Protein AF-A0A484FT11-F1 (afdb_monomer)

Structure (mmCIF, N/CA/C/O backbone):
data_AF-A0A484FT11-F1
#
_entry.id   AF-A0A484FT11-F1
#
loop_
_atom_site.group_PDB
_atom_site.id
_atom_site.type_symbol
_atom_site.label_atom_id
_atom_site.label_alt_id
_atom_site.label_comp_id
_atom_site.label_asym_id
_atom_site.label_entity_id
_atom_site.label_seq_id
_atom_site.pdbx_PDB_ins_code
_atom_site.Cartn_x
_atom_site.Cartn_y
_atom_site.Cartn_z
_atom_site.occupancy
_atom_site.B_iso_or_equiv
_atom_site.auth_seq_id
_atom_site.auth_comp_id
_atom_site.auth_asym_id
_atom_site.auth_atom_id
_atom_site.pdbx_PDB_model_num
ATOM 1 N N . MET A 1 1 ? 69.678 31.682 75.609 1.00 35.91 1 MET A N 1
ATOM 2 C CA . MET A 1 1 ? 69.211 32.312 74.357 1.00 35.91 1 MET A CA 1
ATOM 3 C C . MET A 1 1 ? 68.289 31.320 73.654 1.00 35.91 1 MET A C 1
ATOM 5 O O . MET A 1 1 ? 68.766 30.299 73.189 1.00 35.91 1 MET A O 1
ATOM 9 N N . SER A 1 2 ? 66.999 31.342 73.998 1.00 34.34 2 SER A N 1
ATOM 10 C CA . SER A 1 2 ? 65.883 31.851 73.166 1.00 34.34 2 SER A CA 1
ATOM 11 C C . SER A 1 2 ? 65.620 31.025 71.895 1.00 34.34 2 SER A C 1
ATOM 13 O O . SER A 1 2 ? 66.125 31.337 70.824 1.00 34.34 2 SER A O 1
ATOM 15 N N . GLY A 1 3 ? 64.782 29.990 72.034 1.00 31.03 3 GLY A N 1
ATOM 16 C CA . GLY A 1 3 ? 64.127 29.279 70.932 1.00 31.03 3 GLY A CA 1
ATOM 17 C C . GLY A 1 3 ? 62.728 29.849 70.670 1.00 31.03 3 GLY A C 1
ATOM 18 O O . GLY A 1 3 ? 61.963 30.092 71.605 1.00 31.03 3 GLY A O 1
ATOM 19 N N . VAL A 1 4 ? 62.437 30.110 69.396 1.00 37.47 4 VAL A N 1
ATOM 20 C CA . VAL A 1 4 ? 61.251 30.806 68.873 1.00 37.47 4 VAL A CA 1
ATOM 21 C C . VAL A 1 4 ? 60.031 29.880 68.755 1.00 37.47 4 VAL A C 1
ATOM 23 O O . VAL A 1 4 ? 60.146 28.667 68.606 1.00 37.47 4 VAL A O 1
ATOM 26 N N . ARG A 1 5 ? 58.853 30.508 68.867 1.00 35.12 5 ARG A N 1
ATOM 27 C CA . ARG A 1 5 ? 57.505 29.942 68.989 1.00 35.12 5 ARG A CA 1
ATOM 28 C C . ARG A 1 5 ? 56.843 29.517 67.667 1.00 35.12 5 ARG A C 1
ATOM 30 O O . ARG A 1 5 ? 57.072 30.072 66.602 1.00 35.12 5 ARG A O 1
ATOM 37 N N . VAL A 1 6 ? 55.923 28.580 67.882 1.00 36.62 6 VAL A N 1
ATOM 38 C CA . VAL A 1 6 ? 54.815 28.008 67.100 1.00 36.62 6 VAL A CA 1
ATOM 39 C C . VAL A 1 6 ? 53.926 29.013 66.347 1.00 36.62 6 VAL A C 1
ATOM 41 O O . VAL A 1 6 ? 53.541 30.027 66.918 1.00 36.62 6 VAL A O 1
ATOM 44 N N . PHE A 1 7 ? 53.430 28.606 65.169 1.00 31.70 7 PHE A N 1
ATOM 45 C CA . PHE A 1 7 ? 52.025 28.794 64.766 1.00 31.70 7 PHE A CA 1
ATOM 46 C C . PHE A 1 7 ? 51.510 27.529 64.050 1.00 31.70 7 PHE A C 1
ATOM 48 O O . PHE A 1 7 ? 51.987 27.166 62.978 1.00 31.70 7 PHE A O 1
ATOM 55 N N . ARG A 1 8 ? 50.546 26.829 64.668 1.00 32.66 8 ARG A N 1
ATOM 56 C CA . ARG A 1 8 ? 49.798 25.706 64.075 1.00 32.66 8 ARG A CA 1
ATOM 57 C C . ARG A 1 8 ? 48.576 26.270 63.348 1.00 32.66 8 ARG A C 1
ATOM 59 O O . ARG A 1 8 ? 47.706 26.857 63.982 1.00 32.66 8 ARG A O 1
ATOM 66 N N . SER A 1 9 ? 48.518 26.074 62.034 1.00 34.66 9 SER A N 1
ATOM 67 C CA . SER A 1 9 ? 47.361 26.394 61.191 1.00 34.66 9 SER A CA 1
ATOM 68 C C . SER A 1 9 ? 46.371 25.220 61.189 1.00 34.66 9 SER A C 1
ATOM 70 O O . SER A 1 9 ? 46.762 24.073 60.968 1.00 34.66 9 SER A O 1
ATOM 72 N N . LEU A 1 10 ? 45.096 25.516 61.450 1.00 36.12 10 LEU A N 1
ATOM 73 C CA . LEU A 1 10 ? 43.969 24.583 61.443 1.00 36.12 10 LEU A CA 1
ATOM 74 C C . LEU A 1 10 ? 43.583 24.223 59.999 1.00 36.12 10 LEU A C 1
ATOM 76 O O . LEU A 1 10 ? 42.998 25.036 59.287 1.00 36.12 10 LEU A O 1
ATOM 80 N N . ALA A 1 11 ? 43.874 22.993 59.575 1.00 34.19 11 ALA A N 1
ATOM 81 C CA . ALA A 1 11 ? 43.371 22.446 58.319 1.00 34.19 11 ALA A CA 1
ATOM 82 C C . ALA A 1 11 ? 41.886 22.056 58.466 1.00 34.19 11 ALA A C 1
ATOM 84 O O . ALA A 1 11 ? 41.533 21.211 59.288 1.00 34.19 11 ALA A O 1
ATOM 85 N N . ARG A 1 12 ? 41.009 22.673 57.665 1.00 37.56 12 ARG A N 1
ATOM 86 C CA . ARG A 1 12 ? 39.626 22.212 57.449 1.00 37.56 12 ARG A CA 1
ATOM 87 C C . ARG A 1 12 ? 39.637 20.992 56.514 1.00 37.56 12 ARG A C 1
ATOM 89 O O . ARG A 1 12 ? 40.379 21.017 55.533 1.00 37.56 12 ARG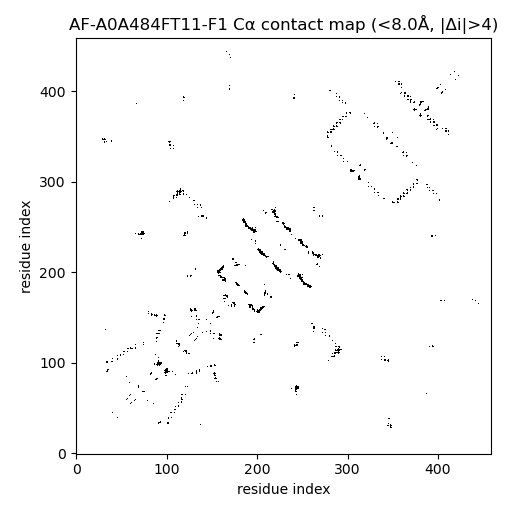 A O 1
ATOM 96 N N . PRO A 1 13 ? 38.812 19.957 56.750 1.00 36.97 13 PRO A N 1
ATOM 97 C CA . PRO A 1 13 ? 38.728 18.818 55.845 1.00 36.97 13 PRO A CA 1
ATOM 98 C C . PRO A 1 13 ? 38.055 19.230 54.529 1.00 36.97 13 PRO A C 1
ATOM 100 O O . PRO A 1 13 ? 37.051 19.948 54.521 1.00 36.97 13 PRO A O 1
ATOM 103 N N . ALA A 1 14 ? 38.625 18.775 53.414 1.00 38.44 14 ALA A N 1
ATOM 104 C CA . ALA A 1 14 ? 38.079 18.966 52.079 1.00 38.44 14 ALA A CA 1
ATOM 105 C C . ALA A 1 14 ? 36.683 18.327 51.982 1.00 38.44 14 ALA A C 1
ATOM 107 O O . ALA A 1 14 ? 36.488 17.150 52.286 1.00 38.44 14 ALA A O 1
ATOM 108 N N . ARG A 1 15 ? 35.701 19.126 51.564 1.00 36.72 15 ARG A N 1
ATOM 109 C CA . ARG A 1 15 ? 34.322 18.699 51.322 1.00 36.72 15 ARG A CA 1
ATOM 110 C C . ARG A 1 15 ? 34.328 17.780 50.096 1.00 36.72 15 ARG A C 1
ATOM 112 O O . ARG A 1 15 ? 34.512 18.258 48.982 1.00 36.72 15 ARG A O 1
ATOM 119 N N . GLN A 1 16 ? 34.165 16.472 50.302 1.00 37.09 16 GLN A N 1
ATOM 120 C CA . GLN A 1 16 ? 33.949 15.519 49.212 1.00 37.09 16 GLN A CA 1
ATOM 121 C C . GLN A 1 16 ? 32.704 15.945 48.421 1.00 37.09 16 GLN A C 1
ATOM 123 O O . GLN A 1 16 ? 31.588 15.942 48.946 1.00 37.09 16 GLN A O 1
ATOM 128 N N . LEU A 1 17 ? 32.904 16.345 47.166 1.00 36.03 17 LEU A N 1
ATOM 129 C CA . LEU A 1 17 ? 31.826 16.520 46.202 1.00 36.03 17 LEU A CA 1
ATOM 130 C C . LEU A 1 17 ? 31.255 15.129 45.907 1.00 36.03 17 LEU A C 1
ATOM 132 O O . LEU A 1 17 ? 31.915 14.300 45.285 1.00 36.03 17 LEU A O 1
ATOM 136 N N . ARG A 1 18 ? 30.040 14.860 46.396 1.00 33.91 18 ARG A N 1
ATOM 137 C CA . ARG A 1 18 ? 29.248 13.716 45.932 1.00 33.91 18 ARG A CA 1
ATOM 138 C C . ARG A 1 18 ? 29.018 13.888 44.426 1.00 33.91 18 ARG A C 1
ATOM 140 O O . ARG A 1 18 ? 28.590 14.976 44.036 1.00 33.91 18 ARG A O 1
ATOM 147 N N . PRO A 1 19 ? 29.247 12.863 43.591 1.00 32.91 19 PRO A N 1
ATOM 148 C CA . PRO A 1 19 ? 28.787 12.918 42.216 1.00 32.91 19 PRO A CA 1
ATOM 149 C C . PRO A 1 19 ? 27.260 13.032 42.256 1.00 32.91 19 PRO A C 1
ATOM 151 O O . PRO A 1 19 ? 26.586 12.231 42.908 1.00 32.91 19 PRO A O 1
ATOM 154 N N . LEU A 1 20 ? 26.721 14.073 41.621 1.00 35.50 20 LEU A N 1
ATOM 155 C CA . LEU A 1 20 ? 25.301 14.132 41.300 1.00 35.50 20 LEU A CA 1
ATOM 156 C C . LEU A 1 20 ? 25.023 12.907 40.432 1.00 35.50 20 LEU A C 1
ATOM 158 O O . LEU A 1 20 ? 25.569 12.794 39.336 1.00 35.50 20 LEU A O 1
ATOM 162 N N . ALA A 1 21 ? 24.250 11.960 40.962 1.00 34.00 21 ALA A N 1
ATOM 163 C CA . ALA A 1 21 ? 23.745 10.851 40.176 1.00 34.00 21 ALA A CA 1
ATOM 164 C C . ALA A 1 21 ? 23.020 11.456 38.971 1.00 34.00 21 ALA A C 1
ATOM 166 O O . ALA A 1 21 ? 22.049 12.196 39.145 1.00 34.00 21 ALA A O 1
ATOM 167 N N . ALA A 1 22 ? 23.536 11.192 37.769 1.00 34.91 22 ALA A N 1
ATOM 168 C CA . ALA A 1 22 ? 22.800 11.466 36.550 1.00 34.91 22 ALA A CA 1
ATOM 169 C C . ALA A 1 22 ? 21.424 10.803 36.704 1.00 34.91 22 ALA A C 1
ATOM 171 O O . ALA A 1 22 ? 21.370 9.659 37.178 1.00 34.91 22 ALA A O 1
ATOM 172 N N . PRO A 1 23 ? 20.318 11.496 36.388 1.00 32.09 23 PRO A N 1
ATOM 173 C CA . PRO A 1 23 ? 19.027 10.838 36.378 1.00 32.09 23 PRO A CA 1
ATOM 174 C C . PRO A 1 23 ? 19.174 9.643 35.442 1.00 32.09 23 PRO A C 1
ATOM 176 O O . PRO A 1 23 ? 19.632 9.799 34.310 1.00 32.09 23 PRO A O 1
ATOM 179 N N . ALA A 1 24 ? 18.882 8.445 35.950 1.00 32.09 24 ALA A N 1
ATOM 180 C CA . ALA A 1 24 ? 18.789 7.272 35.105 1.00 32.09 24 ALA A CA 1
ATOM 181 C C . ALA A 1 24 ? 17.837 7.657 33.974 1.00 32.09 24 ALA A C 1
ATOM 183 O O . ALA A 1 24 ? 16.668 7.948 34.236 1.00 32.09 24 ALA A O 1
ATOM 184 N N . LEU A 1 25 ? 18.365 7.743 32.750 1.00 32.75 25 LEU A N 1
ATOM 185 C CA . LEU A 1 25 ? 17.558 7.774 31.545 1.00 32.75 25 LEU A CA 1
ATOM 186 C C . LEU A 1 25 ? 16.676 6.538 31.657 1.00 32.75 25 LEU A C 1
ATOM 188 O O . LEU A 1 25 ? 17.128 5.418 31.433 1.00 32.75 25 LEU A O 1
ATOM 192 N N . GLN A 1 26 ? 15.438 6.731 32.107 1.00 28.27 26 GLN A N 1
ATOM 193 C CA . GLN A 1 26 ? 14.399 5.753 31.892 1.00 28.27 26 GLN A CA 1
ATOM 194 C C . GLN A 1 26 ? 14.257 5.720 30.381 1.00 28.27 26 GLN A C 1
ATOM 196 O O . GLN A 1 26 ? 13.553 6.542 29.798 1.00 28.27 26 GLN A O 1
ATOM 201 N N . THR A 1 27 ? 14.980 4.802 29.745 1.00 30.75 27 THR A N 1
ATOM 202 C CA . THR A 1 27 ? 14.628 4.295 28.434 1.00 30.75 27 THR A CA 1
ATOM 203 C C . THR A 1 27 ? 13.202 3.804 28.590 1.00 30.75 27 THR A C 1
ATOM 205 O O . THR A 1 27 ? 12.936 2.707 29.078 1.00 30.75 27 THR A O 1
ATOM 208 N N . ARG A 1 28 ? 12.241 4.676 28.272 1.00 31.81 28 ARG A N 1
ATOM 209 C CA . ARG A 1 28 ? 10.881 4.238 28.022 1.00 31.81 28 ARG A CA 1
ATOM 210 C C . ARG A 1 28 ? 11.047 3.220 26.914 1.00 31.81 28 ARG A C 1
ATOM 212 O O . ARG A 1 28 ? 11.412 3.588 25.802 1.00 31.81 28 ARG A O 1
ATOM 219 N N . HIS A 1 29 ? 10.868 1.947 27.246 1.00 29.77 29 HIS A N 1
ATOM 220 C CA . HIS A 1 29 ? 10.692 0.918 26.245 1.00 29.77 29 HIS A CA 1
ATOM 221 C C . HIS A 1 29 ? 9.472 1.359 25.443 1.00 29.77 29 HIS A C 1
ATOM 223 O O . HIS A 1 29 ? 8.331 1.206 25.884 1.00 29.77 29 HIS A O 1
ATOM 229 N N . HIS A 1 30 ? 9.716 2.026 24.315 1.00 39.69 30 HIS A N 1
ATOM 230 C CA . HIS A 1 30 ? 8.707 2.177 23.293 1.00 39.69 30 HIS A CA 1
ATOM 231 C C . HIS A 1 30 ? 8.245 0.749 23.016 1.00 39.69 30 HIS A C 1
ATOM 233 O O . HIS A 1 30 ? 9.070 -0.131 22.775 1.00 39.69 30 HIS A O 1
ATOM 239 N N . SER A 1 31 ? 6.946 0.485 23.191 1.00 52.94 31 SER A N 1
ATOM 240 C CA . SER A 1 31 ? 6.369 -0.773 22.721 1.00 52.94 31 SER A CA 1
ATOM 241 C C . SER A 1 31 ? 6.834 -0.915 21.281 1.00 52.94 31 SER A C 1
ATOM 243 O O . SER A 1 31 ? 6.547 -0.026 20.482 1.00 52.94 31 SER A O 1
ATOM 245 N N . SER A 1 32 ? 7.594 -1.969 20.985 1.00 61.97 32 SER A N 1
ATOM 246 C CA . SER A 1 32 ? 8.299 -2.110 19.711 1.00 61.97 32 SER A CA 1
ATOM 247 C C . SER A 1 32 ? 7.338 -2.160 18.516 1.00 61.97 32 SER A C 1
ATOM 249 O O . SER A 1 32 ? 7.757 -1.968 17.389 1.00 61.97 32 SER A O 1
ATOM 251 N N . LYS A 1 33 ? 6.021 -2.295 18.750 1.00 84.75 33 LYS A N 1
ATOM 252 C CA . LYS A 1 33 ? 4.995 -2.505 17.712 1.00 84.75 33 LYS A CA 1
ATOM 253 C C . LYS A 1 33 ? 5.320 -3.730 16.851 1.00 84.75 33 LYS A C 1
ATOM 255 O O . LYS A 1 33 ? 4.930 -3.798 15.687 1.00 84.75 33 LYS A O 1
ATOM 260 N N . HIS A 1 34 ? 5.975 -4.709 17.471 1.00 88.50 34 HIS A N 1
ATOM 261 C CA . HIS A 1 34 ? 6.311 -6.003 16.897 1.00 88.50 34 HIS A CA 1
ATOM 262 C C . HIS A 1 34 ? 5.579 -7.152 17.597 1.00 88.50 34 HIS A C 1
ATOM 264 O O . HIS A 1 34 ? 5.090 -6.990 18.722 1.00 88.50 34 HIS A O 1
ATOM 270 N N . PRO A 1 35 ? 5.533 -8.317 16.933 1.00 81.56 35 PRO A N 1
ATOM 271 C CA . PRO A 1 35 ? 5.192 -9.609 17.515 1.00 81.56 35 PRO A CA 1
ATOM 272 C C . PRO A 1 35 ? 5.911 -9.955 18.824 1.00 81.56 35 PRO A C 1
ATOM 274 O O . PRO A 1 35 ? 6.958 -9.401 19.173 1.00 81.56 35 PRO A O 1
ATOM 277 N N . LYS A 1 36 ? 5.353 -10.920 19.560 1.00 80.19 36 LYS A N 1
ATOM 278 C CA . LYS A 1 36 ? 5.983 -11.440 20.784 1.00 80.19 36 LYS A CA 1
ATOM 279 C C . LYS A 1 36 ? 7.288 -12.159 20.444 1.00 80.19 36 LYS A C 1
ATOM 281 O O . LYS A 1 36 ? 7.287 -13.065 19.624 1.00 80.19 36 LYS A O 1
ATOM 286 N N . GLY A 1 37 ? 8.373 -11.805 21.135 1.00 84.31 37 GLY A N 1
ATOM 287 C CA . GLY A 1 37 ? 9.679 -12.437 20.914 1.00 84.31 37 GLY A CA 1
ATOM 288 C C . GLY A 1 37 ? 10.322 -12.070 19.576 1.00 84.31 37 GLY A C 1
ATOM 289 O O . GLY A 1 37 ? 11.156 -12.825 19.098 1.00 84.31 37 GLY A O 1
ATOM 290 N N . PHE A 1 38 ? 9.918 -10.944 18.979 1.00 92.00 38 PHE A N 1
ATOM 291 C CA . PHE A 1 38 ? 10.448 -10.483 17.703 1.00 92.00 38 PHE A CA 1
ATOM 292 C C . PHE A 1 38 ? 11.968 -10.310 17.733 1.00 92.00 38 PHE A C 1
ATOM 294 O O . PHE A 1 38 ? 12.502 -9.564 18.558 1.00 92.00 38 PHE A O 1
ATOM 301 N N . GLU A 1 39 ? 12.620 -10.958 16.776 1.00 91.62 39 GLU A N 1
ATOM 302 C CA . GLU A 1 39 ? 14.018 -10.765 16.417 1.00 91.62 39 GLU A CA 1
ATOM 303 C C . GLU A 1 39 ? 14.041 -10.192 14.991 1.00 91.62 39 GLU A C 1
ATOM 305 O O . GLU A 1 39 ? 13.362 -10.737 14.114 1.00 91.62 39 GLU A O 1
ATOM 310 N N . PRO A 1 40 ? 14.771 -9.093 14.732 1.00 93.06 40 PRO A N 1
ATOM 311 C CA . PRO A 1 40 ? 14.893 -8.560 13.384 1.00 93.06 40 PRO A CA 1
ATOM 312 C C . PRO A 1 40 ? 15.476 -9.615 12.430 1.00 93.06 40 PRO A C 1
ATOM 314 O O . PRO A 1 40 ? 16.467 -10.258 12.787 1.00 93.06 40 PRO A O 1
ATOM 317 N N . PRO A 1 41 ? 14.910 -9.784 11.221 1.00 93.81 41 PRO A N 1
ATOM 318 C CA . PRO A 1 41 ? 15.463 -10.704 10.233 1.00 93.81 41 PRO A CA 1
ATOM 319 C C . PRO A 1 41 ? 16.881 -10.280 9.835 1.00 93.81 41 PRO A C 1
ATOM 321 O O . PRO A 1 41 ? 17.186 -9.085 9.762 1.00 93.81 41 PRO A O 1
ATOM 324 N N . SER A 1 42 ? 17.744 -11.257 9.556 1.00 96.38 42 SER A N 1
ATOM 325 C CA . SER A 1 42 ? 19.079 -10.978 9.030 1.00 96.38 42 SER A CA 1
ATOM 326 C C . SER A 1 42 ? 19.009 -10.478 7.581 1.00 96.38 42 SER A C 1
ATOM 328 O O . SER A 1 42 ? 18.012 -10.663 6.882 1.00 96.38 42 SER A O 1
ATOM 330 N N . GLU A 1 43 ? 20.086 -9.856 7.099 1.00 95.81 43 GLU A N 1
ATOM 331 C CA . GLU A 1 43 ? 20.180 -9.434 5.691 1.00 95.81 43 GLU A CA 1
ATOM 332 C C . GLU A 1 43 ? 20.046 -10.628 4.725 1.00 95.81 43 GLU A C 1
ATOM 334 O O . GLU A 1 43 ? 19.435 -10.492 3.664 1.00 95.81 43 GLU A O 1
ATOM 339 N N . ASP A 1 44 ? 20.550 -11.807 5.108 1.00 97.50 44 ASP A N 1
ATOM 340 C CA . ASP A 1 44 ? 20.417 -13.033 4.314 1.00 97.50 44 ASP A CA 1
ATOM 341 C C . ASP A 1 44 ? 18.948 -13.495 4.253 1.00 97.50 44 ASP A C 1
ATOM 343 O O . ASP A 1 44 ? 18.452 -13.792 3.164 1.00 97.50 44 ASP A O 1
ATOM 347 N N . ASP A 1 45 ? 18.215 -13.453 5.377 1.00 97.38 45 ASP A N 1
ATOM 348 C CA . ASP A 1 45 ? 16.777 -13.782 5.420 1.00 97.38 45 ASP A CA 1
ATOM 349 C C . ASP A 1 45 ? 15.958 -12.833 4.532 1.00 97.38 45 ASP A C 1
ATOM 351 O O . ASP A 1 45 ? 15.058 -13.248 3.794 1.00 97.38 45 ASP A O 1
ATOM 355 N N . LEU A 1 46 ? 16.275 -11.535 4.583 1.00 98.06 46 LEU A N 1
ATOM 356 C CA . LEU A 1 46 ? 15.635 -10.514 3.756 1.00 98.06 46 LEU A CA 1
ATOM 357 C C . LEU A 1 46 ? 15.944 -10.721 2.265 1.00 98.06 46 LEU A C 1
ATOM 359 O O . LEU A 1 46 ? 15.054 -10.554 1.423 1.00 98.06 46 LEU A O 1
ATOM 363 N N . SER A 1 47 ? 17.177 -11.104 1.923 1.00 98.12 47 SER A N 1
ATOM 364 C CA . SER A 1 47 ? 17.564 -11.422 0.546 1.00 98.12 47 SER A CA 1
ATOM 365 C C . SER A 1 47 ? 16.817 -12.650 0.022 1.00 98.12 47 SER A C 1
ATOM 367 O O . SER A 1 47 ? 16.228 -12.587 -1.060 1.00 98.12 47 SER A O 1
ATOM 369 N N . GLU A 1 48 ? 16.759 -13.735 0.800 1.00 98.38 48 GLU A N 1
ATOM 370 C CA . GLU A 1 48 ? 16.020 -14.948 0.430 1.00 98.38 48 GLU A CA 1
ATOM 371 C C . GLU A 1 48 ? 14.523 -14.654 0.254 1.00 98.38 48 GLU A C 1
ATOM 373 O O . GLU A 1 48 ? 13.901 -15.078 -0.726 1.00 98.38 48 GLU A O 1
ATOM 378 N N . LEU A 1 49 ? 13.933 -13.866 1.160 1.00 98.56 49 LEU A N 1
ATOM 379 C CA . LEU A 1 49 ? 12.546 -13.430 1.033 1.00 98.56 49 LEU A CA 1
ATOM 380 C C . LEU A 1 49 ? 12.321 -12.674 -0.279 1.00 98.56 49 LEU A C 1
ATOM 382 O O . LEU A 1 49 ? 11.354 -12.958 -0.987 1.00 98.56 49 LEU A O 1
ATOM 386 N N . ARG A 1 50 ? 13.204 -11.734 -0.633 1.00 98.69 50 ARG A N 1
ATOM 387 C CA . ARG A 1 50 ? 13.081 -10.976 -1.883 1.00 98.69 50 ARG A CA 1
ATOM 388 C C . ARG A 1 50 ? 13.099 -11.896 -3.100 1.00 98.69 50 ARG A C 1
ATOM 390 O O . ARG A 1 50 ? 12.245 -11.747 -3.973 1.00 98.69 50 ARG A O 1
ATOM 397 N N . GLU A 1 51 ? 14.014 -12.859 -3.148 1.00 98.62 51 GLU A N 1
ATOM 398 C CA . GLU A 1 51 ? 14.084 -13.842 -4.236 1.00 98.62 51 GLU A CA 1
ATOM 399 C C . GLU A 1 51 ? 12.798 -14.670 -4.338 1.00 98.62 51 GLU A C 1
ATOM 401 O O . GLU A 1 51 ? 12.248 -14.840 -5.431 1.00 98.62 51 GLU A O 1
ATOM 406 N N . ARG A 1 52 ? 12.259 -15.117 -3.197 1.00 98.62 52 ARG A N 1
ATOM 407 C CA . ARG A 1 52 ? 10.994 -15.861 -3.133 1.00 98.62 52 ARG A CA 1
ATOM 408 C C . ARG A 1 52 ? 9.809 -15.039 -3.631 1.00 98.62 52 ARG A C 1
ATOM 410 O O . ARG A 1 52 ? 8.982 -15.564 -4.378 1.00 98.62 52 ARG A O 1
ATOM 417 N N . VAL A 1 53 ? 9.716 -13.762 -3.253 1.00 98.75 53 VAL A N 1
ATOM 418 C CA . VAL A 1 53 ? 8.641 -12.880 -3.736 1.00 98.75 53 VAL A CA 1
ATOM 419 C C . VAL A 1 53 ? 8.804 -12.615 -5.232 1.00 98.75 53 VAL A C 1
ATOM 421 O O . VAL A 1 53 ? 7.818 -12.666 -5.959 1.00 98.75 53 VAL A O 1
ATOM 424 N N . GLN A 1 54 ? 10.026 -12.403 -5.724 1.00 98.69 54 GLN A N 1
ATOM 425 C CA . GLN A 1 54 ? 10.284 -12.222 -7.156 1.00 98.69 54 GLN A CA 1
ATOM 426 C C . GLN A 1 54 ? 9.920 -13.458 -7.985 1.00 98.69 54 GLN A C 1
ATOM 428 O O . GLN A 1 54 ? 9.411 -13.325 -9.096 1.00 98.69 54 GLN A O 1
ATOM 433 N N . GLU A 1 55 ? 10.187 -14.662 -7.477 1.00 98.62 55 GLU A N 1
ATOM 434 C CA . GLU A 1 55 ? 9.758 -15.901 -8.128 1.00 98.62 55 GLU A CA 1
ATOM 435 C C . GLU A 1 55 ? 8.229 -16.013 -8.142 1.00 98.62 55 GLU A C 1
ATOM 437 O O . GLU A 1 55 ? 7.630 -16.288 -9.183 1.00 98.62 55 GLU A O 1
ATOM 442 N N . PHE A 1 56 ? 7.585 -15.723 -7.008 1.00 98.81 56 PHE A N 1
ATOM 443 C CA . PHE A 1 56 ? 6.129 -15.701 -6.912 1.00 98.81 56 PHE A CA 1
ATOM 444 C C . PHE A 1 56 ? 5.508 -14.720 -7.909 1.00 98.81 56 PHE A C 1
ATOM 446 O O . PHE A 1 56 ? 4.598 -15.095 -8.641 1.00 98.81 56 PHE A O 1
ATOM 453 N N . THR A 1 57 ? 5.994 -13.480 -7.981 1.00 98.69 57 THR A N 1
ATOM 454 C CA . THR A 1 57 ? 5.408 -12.468 -8.867 1.00 98.69 57 THR A CA 1
ATOM 455 C C . THR A 1 57 ? 5.649 -12.789 -10.336 1.00 98.69 57 THR A C 1
ATOM 457 O O . THR A 1 57 ? 4.730 -12.628 -11.135 1.00 98.69 57 THR A O 1
ATOM 460 N N . ARG A 1 58 ? 6.816 -13.344 -10.700 1.00 98.25 58 ARG A N 1
ATOM 461 C CA . ARG A 1 58 ? 7.075 -13.847 -12.061 1.00 98.25 58 ARG A CA 1
ATOM 462 C C . ARG A 1 58 ? 6.102 -14.952 -12.475 1.00 98.25 58 ARG A C 1
ATOM 464 O O . ARG A 1 58 ? 5.722 -15.007 -13.644 1.00 98.25 58 ARG A O 1
ATOM 471 N N . ARG A 1 59 ? 5.700 -15.814 -11.539 1.00 98.44 59 ARG A N 1
ATOM 472 C CA . ARG A 1 59 ? 4.790 -16.936 -11.801 1.00 98.44 59 ARG A CA 1
ATOM 473 C C . ARG A 1 59 ? 3.314 -16.539 -11.767 1.00 98.44 59 ARG A C 1
ATOM 475 O O . ARG A 1 59 ? 2.559 -16.936 -12.648 1.00 98.44 59 ARG A O 1
ATOM 482 N N . GLU A 1 60 ? 2.900 -15.792 -10.749 1.00 98.62 60 GLU A N 1
ATOM 483 C CA . GLU A 1 60 ? 1.487 -15.539 -10.441 1.00 98.62 60 GLU A CA 1
ATOM 484 C C . GLU A 1 60 ? 0.983 -14.186 -10.948 1.00 98.62 60 GLU A C 1
ATOM 486 O O . GLU A 1 60 ? -0.211 -14.038 -11.205 1.00 98.62 60 GLU A O 1
ATOM 491 N N . ILE A 1 61 ? 1.873 -13.202 -11.114 1.00 98.44 61 ILE A N 1
ATOM 492 C CA . ILE A 1 61 ? 1.542 -11.847 -11.579 1.00 98.44 61 ILE A CA 1
ATOM 493 C C . ILE A 1 61 ? 2.381 -11.491 -12.823 1.00 98.44 61 ILE A C 1
ATOM 495 O O . ILE A 1 61 ? 3.078 -10.473 -12.834 1.00 98.44 61 ILE A O 1
ATOM 499 N N . PRO A 1 62 ? 2.356 -12.307 -13.897 1.00 97.94 62 PRO A N 1
ATOM 500 C CA . PRO A 1 62 ? 2.978 -11.911 -15.152 1.00 97.94 62 PRO A CA 1
ATOM 501 C C . PRO A 1 62 ? 2.273 -10.676 -15.736 1.00 97.94 62 PRO A C 1
ATOM 503 O O . PRO A 1 62 ? 1.140 -10.347 -15.373 1.00 97.94 62 PRO A O 1
ATOM 506 N N . GLU A 1 63 ? 2.921 -10.021 -16.701 1.00 96.31 63 GLU A N 1
ATOM 507 C CA . GLU A 1 63 ? 2.402 -8.801 -17.336 1.00 96.31 63 GLU A CA 1
ATOM 508 C C . GLU A 1 63 ? 0.975 -8.970 -17.886 1.00 96.31 63 GLU A C 1
ATOM 510 O O . GLU A 1 63 ? 0.159 -8.063 -17.761 1.00 96.31 63 GLU A O 1
ATOM 515 N N . GLU A 1 64 ? 0.631 -10.147 -18.419 1.00 97.00 64 GLU A N 1
ATOM 516 C CA . GLU A 1 64 ? -0.725 -10.454 -18.894 1.00 97.00 64 GLU A CA 1
ATOM 517 C C . GLU A 1 64 ? -1.777 -10.337 -17.780 1.00 97.00 64 GLU A C 1
ATOM 519 O O . GLU A 1 64 ? -2.834 -9.733 -17.980 1.00 97.00 64 GLU A O 1
ATOM 524 N N . VAL A 1 65 ? -1.477 -10.856 -16.584 1.00 98.38 65 VAL A N 1
ATOM 525 C CA . VAL A 1 65 ? -2.370 -10.762 -15.422 1.00 98.38 65 VAL A CA 1
ATOM 526 C C . VAL A 1 65 ? -2.490 -9.310 -14.979 1.00 98.38 65 VAL A C 1
ATOM 528 O O . VAL A 1 65 ? -3.605 -8.842 -14.747 1.00 98.38 65 VAL A O 1
ATOM 531 N N . ALA A 1 66 ? -1.378 -8.574 -14.906 1.00 98.12 66 ALA A N 1
ATOM 532 C CA . ALA A 1 66 ? -1.384 -7.162 -14.528 1.00 98.12 66 ALA A CA 1
ATOM 533 C C . ALA A 1 66 ? -2.181 -6.294 -15.525 1.00 98.12 66 ALA A C 1
ATOM 535 O O . ALA A 1 66 ? -2.985 -5.453 -15.115 1.00 98.12 66 ALA A O 1
ATOM 536 N N . ALA A 1 67 ? -2.013 -6.520 -16.830 1.00 97.56 67 ALA A N 1
ATOM 537 C CA . ALA A 1 67 ? -2.719 -5.800 -17.887 1.00 97.56 67 ALA A CA 1
ATOM 538 C C . ALA A 1 67 ? -4.215 -6.137 -17.916 1.00 97.56 67 ALA A C 1
ATOM 540 O O . ALA A 1 67 ? -5.051 -5.235 -18.000 1.00 97.56 67 ALA A O 1
ATOM 541 N N . ASN A 1 68 ? -4.574 -7.420 -17.793 1.00 97.75 68 ASN A N 1
ATOM 542 C CA . ASN A 1 68 ? -5.974 -7.830 -17.728 1.00 97.75 68 ASN A CA 1
ATOM 543 C C . ASN A 1 68 ? -6.670 -7.241 -16.494 1.00 97.75 68 ASN A C 1
ATOM 545 O O . ASN A 1 68 ? -7.762 -6.699 -16.618 1.00 97.75 68 ASN A O 1
ATOM 549 N N . THR A 1 69 ? -6.000 -7.277 -15.341 1.00 98.06 69 THR A N 1
ATOM 550 C CA . THR A 1 69 ? -6.471 -6.702 -14.073 1.00 98.06 69 THR A CA 1
ATOM 551 C C . THR A 1 69 ? -6.776 -5.202 -14.197 1.00 98.06 69 THR A C 1
ATOM 553 O O . THR A 1 69 ? -7.812 -4.726 -13.723 1.00 98.06 69 THR A O 1
ATOM 556 N N . ASP A 1 70 ? -5.901 -4.442 -14.865 1.00 97.81 70 ASP A N 1
ATOM 557 C CA . ASP A 1 70 ? -6.119 -3.015 -15.120 1.00 97.81 70 ASP A CA 1
ATOM 558 C C . ASP A 1 70 ? -7.301 -2.777 -16.075 1.00 97.81 70 ASP A C 1
ATOM 560 O O . ASP A 1 70 ? -8.195 -1.971 -15.790 1.00 97.81 70 ASP A O 1
ATOM 564 N N . LYS A 1 71 ? -7.359 -3.537 -17.174 1.00 97.19 71 LYS A N 1
ATOM 565 C CA . LYS A 1 71 ? -8.410 -3.428 -18.191 1.00 97.19 71 LYS A CA 1
ATOM 566 C C . LYS A 1 71 ? -9.793 -3.775 -17.642 1.00 97.19 71 LYS A C 1
ATOM 568 O O . LYS A 1 71 ? -10.752 -3.050 -17.907 1.00 97.19 71 LYS A O 1
ATOM 573 N N . SER A 1 72 ? -9.903 -4.857 -16.874 1.00 96.94 72 SER A N 1
ATOM 574 C CA . SER A 1 72 ? -11.162 -5.301 -16.269 1.00 96.94 72 SER A CA 1
ATOM 575 C C . SER A 1 72 ? -11.584 -4.452 -15.073 1.00 96.94 72 SER A C 1
ATOM 577 O O . SER A 1 72 ? -12.720 -4.588 -14.617 1.00 96.94 72 SER A O 1
ATOM 579 N N . ASN A 1 73 ? -10.690 -3.597 -14.554 1.00 97.12 73 ASN A N 1
ATOM 580 C CA . ASN A 1 73 ? -10.880 -2.860 -13.307 1.00 97.12 73 ASN A CA 1
ATOM 581 C C . ASN A 1 73 ? -11.329 -3.791 -12.181 1.00 97.12 73 ASN A C 1
ATOM 583 O O . ASN A 1 73 ? -12.352 -3.532 -11.554 1.00 97.12 73 ASN A O 1
ATOM 587 N N . ALA A 1 74 ? -10.660 -4.930 -11.992 1.00 96.69 74 ALA A N 1
ATOM 588 C CA . ALA A 1 74 ? -11.061 -5.921 -10.998 1.00 96.69 74 ALA A CA 1
ATOM 589 C C . ALA A 1 74 ? -9.861 -6.675 -10.431 1.00 96.69 74 ALA A C 1
ATOM 591 O O . ALA A 1 74 ? -9.031 -7.163 -11.191 1.00 96.69 74 ALA A O 1
ATOM 592 N N . PHE A 1 75 ? -9.814 -6.811 -9.104 1.00 97.88 75 PHE A N 1
ATOM 593 C CA . PHE A 1 75 ? -8.834 -7.664 -8.435 1.00 97.88 75 PHE A CA 1
ATOM 594 C C . PHE A 1 75 ? -9.028 -9.145 -8.832 1.00 97.88 75 PHE A C 1
ATOM 596 O O . PHE A 1 75 ? -10.166 -9.629 -8.799 1.00 97.88 75 PHE A O 1
ATOM 603 N N . PRO A 1 76 ? -7.958 -9.892 -9.164 1.00 97.38 76 PRO A N 1
ATOM 604 C CA . PRO A 1 76 ? -8.040 -11.332 -9.404 1.00 97.38 76 PRO A CA 1
ATOM 605 C C . PRO A 1 76 ? -8.271 -12.081 -8.082 1.00 97.38 76 PRO A C 1
ATOM 607 O O . PRO A 1 76 ? -7.326 -12.356 -7.355 1.00 97.38 76 PRO A O 1
ATOM 610 N N . HIS A 1 77 ? -9.525 -12.406 -7.745 1.00 95.94 77 HIS A N 1
ATOM 611 C CA . HIS A 1 77 ? -9.910 -12.926 -6.418 1.00 95.94 77 HIS A CA 1
ATOM 612 C C . HIS A 1 77 ? -9.081 -14.135 -5.943 1.00 95.94 77 HIS A C 1
ATOM 614 O O . HIS A 1 77 ? -8.721 -14.218 -4.771 1.00 95.94 77 HIS A O 1
ATOM 620 N N . GLU A 1 78 ? -8.743 -15.071 -6.830 1.00 97.00 78 GLU A N 1
ATOM 621 C CA . GLU A 1 78 ? -7.887 -16.229 -6.512 1.00 97.00 78 GLU A CA 1
ATOM 622 C C . GLU A 1 78 ? -6.486 -15.860 -5.992 1.00 97.00 78 GLU A C 1
ATOM 624 O O . GLU A 1 78 ? -5.834 -16.672 -5.337 1.00 97.00 78 GLU A O 1
ATOM 629 N N . MET A 1 79 ? -6.028 -14.630 -6.242 1.00 98.50 79 MET A N 1
ATOM 630 C CA . MET A 1 79 ? -4.745 -14.123 -5.767 1.00 98.50 79 MET A CA 1
ATOM 631 C C . MET A 1 79 ? -4.671 -14.071 -4.241 1.00 98.50 79 MET A C 1
ATOM 633 O O . MET A 1 79 ? -3.586 -14.245 -3.695 1.00 98.50 79 MET A O 1
ATOM 637 N N . TRP A 1 80 ? -5.795 -13.896 -3.535 1.00 98.50 80 TRP A N 1
ATOM 638 C CA . TRP A 1 80 ? -5.801 -13.915 -2.069 1.00 98.50 80 TRP A CA 1
ATOM 639 C C . TRP A 1 80 ? -5.311 -15.247 -1.514 1.00 98.50 80 TRP A C 1
ATOM 641 O O . TRP A 1 80 ? -4.403 -15.261 -0.686 1.00 98.50 80 TRP A O 1
ATOM 651 N N . GLN A 1 81 ? -5.839 -16.360 -2.029 1.00 98.19 81 GLN A N 1
ATOM 652 C CA . GLN A 1 81 ? -5.406 -17.689 -1.604 1.00 98.19 81 GLN A CA 1
ATOM 653 C C . GLN A 1 81 ? -3.932 -17.921 -1.955 1.00 98.19 81 GLN A C 1
ATOM 655 O O . GLN A 1 81 ? -3.170 -18.369 -1.109 1.00 98.19 81 GLN A O 1
ATOM 660 N N . LYS A 1 82 ? -3.495 -17.527 -3.160 1.00 98.56 82 LYS A N 1
ATOM 661 C CA . LYS A 1 82 ? -2.089 -17.654 -3.585 1.00 98.56 82 LYS A CA 1
ATOM 662 C C . LYS A 1 82 ? -1.127 -16.878 -2.679 1.00 98.56 82 LYS A C 1
ATOM 664 O O . LYS A 1 82 ? -0.065 -17.390 -2.332 1.00 98.56 82 LYS A O 1
ATOM 669 N N . LEU A 1 83 ? -1.489 -15.651 -2.294 1.00 98.62 83 LEU A N 1
ATOM 670 C CA . LEU A 1 83 ? -0.708 -14.829 -1.365 1.00 98.62 83 LEU A CA 1
ATOM 671 C C . LEU A 1 83 ? -0.688 -15.433 0.047 1.00 98.62 83 LEU A C 1
ATOM 673 O O . LEU A 1 83 ? 0.348 -15.379 0.711 1.00 98.62 83 LEU A O 1
ATOM 677 N N . GLY A 1 84 ? -1.809 -16.006 0.496 1.00 98.31 84 GLY A N 1
ATOM 678 C CA . GLY A 1 84 ? -1.913 -16.713 1.773 1.00 98.31 84 GLY A CA 1
ATOM 679 C C . GLY A 1 84 ? -1.042 -17.969 1.817 1.00 98.31 84 GLY A C 1
ATOM 680 O O . GLY A 1 84 ? -0.237 -18.119 2.731 1.00 98.31 84 GLY A O 1
ATOM 681 N N . ASP A 1 85 ? -1.116 -18.812 0.785 1.00 98.00 85 ASP A N 1
ATOM 682 C CA . ASP A 1 85 ? -0.317 -20.039 0.650 1.00 98.00 85 ASP A CA 1
ATOM 683 C C . ASP A 1 85 ? 1.193 -19.743 0.591 1.00 98.00 85 ASP A C 1
ATOM 685 O O . ASP A 1 85 ? 2.010 -20.517 1.091 1.00 98.00 85 ASP A O 1
ATOM 689 N N . ALA A 1 86 ? 1.579 -18.604 0.005 1.00 97.75 86 ALA A N 1
ATOM 690 C CA . ALA A 1 86 ? 2.963 -18.130 -0.011 1.00 97.75 86 ALA A CA 1
ATOM 691 C C . ALA A 1 86 ? 3.429 -17.533 1.336 1.00 97.75 86 ALA A C 1
ATOM 693 O O . ALA A 1 86 ? 4.623 -17.279 1.515 1.00 97.75 86 ALA A O 1
ATOM 694 N N . GLY A 1 87 ? 2.505 -17.309 2.276 1.00 97.12 87 GLY A N 1
ATOM 695 C CA . GLY A 1 87 ? 2.746 -16.723 3.596 1.00 97.12 87 GLY A CA 1
ATOM 696 C C . GLY A 1 87 ? 2.758 -15.193 3.623 1.00 97.12 87 GLY A C 1
ATOM 697 O O . GLY A 1 87 ? 2.946 -14.604 4.683 1.00 97.12 87 GLY A O 1
ATOM 698 N N . PHE A 1 88 ? 2.535 -14.520 2.491 1.00 98.44 88 PHE A N 1
ATOM 699 C CA . PHE A 1 88 ? 2.752 -13.077 2.341 1.00 98.44 88 PHE A CA 1
ATOM 700 C C . PHE A 1 88 ? 1.723 -12.203 3.066 1.00 98.44 88 PHE A C 1
ATOM 702 O O . PHE A 1 88 ? 2.025 -11.064 3.407 1.00 98.44 88 PHE A O 1
ATOM 709 N N . LEU A 1 89 ? 0.531 -12.717 3.379 1.00 98.44 89 LEU A N 1
ATOM 710 C CA . LEU A 1 89 ? -0.525 -11.934 4.039 1.00 98.44 89 LEU A CA 1
ATOM 711 C C . LEU A 1 89 ? -0.302 -11.710 5.547 1.00 98.44 89 LEU A C 1
ATOM 713 O O . LEU A 1 89 ? -1.029 -10.922 6.151 1.00 98.44 89 LEU A O 1
ATOM 717 N N . GLY A 1 90 ? 0.688 -12.376 6.153 1.00 96.50 90 GLY A N 1
ATOM 718 C CA . GLY A 1 90 ? 0.923 -12.395 7.602 1.00 96.50 90 GLY A CA 1
ATOM 719 C C . GLY A 1 90 ? 2.295 -11.891 8.060 1.00 96.50 90 GLY A C 1
ATOM 720 O O . GLY A 1 90 ? 2.741 -12.307 9.127 1.00 96.50 90 GLY A O 1
ATOM 721 N N . MET A 1 91 ? 2.975 -11.022 7.295 1.00 96.00 91 MET A N 1
ATOM 722 C CA . MET A 1 91 ? 4.362 -10.588 7.582 1.00 96.00 91 MET A CA 1
ATOM 723 C C . MET A 1 91 ? 4.580 -10.077 9.008 1.00 96.00 91 MET A C 1
ATOM 725 O O . MET A 1 91 ? 5.563 -10.438 9.648 1.00 96.00 91 MET A O 1
ATOM 729 N N . THR A 1 92 ? 3.659 -9.264 9.525 1.00 94.56 92 THR A N 1
ATOM 730 C CA . THR A 1 92 ? 3.788 -8.645 10.854 1.00 94.56 92 THR A CA 1
ATOM 731 C C . THR A 1 92 ? 2.960 -9.341 11.934 1.00 94.56 92 THR A C 1
ATOM 733 O O . THR A 1 92 ? 2.896 -8.841 13.054 1.00 94.56 92 THR A O 1
ATOM 736 N N . ALA A 1 93 ? 2.243 -10.416 11.599 1.00 95.38 93 ALA A N 1
ATOM 737 C CA . ALA A 1 93 ? 1.386 -11.131 12.542 1.00 95.38 93 ALA A CA 1
ATOM 738 C C . ALA A 1 93 ? 2.197 -12.142 13.368 1.00 95.38 93 ALA A C 1
ATOM 740 O O . ALA A 1 93 ? 3.214 -12.648 12.895 1.00 95.38 93 ALA A O 1
ATOM 741 N N . ASP A 1 94 ? 1.741 -12.422 14.595 1.00 94.50 94 ASP A N 1
ATOM 742 C CA . ASP A 1 94 ? 2.357 -13.436 15.462 1.00 94.50 94 ASP A CA 1
ATOM 743 C C . ASP A 1 94 ? 2.251 -14.836 14.816 1.00 94.50 94 ASP A C 1
ATOM 745 O O . ASP A 1 94 ? 1.274 -15.155 14.132 1.00 94.50 94 ASP A O 1
ATOM 749 N N . GLU A 1 95 ? 3.225 -15.707 15.086 1.00 94.50 95 GLU A N 1
ATOM 750 C CA . GLU A 1 95 ? 3.211 -17.097 14.604 1.00 94.50 95 GLU A CA 1
ATOM 751 C C . GLU A 1 95 ? 2.022 -17.904 15.158 1.00 94.50 95 GLU A C 1
ATOM 753 O O . GLU A 1 95 ? 1.483 -18.778 14.479 1.00 94.50 95 GLU A O 1
ATOM 758 N N . ASP A 1 96 ? 1.553 -17.589 16.373 1.00 94.19 96 ASP A N 1
ATOM 759 C CA . ASP A 1 96 ? 0.456 -18.303 17.050 1.00 94.19 96 ASP A CA 1
ATOM 760 C C . ASP A 1 96 ? -0.914 -18.150 16.359 1.00 94.19 96 ASP A C 1
ATOM 762 O O . ASP A 1 96 ? -1.830 -18.942 16.601 1.00 94.19 96 ASP A O 1
ATOM 766 N N . VAL A 1 97 ? -1.041 -17.171 15.463 1.00 94.81 97 VAL A N 1
ATOM 767 C CA . VAL A 1 97 ? -2.210 -16.939 14.604 1.00 94.81 97 VAL A CA 1
ATOM 768 C C . VAL A 1 97 ? -1.930 -17.232 13.126 1.00 94.81 97 VAL A C 1
ATOM 770 O O . VAL A 1 97 ? -2.780 -16.951 12.283 1.00 94.81 97 VAL A O 1
ATOM 773 N N . GLY A 1 98 ? -0.774 -17.828 12.815 1.00 93.75 98 GLY A N 1
ATOM 774 C CA . GLY A 1 98 ? -0.362 -18.224 11.465 1.00 93.75 98 GLY A CA 1
ATOM 775 C C . GLY A 1 98 ? 0.493 -17.197 10.718 1.00 93.75 98 GLY A C 1
ATOM 776 O O . GLY A 1 98 ? 0.742 -17.386 9.531 1.00 93.75 98 GLY A O 1
ATOM 777 N N . GLY A 1 99 ? 0.917 -16.110 11.372 1.00 94.88 99 GLY A N 1
ATOM 778 C CA . GLY A 1 99 ? 1.821 -15.115 10.793 1.00 94.88 99 GLY A CA 1
ATOM 779 C C . GLY A 1 99 ? 3.274 -15.588 10.716 1.00 94.88 99 GLY A C 1
ATOM 780 O O . GLY A 1 99 ? 3.601 -16.683 11.164 1.00 94.88 99 GLY A O 1
ATOM 781 N N . LEU A 1 100 ? 4.149 -14.748 10.154 1.00 95.00 100 LEU A N 1
ATOM 782 C CA . LEU A 1 100 ? 5.591 -15.036 10.053 1.00 95.00 100 LEU A CA 1
ATOM 783 C C . LEU A 1 100 ? 6.460 -14.211 11.009 1.00 95.00 100 LEU A C 1
ATOM 785 O O . LEU A 1 100 ? 7.655 -14.456 11.100 1.00 95.00 100 LEU A O 1
ATOM 789 N N . ALA A 1 101 ? 5.888 -13.206 11.673 1.00 94.25 101 ALA A N 1
ATOM 790 C CA . ALA A 1 101 ? 6.594 -12.324 12.595 1.00 94.25 101 ALA A CA 1
ATOM 791 C C . ALA A 1 101 ? 7.920 -11.711 12.073 1.00 94.25 101 ALA A C 1
ATOM 793 O O . ALA A 1 101 ? 8.843 -11.486 12.847 1.00 94.25 101 ALA A O 1
ATOM 794 N N . LEU A 1 102 ? 8.003 -11.372 10.780 1.00 94.94 102 LEU A N 1
ATOM 795 C CA . LEU A 1 102 ? 9.233 -10.897 10.116 1.00 94.94 102 LEU A CA 1
ATOM 796 C C . LEU A 1 102 ? 9.437 -9.371 10.149 1.00 94.94 102 LEU A C 1
ATOM 798 O O . LEU A 1 102 ? 10.428 -8.863 9.627 1.00 94.94 102 LEU A O 1
ATOM 802 N N . GLY A 1 103 ? 8.512 -8.622 10.752 1.00 95.50 103 GLY A N 1
ATOM 803 C CA . GLY A 1 103 ? 8.642 -7.171 10.915 1.00 95.50 103 GLY A CA 1
ATOM 804 C C . GLY A 1 103 ? 8.393 -6.372 9.632 1.00 95.50 103 GLY A C 1
ATOM 805 O O . GLY A 1 103 ? 7.801 -6.859 8.663 1.00 95.50 103 GLY A O 1
ATOM 806 N N . TYR A 1 104 ? 8.794 -5.102 9.644 1.00 97.56 104 TYR A N 1
ATOM 807 C CA . TYR A 1 104 ? 8.426 -4.139 8.604 1.00 97.56 104 TYR A CA 1
ATOM 808 C C . TYR A 1 104 ? 9.415 -4.111 7.434 1.00 97.56 104 TYR A C 1
ATOM 810 O O . TYR A 1 104 ? 9.006 -3.794 6.318 1.00 97.56 104 TYR A O 1
ATOM 818 N N . GLN A 1 105 ? 10.682 -4.500 7.625 1.00 97.94 105 GLN A N 1
ATOM 819 C CA . GLN A 1 105 ? 11.641 -4.662 6.523 1.00 97.94 105 GLN A CA 1
ATOM 820 C C . GLN A 1 105 ? 11.169 -5.729 5.531 1.00 97.94 105 GLN A C 1
ATOM 822 O O . GLN A 1 105 ? 11.082 -5.464 4.329 1.00 97.94 105 GLN A O 1
ATOM 827 N N . ALA A 1 106 ? 10.787 -6.902 6.042 1.00 98.38 106 ALA A N 1
ATOM 828 C CA . ALA A 1 106 ? 10.215 -7.983 5.247 1.00 98.38 106 ALA A CA 1
ATOM 829 C C . ALA A 1 106 ? 8.916 -7.551 4.551 1.00 98.38 106 ALA A C 1
ATOM 831 O O . ALA A 1 106 ? 8.726 -7.792 3.359 1.00 98.38 106 ALA A O 1
ATOM 832 N N . HIS A 1 107 ? 8.042 -6.831 5.262 1.00 98.56 107 HIS A N 1
ATOM 833 C CA . HIS A 1 107 ? 6.795 -6.323 4.687 1.00 98.56 107 HIS A CA 1
ATOM 834 C C . HIS A 1 107 ? 7.039 -5.336 3.536 1.00 98.56 107 HIS A C 1
ATOM 836 O O . HIS A 1 107 ? 6.394 -5.448 2.492 1.00 98.56 107 HIS A O 1
ATOM 842 N N . CYS A 1 108 ? 8.009 -4.428 3.678 1.00 98.81 108 CYS A N 1
ATOM 843 C CA . CYS A 1 108 ? 8.428 -3.520 2.610 1.00 98.81 108 CYS A CA 1
ATOM 844 C C . CYS A 1 108 ? 8.965 -4.273 1.383 1.00 98.81 108 CYS A C 1
ATOM 846 O O . CYS A 1 108 ? 8.658 -3.879 0.264 1.00 98.81 108 CYS A O 1
ATOM 848 N N . ILE A 1 109 ? 9.723 -5.364 1.556 1.00 98.88 109 ILE A N 1
ATOM 849 C CA . ILE A 1 109 ? 10.187 -6.217 0.440 1.00 98.88 109 ILE A CA 1
ATOM 850 C C . ILE A 1 109 ? 9.010 -6.804 -0.332 1.00 98.88 109 ILE A C 1
ATOM 852 O O . ILE A 1 109 ? 8.950 -6.670 -1.554 1.00 98.88 109 ILE A O 1
ATOM 856 N N . VAL A 1 110 ? 8.060 -7.420 0.375 1.00 98.88 110 VAL A N 1
ATOM 857 C CA . VAL A 1 110 ? 6.882 -8.019 -0.264 1.00 98.88 110 VAL A CA 1
ATOM 858 C C . VAL A 1 110 ? 6.081 -6.951 -1.011 1.00 98.88 110 VAL A C 1
ATOM 860 O O . VAL A 1 110 ? 5.688 -7.157 -2.158 1.00 98.88 110 VAL A O 1
ATOM 863 N N . MET A 1 111 ? 5.889 -5.786 -0.388 1.00 98.75 111 MET A N 1
ATOM 864 C CA . MET A 1 111 ? 5.182 -4.664 -0.998 1.00 98.75 111 MET A CA 1
ATOM 865 C C . MET A 1 111 ? 5.893 -4.139 -2.255 1.00 98.75 111 MET A C 1
ATOM 867 O O . MET A 1 111 ? 5.244 -3.954 -3.283 1.00 98.75 111 MET A O 1
ATOM 871 N N . GLU A 1 112 ? 7.212 -3.928 -2.202 1.00 98.88 112 GLU A N 1
ATOM 872 C CA . GLU A 1 112 ? 8.001 -3.462 -3.348 1.00 98.88 112 GLU A CA 1
ATOM 873 C C . GLU A 1 112 ? 7.884 -4.425 -4.535 1.00 98.88 112 GLU A C 1
ATOM 875 O O . GLU A 1 112 ? 7.569 -4.002 -5.648 1.00 98.88 112 GLU A O 1
ATOM 880 N N . GLU A 1 113 ? 8.116 -5.720 -4.318 1.00 98.88 113 GLU A N 1
ATOM 881 C CA . GLU A 1 113 ? 8.174 -6.691 -5.414 1.00 98.88 113 GLU A CA 1
ATOM 882 C C . GLU A 1 113 ? 6.786 -7.000 -5.999 1.00 98.88 113 GLU A C 1
ATOM 884 O O . GLU A 1 113 ? 6.660 -7.151 -7.217 1.00 98.88 113 GLU A O 1
ATOM 889 N N . ILE A 1 114 ? 5.717 -7.017 -5.187 1.00 98.88 114 ILE A N 1
ATOM 890 C CA . ILE A 1 114 ? 4.345 -7.114 -5.716 1.00 98.88 114 ILE A CA 1
ATOM 891 C C . ILE A 1 114 ? 4.005 -5.858 -6.529 1.00 98.88 114 ILE A C 1
ATOM 893 O O . ILE A 1 114 ? 3.483 -5.979 -7.638 1.00 98.88 114 ILE A O 1
ATOM 897 N N . SER A 1 115 ? 4.331 -4.657 -6.037 1.00 98.81 115 SER A N 1
ATOM 898 C CA . SER A 1 115 ? 4.072 -3.409 -6.768 1.00 98.81 115 SER A CA 1
ATOM 899 C C . SER A 1 115 ? 4.907 -3.257 -8.040 1.00 98.81 115 SER A C 1
ATOM 901 O O . SER A 1 115 ? 4.461 -2.585 -8.971 1.00 98.81 115 SER A O 1
ATOM 903 N N . ARG A 1 116 ? 6.081 -3.895 -8.116 1.00 98.81 116 ARG A N 1
ATOM 904 C CA . ARG A 1 116 ? 6.873 -4.003 -9.349 1.00 98.81 116 ARG A CA 1
ATOM 905 C C . ARG A 1 116 ? 6.144 -4.807 -10.423 1.00 98.81 116 ARG A C 1
ATOM 907 O O . ARG A 1 116 ? 6.187 -4.434 -11.590 1.00 98.81 116 ARG A O 1
ATOM 914 N N . ALA A 1 117 ? 5.451 -5.877 -10.038 1.00 98.69 117 ALA A N 1
ATOM 915 C CA . ALA A 1 117 ? 4.651 -6.670 -10.968 1.00 98.69 117 ALA A CA 1
ATOM 916 C C . ALA A 1 117 ? 3.310 -5.995 -11.311 1.00 98.69 117 ALA A C 1
ATOM 918 O O . ALA A 1 117 ? 2.911 -5.931 -12.471 1.00 98.69 117 ALA A O 1
ATOM 919 N N . SER A 1 118 ? 2.612 -5.456 -10.309 1.00 98.75 118 SER A N 1
ATOM 920 C CA . SER A 1 118 ? 1.374 -4.694 -10.485 1.00 98.75 118 SER A CA 1
ATOM 921 C C . SER A 1 118 ? 1.140 -3.761 -9.300 1.00 98.75 118 SER A C 1
ATOM 923 O O . SER A 1 118 ? 0.827 -4.209 -8.193 1.00 98.75 118 SER A O 1
ATOM 925 N N . GLY A 1 119 ? 1.223 -2.448 -9.542 1.00 98.38 119 GLY A N 1
ATOM 926 C CA . GLY A 1 119 ? 0.962 -1.423 -8.527 1.00 98.38 119 GLY A CA 1
ATOM 927 C C . GLY A 1 119 ? -0.415 -1.598 -7.885 1.00 98.38 119 GLY A C 1
ATOM 928 O O . GLY A 1 119 ? -0.541 -1.607 -6.661 1.00 98.38 119 GLY A O 1
ATOM 929 N N . SER A 1 120 ? -1.433 -1.839 -8.712 1.00 98.31 120 SER A N 1
ATOM 930 C CA . SER A 1 120 ? -2.809 -2.045 -8.256 1.00 98.31 120 SER A CA 1
ATOM 931 C C . SER A 1 120 ? -3.038 -3.297 -7.395 1.00 98.31 120 SER A C 1
ATOM 933 O O . SER A 1 120 ? -3.755 -3.209 -6.399 1.00 98.31 120 SER A O 1
ATOM 935 N N . ILE A 1 121 ? -2.413 -4.440 -7.706 1.00 98.75 121 ILE A N 1
ATOM 936 C CA . ILE A 1 121 ? -2.491 -5.635 -6.842 1.00 98.75 121 ILE A CA 1
ATOM 937 C C . ILE A 1 121 ? -1.736 -5.373 -5.534 1.00 98.75 121 ILE A C 1
ATOM 939 O O . ILE A 1 121 ? -2.249 -5.689 -4.461 1.00 98.75 121 ILE A O 1
ATOM 943 N N . GLY A 1 122 ? -0.574 -4.713 -5.610 1.00 98.62 122 GLY A N 1
ATOM 944 C CA . GLY A 1 122 ? 0.197 -4.293 -4.438 1.00 98.62 122 GLY A CA 1
ATOM 945 C C . GLY A 1 122 ? -0.595 -3.392 -3.489 1.00 98.62 122 GLY A C 1
ATOM 946 O O . GLY A 1 122 ? -0.552 -3.588 -2.277 1.00 98.62 122 GLY A O 1
ATOM 947 N N . LEU A 1 123 ? -1.394 -2.454 -4.008 1.00 98.44 123 LEU A N 1
ATOM 948 C CA . LEU A 1 123 ? -2.244 -1.598 -3.173 1.00 98.44 123 LEU A CA 1
ATOM 949 C C . LEU A 1 123 ? -3.323 -2.388 -2.421 1.00 98.44 123 LEU A C 1
ATOM 951 O O . LEU A 1 123 ? -3.550 -2.143 -1.235 1.00 98.44 123 LEU A O 1
ATOM 955 N N . SER A 1 124 ? -3.987 -3.326 -3.098 1.00 98.44 124 SER A N 1
ATOM 956 C CA . SER A 1 124 ? -4.998 -4.180 -2.470 1.00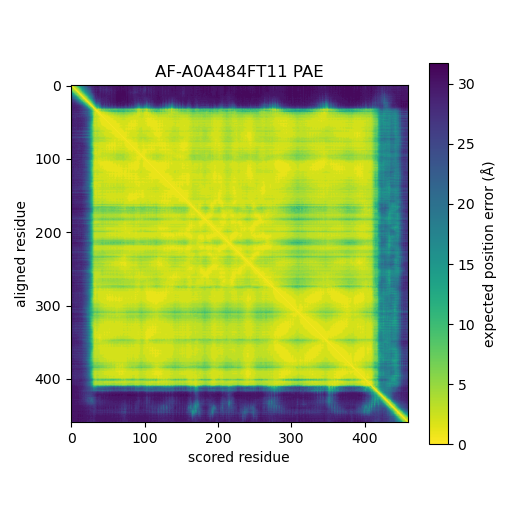 98.44 124 SER A CA 1
ATOM 957 C C . SER A 1 124 ? -4.366 -5.068 -1.391 1.00 98.44 124 SER A C 1
ATOM 959 O O . SER A 1 124 ? -4.872 -5.129 -0.266 1.00 98.44 124 SER A O 1
ATOM 961 N N . TYR A 1 125 ? -3.198 -5.651 -1.688 1.00 98.62 125 TYR A N 1
ATOM 962 C CA . TYR A 1 125 ? -2.370 -6.378 -0.725 1.00 98.62 125 TYR A CA 1
ATOM 963 C C . TYR A 1 125 ? -2.010 -5.520 0.498 1.00 98.62 125 TYR A C 1
ATOM 965 O O . TYR A 1 125 ? -2.150 -5.989 1.628 1.00 98.62 125 TYR A O 1
ATOM 973 N N . ALA A 1 126 ? -1.588 -4.266 0.312 1.00 97.81 126 ALA A N 1
ATOM 974 C CA . ALA A 1 126 ? -1.261 -3.362 1.416 1.00 97.81 126 ALA A CA 1
ATOM 975 C C . ALA A 1 126 ? -2.487 -3.041 2.284 1.00 97.81 126 ALA A C 1
ATOM 977 O O . ALA A 1 126 ? -2.398 -3.051 3.511 1.00 97.81 126 ALA A O 1
ATOM 978 N N . ALA A 1 127 ? -3.651 -2.812 1.671 1.00 97.69 127 ALA A N 1
ATOM 979 C CA . ALA A 1 127 ? -4.891 -2.590 2.412 1.00 97.69 127 ALA A CA 1
ATOM 980 C C . ALA A 1 127 ? -5.270 -3.794 3.287 1.00 97.69 127 ALA A C 1
ATOM 982 O O . ALA A 1 127 ? -5.697 -3.630 4.428 1.00 97.69 127 ALA A O 1
ATOM 983 N N . HIS A 1 128 ? -5.047 -5.005 2.786 1.00 98.69 128 HIS A N 1
ATOM 984 C CA . HIS A 1 128 ? -5.278 -6.226 3.549 1.00 98.69 128 HIS A CA 1
ATOM 985 C C . HIS A 1 128 ? -4.235 -6.431 4.656 1.00 98.69 128 HIS A C 1
ATOM 987 O O . HIS A 1 128 ? -4.569 -6.474 5.840 1.00 98.69 128 HIS A O 1
ATOM 993 N N . SER A 1 129 ? -2.962 -6.540 4.274 1.00 97.88 129 SER A N 1
ATOM 994 C CA . SER A 1 129 ? -1.860 -6.931 5.163 1.00 97.88 129 SER A CA 1
ATOM 995 C C . SER A 1 129 ? -1.506 -5.847 6.186 1.00 97.88 129 SER A C 1
ATOM 997 O O . SER A 1 129 ? -1.214 -6.160 7.339 1.00 97.88 129 SER A O 1
ATOM 999 N N . GLN A 1 130 ? -1.570 -4.570 5.802 1.00 96.31 130 GLN A N 1
ATOM 1000 C CA . GLN A 1 130 ? -1.178 -3.461 6.669 1.00 96.31 130 GLN A CA 1
ATOM 1001 C C . GLN A 1 130 ? -2.379 -2.768 7.312 1.00 96.31 130 GLN A C 1
ATOM 1003 O O . GLN A 1 130 ? -2.415 -2.587 8.526 1.00 96.31 130 GLN A O 1
ATOM 1008 N N . LEU A 1 131 ? -3.405 -2.402 6.540 1.00 95.44 131 LEU A N 1
ATOM 1009 C CA . LEU A 1 131 ? -4.513 -1.628 7.120 1.00 95.44 131 LEU A CA 1
ATOM 1010 C C . LEU A 1 131 ? -5.467 -2.487 7.959 1.00 95.44 131 LEU A C 1
ATOM 1012 O O . LEU A 1 131 ? -6.115 -1.963 8.863 1.00 95.44 131 LEU A O 1
ATOM 1016 N N . CYS A 1 132 ? -5.552 -3.793 7.690 1.00 97.75 132 CYS A N 1
ATOM 1017 C CA . CYS A 1 132 ? -6.401 -4.713 8.446 1.00 97.75 132 CYS A CA 1
ATOM 1018 C C . CYS A 1 132 ? -5.586 -5.632 9.367 1.00 97.75 132 CYS A C 1
ATOM 1020 O O . CYS A 1 132 ? -5.707 -5.527 10.589 1.00 97.75 132 CYS A O 1
ATOM 1022 N N . VAL A 1 133 ? -4.733 -6.500 8.807 1.00 98.00 133 VAL A N 1
ATOM 1023 C CA . VAL A 1 133 ? -3.999 -7.521 9.579 1.00 98.00 133 VAL A CA 1
ATOM 1024 C C . VAL A 1 133 ? -3.076 -6.886 10.622 1.00 98.00 133 VAL A C 1
ATOM 1026 O O . VAL A 1 133 ? -3.189 -7.223 11.801 1.00 98.00 133 VAL A O 1
ATOM 1029 N N . ASN A 1 134 ? -2.221 -5.929 10.242 1.00 95.81 134 ASN A N 1
ATOM 1030 C CA . ASN A 1 134 ? -1.341 -5.253 11.202 1.00 95.81 134 ASN A CA 1
ATOM 1031 C C . ASN A 1 134 ? -2.133 -4.466 12.264 1.00 95.81 134 ASN A C 1
ATOM 1033 O O . ASN A 1 134 ? -1.847 -4.592 13.453 1.00 95.81 134 ASN A O 1
ATOM 1037 N N . GLN A 1 135 ? -3.196 -3.746 11.890 1.00 94.00 135 GLN A N 1
ATOM 1038 C CA . GLN A 1 135 ? -4.013 -3.016 12.869 1.00 94.00 135 GLN A CA 1
ATOM 1039 C C . GLN A 1 135 ? -4.699 -3.930 13.887 1.00 94.00 135 GLN A C 1
ATOM 1041 O O . GLN A 1 135 ? -4.735 -3.608 15.081 1.00 94.00 135 GLN A O 1
ATOM 1046 N N . LEU A 1 136 ? -5.205 -5.079 13.441 1.00 96.25 136 LEU A N 1
ATOM 1047 C CA . LEU A 1 136 ? -5.766 -6.093 14.323 1.00 96.25 136 LEU A CA 1
ATOM 1048 C C . LEU A 1 136 ? -4.680 -6.753 15.187 1.00 96.25 136 LEU A C 1
ATOM 1050 O O . LEU A 1 136 ? -4.903 -7.014 16.368 1.00 96.25 136 LEU A O 1
ATOM 1054 N N . GLN A 1 137 ? -3.483 -6.966 14.643 1.00 95.62 137 GLN A N 1
ATOM 1055 C CA . GLN A 1 137 ? -2.343 -7.469 15.402 1.00 95.62 137 GLN A CA 1
ATOM 1056 C C . GLN A 1 137 ? -1.901 -6.486 16.500 1.00 95.62 137 GLN A C 1
ATOM 1058 O O . GLN A 1 137 ? -1.596 -6.905 17.616 1.00 95.62 137 GLN A O 1
ATOM 1063 N N . LEU A 1 138 ? -1.895 -5.182 16.234 1.00 94.12 138 LEU A N 1
ATOM 1064 C CA . LEU A 1 138 ? -1.483 -4.176 17.213 1.00 94.12 138 LEU A CA 1
ATOM 1065 C C . LEU A 1 138 ? -2.548 -3.925 18.289 1.00 94.12 138 LEU A C 1
ATOM 1067 O O . LEU A 1 138 ? -2.214 -3.777 19.464 1.00 94.12 138 LEU A O 1
ATOM 1071 N N . ASN A 1 139 ? -3.825 -3.891 17.899 1.00 95.94 139 ASN A N 1
ATOM 1072 C CA . ASN A 1 139 ? -4.900 -3.366 18.749 1.00 95.94 139 ASN A CA 1
ATOM 1073 C C . ASN A 1 139 ? -5.945 -4.409 19.177 1.00 95.94 139 ASN A C 1
ATOM 1075 O O . ASN A 1 139 ? -6.788 -4.109 20.025 1.00 95.94 139 ASN A O 1
ATOM 1079 N N . GLY A 1 140 ? -5.925 -5.605 18.586 1.00 96.62 140 GLY A N 1
ATOM 1080 C CA . GLY A 1 140 ? -6.901 -6.660 18.841 1.00 96.62 140 GLY A CA 1
ATOM 1081 C C . GLY A 1 140 ? -6.713 -7.348 20.190 1.00 96.62 140 GLY A C 1
ATOM 1082 O O . GLY A 1 140 ? -5.585 -7.592 20.630 1.00 96.62 140 GLY A O 1
ATOM 1083 N N . SER A 1 141 ? -7.821 -7.721 20.830 1.00 97.06 141 SER A N 1
ATOM 1084 C CA . SER A 1 141 ? -7.796 -8.638 21.974 1.00 97.06 141 SER A CA 1
ATOM 1085 C C . SER A 1 141 ? -7.328 -10.039 21.542 1.00 97.06 141 SER A C 1
ATOM 1087 O O . SER A 1 141 ? -7.448 -10.385 20.362 1.00 97.06 141 SER A O 1
ATOM 1089 N N . PRO A 1 142 ? -6.828 -10.888 22.460 1.00 96.56 142 PRO A N 1
ATOM 1090 C CA . PRO A 1 142 ? -6.472 -12.272 22.135 1.00 96.56 142 PRO A CA 1
ATOM 1091 C C . PRO A 1 142 ? -7.602 -13.047 21.435 1.00 96.56 142 PRO A C 1
ATOM 1093 O O . PRO A 1 142 ? -7.352 -13.805 20.500 1.00 96.56 142 PRO A O 1
ATOM 1096 N N . GLU A 1 143 ? -8.851 -12.818 21.841 1.00 97.88 143 GLU A N 1
ATOM 1097 C CA . GLU A 1 143 ? -10.045 -13.440 21.266 1.00 97.88 143 GLU A CA 1
ATOM 1098 C C . GLU A 1 143 ? -10.312 -12.935 19.844 1.00 97.88 143 GLU A C 1
ATOM 1100 O O . GLU A 1 143 ? -10.562 -13.741 18.948 1.00 97.88 143 GLU A O 1
ATOM 1105 N N . GLN A 1 144 ? -10.201 -11.621 19.613 1.00 98.31 144 GLN A N 1
ATOM 1106 C CA . GLN A 1 144 ? -10.347 -11.024 18.281 1.00 98.31 144 GLN A CA 1
ATOM 1107 C C . GLN A 1 144 ? -9.265 -11.539 17.325 1.00 98.31 144 GLN A C 1
ATOM 1109 O O . GLN A 1 144 ? -9.574 -11.958 16.209 1.00 98.31 144 GLN A O 1
ATOM 1114 N N . LYS A 1 145 ? -8.003 -11.568 17.771 1.00 97.94 145 LYS A N 1
ATOM 1115 C CA . LYS A 1 145 ? -6.877 -12.091 16.988 1.00 97.94 145 LYS A CA 1
ATOM 1116 C C . LYS A 1 145 ? -7.108 -13.544 16.592 1.00 97.94 145 LYS A C 1
ATOM 1118 O O . LYS A 1 145 ? -7.072 -13.864 15.409 1.00 97.94 145 LYS A O 1
ATOM 1123 N N . LYS A 1 146 ? -7.441 -14.401 17.564 1.00 97.62 146 LYS A N 1
ATOM 1124 C CA . LYS A 1 146 ? -7.727 -15.822 17.330 1.00 97.62 146 LYS A CA 1
ATOM 1125 C C . LYS A 1 146 ? -8.922 -16.039 16.396 1.00 97.62 146 LYS A C 1
ATOM 1127 O O . LYS A 1 146 ? -8.926 -17.012 15.648 1.00 97.62 146 LYS A O 1
ATOM 1132 N N . LYS A 1 147 ? -9.932 -15.163 16.444 1.00 98.19 147 LYS A N 1
ATOM 1133 C CA . LYS A 1 147 ? -11.128 -15.258 15.596 1.00 98.19 147 LYS A CA 1
ATOM 1134 C C . LYS A 1 147 ? -10.844 -14.879 14.139 1.00 98.19 147 LYS A C 1
ATOM 1136 O O . LYS A 1 147 ? -11.277 -15.602 13.249 1.00 98.19 147 LYS A O 1
ATOM 1141 N N . TYR A 1 148 ? -10.169 -13.756 13.893 1.00 98.44 148 TYR A N 1
ATOM 1142 C CA . TYR A 1 148 ? -10.115 -13.160 12.551 1.00 98.44 148 TYR A CA 1
ATOM 1143 C C . TYR A 1 148 ? -8.773 -13.345 11.826 1.00 98.44 148 TYR A C 1
ATOM 1145 O O . TYR A 1 148 ? -8.776 -13.553 10.613 1.00 98.44 148 TYR A O 1
ATOM 1153 N N . LEU A 1 149 ? -7.631 -13.292 12.527 1.00 98.44 149 LEU A N 1
ATOM 1154 C CA . LEU A 1 149 ? -6.315 -13.319 11.869 1.00 98.44 149 LEU A CA 1
ATOM 1155 C C . LEU A 1 149 ? -6.050 -14.601 11.065 1.00 98.44 149 LEU A C 1
ATOM 1157 O O . LEU A 1 149 ? -5.597 -14.456 9.932 1.00 98.44 149 LEU A O 1
ATOM 1161 N N . PRO A 1 150 ? -6.384 -15.821 11.539 1.00 98.31 150 PRO A N 1
ATOM 1162 C CA . PRO A 1 150 ? -6.104 -17.034 10.769 1.00 98.31 150 PRO A CA 1
ATOM 1163 C C . PRO A 1 150 ? -6.749 -17.038 9.375 1.00 98.31 150 PRO A C 1
ATOM 1165 O O . PRO A 1 150 ? -6.103 -17.398 8.396 1.00 98.31 150 PRO A O 1
ATOM 1168 N N . GLY A 1 151 ? -8.005 -16.586 9.265 1.00 98.31 151 GLY A N 1
ATOM 1169 C CA . GLY A 1 151 ? -8.714 -16.524 7.983 1.00 98.31 151 GLY A CA 1
ATOM 1170 C C . GLY A 1 151 ? -8.139 -15.471 7.033 1.00 98.31 151 GLY A C 1
ATOM 1171 O O . GLY A 1 151 ? -8.000 -15.738 5.837 1.00 98.31 151 GLY A O 1
ATOM 1172 N N . LEU A 1 152 ? -7.767 -14.305 7.578 1.00 98.62 152 LEU A N 1
ATOM 1173 C CA . LEU A 1 152 ? -7.128 -13.214 6.836 1.00 98.62 152 LEU A CA 1
ATOM 1174 C C . LEU A 1 152 ? -5.728 -13.603 6.339 1.00 98.62 152 LEU A C 1
ATOM 1176 O O . LEU A 1 152 ? -5.363 -13.276 5.213 1.00 98.62 152 LEU A O 1
ATOM 1180 N N . ILE A 1 153 ? -4.942 -14.301 7.159 1.00 98.50 153 ILE A N 1
ATOM 1181 C CA . ILE A 1 153 ? -3.581 -14.726 6.810 1.00 98.50 153 ILE A CA 1
ATOM 1182 C C . ILE A 1 153 ? -3.614 -15.858 5.778 1.00 98.50 153 ILE A C 1
ATOM 1184 O O . ILE A 1 153 ? -2.833 -15.844 4.832 1.00 98.50 153 ILE A O 1
ATOM 1188 N N . ALA A 1 154 ? -4.564 -16.787 5.897 1.00 98.00 154 ALA A N 1
ATOM 1189 C CA . ALA A 1 154 ? -4.752 -17.858 4.921 1.00 98.00 154 ALA A CA 1
ATOM 1190 C C . ALA A 1 154 ? -5.322 -17.379 3.570 1.00 98.00 154 ALA A C 1
ATOM 1192 O O . ALA A 1 154 ? -5.424 -18.180 2.646 1.00 98.00 154 ALA A O 1
ATOM 1193 N N . GLY A 1 155 ? -5.745 -16.113 3.446 1.00 98.06 155 GLY A N 1
ATOM 1194 C CA . GLY A 1 155 ? -6.355 -15.581 2.220 1.00 98.06 155 GLY A CA 1
ATOM 1195 C C . GLY A 1 155 ? -7.788 -16.061 1.959 1.00 98.06 155 GLY A C 1
ATOM 1196 O O . GLY A 1 155 ? -8.340 -15.808 0.892 1.00 98.06 155 GLY A O 1
ATOM 1197 N N . THR A 1 156 ? -8.405 -16.728 2.939 1.00 98.06 156 THR A N 1
ATOM 1198 C CA . THR A 1 156 ? -9.806 -17.197 2.884 1.00 98.06 156 THR A CA 1
ATOM 1199 C C . THR A 1 156 ? -10.820 -16.113 3.247 1.00 98.06 156 THR A C 1
ATOM 1201 O O . THR A 1 156 ? -12.022 -16.299 3.074 1.00 98.06 156 THR A O 1
ATOM 1204 N N . SER A 1 157 ? -10.328 -14.997 3.780 1.00 98.25 157 SER A N 1
ATOM 1205 C CA . SER A 1 157 ? -11.097 -13.818 4.139 1.00 98.25 157 SER A CA 1
ATOM 1206 C C . SER A 1 157 ? -10.322 -12.576 3.722 1.00 98.25 157 SER A C 1
ATOM 1208 O O . SER A 1 157 ? -9.095 -12.572 3.819 1.00 98.25 157 SER A O 1
ATOM 1210 N N . VAL A 1 158 ? -11.020 -11.531 3.280 1.00 98.50 158 VAL A N 1
ATOM 1211 C CA . VAL A 1 158 ? -10.407 -10.277 2.823 1.00 98.50 158 VAL A CA 1
ATOM 1212 C C . VAL A 1 158 ? -10.645 -9.150 3.825 1.00 98.50 158 VAL A C 1
ATOM 1214 O O . VAL A 1 158 ? -11.761 -8.930 4.301 1.00 98.50 158 VAL A O 1
ATOM 1217 N N . GLY A 1 159 ? -9.577 -8.417 4.131 1.00 98.38 159 GLY A N 1
ATOM 1218 C CA . GLY A 1 159 ? -9.567 -7.296 5.059 1.00 98.38 159 GLY A CA 1
ATOM 1219 C C . GLY A 1 159 ? -9.592 -5.931 4.369 1.00 98.38 159 GLY A C 1
ATOM 1220 O O . GLY A 1 159 ? -9.015 -5.737 3.294 1.00 98.38 159 GLY A O 1
ATOM 1221 N N . GLY A 1 160 ? -10.208 -4.956 5.036 1.00 97.56 160 GLY A N 1
ATOM 1222 C CA . GLY A 1 160 ? -10.143 -3.540 4.673 1.00 97.56 160 GLY A CA 1
ATOM 1223 C C . GLY A 1 160 ? -10.173 -2.609 5.888 1.00 97.56 160 GLY A C 1
ATOM 1224 O O . GLY A 1 160 ? -10.372 -3.034 7.028 1.00 97.56 160 GLY A O 1
ATOM 1225 N N . LEU A 1 161 ? -10.004 -1.310 5.638 1.00 97.12 161 LEU A N 1
ATOM 1226 C CA . LEU A 1 161 ? -10.089 -0.257 6.652 1.00 97.12 161 LEU A CA 1
ATOM 1227 C C . LEU A 1 161 ? -10.926 0.904 6.120 1.00 97.12 161 LEU A C 1
ATOM 1229 O O . LEU A 1 161 ? -10.668 1.424 5.036 1.00 97.12 161 LEU A O 1
ATOM 1233 N N . ALA A 1 162 ? -11.926 1.320 6.894 1.00 97.00 162 ALA A N 1
ATOM 1234 C CA . ALA A 1 162 ? -12.869 2.360 6.527 1.00 97.00 162 ALA A CA 1
ATOM 1235 C C . ALA A 1 162 ? -12.810 3.542 7.491 1.00 97.00 162 ALA A C 1
ATOM 1237 O O . ALA A 1 162 ? -13.314 3.503 8.618 1.00 97.00 162 ALA A O 1
ATOM 1238 N N . MET A 1 163 ? -12.206 4.623 7.007 1.00 92.69 163 MET A N 1
ATOM 1239 C CA . MET A 1 163 ? -11.977 5.827 7.793 1.00 92.69 163 MET A CA 1
ATOM 1240 C C . MET A 1 163 ? -12.565 7.064 7.107 1.00 92.69 163 MET A C 1
ATOM 1242 O O . MET A 1 163 ? -13.428 7.722 7.694 1.00 92.69 163 MET A O 1
ATOM 1246 N N . SER A 1 164 ? -12.149 7.329 5.866 1.00 93.00 164 SER A N 1
ATOM 1247 C CA . SER A 1 164 ? -12.530 8.516 5.099 1.00 93.00 164 SER A CA 1
ATOM 1248 C C . SER A 1 164 ? -14.011 8.559 4.723 1.00 93.00 164 SER A C 1
ATOM 1250 O O . SER A 1 164 ? -14.648 7.539 4.458 1.00 93.00 164 SER A O 1
ATOM 1252 N N . GLU A 1 165 ? -14.539 9.777 4.661 1.00 96.38 165 GLU A N 1
ATOM 1253 C CA . GLU A 1 165 ? -15.902 10.103 4.230 1.00 96.38 165 GLU A CA 1
ATOM 1254 C C . 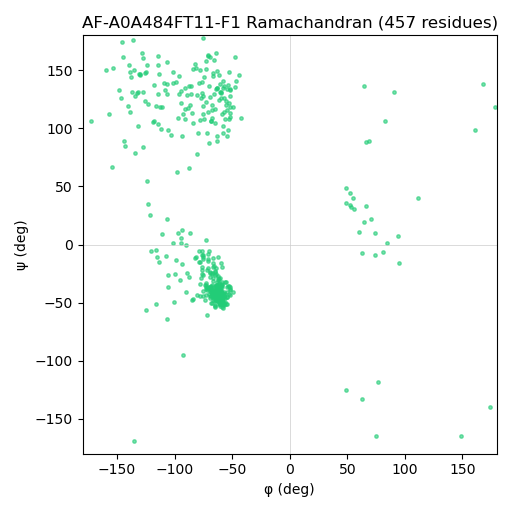GLU A 1 165 ? -15.847 11.180 3.145 1.00 96.38 165 GLU A C 1
ATOM 1256 O O . GLU A 1 165 ? -14.829 11.858 3.002 1.00 96.38 165 GLU A O 1
ATOM 1261 N N . SER A 1 166 ? -16.939 11.389 2.405 1.00 91.00 166 SER A N 1
ATOM 1262 C CA . SER A 1 166 ? -17.009 12.450 1.385 1.00 91.00 166 SER A CA 1
ATOM 1263 C C . SER A 1 166 ? -16.664 13.836 1.947 1.00 91.00 166 SER A C 1
ATOM 1265 O O . SER A 1 166 ? -15.988 14.611 1.281 1.00 91.00 166 SER A O 1
ATOM 1267 N N . GLY A 1 167 ? -17.063 14.118 3.193 1.00 89.50 167 GLY A N 1
ATOM 1268 C CA . GLY A 1 167 ? -16.736 15.356 3.907 1.00 89.50 167 GLY A CA 1
ATOM 1269 C C . GLY A 1 167 ? -15.504 15.288 4.819 1.00 89.50 167 GLY A C 1
ATOM 1270 O O . GLY A 1 167 ? -15.216 16.272 5.495 1.00 89.50 167 GLY A O 1
ATOM 1271 N N . ALA A 1 168 ? -14.798 14.151 4.888 1.00 89.56 168 ALA A N 1
ATOM 1272 C CA . ALA A 1 168 ? -13.670 13.943 5.804 1.00 89.56 168 ALA A CA 1
ATOM 1273 C C . ALA A 1 168 ? -12.556 13.102 5.149 1.00 89.56 168 ALA A C 1
ATOM 1275 O O . ALA A 1 168 ? -12.492 11.881 5.309 1.00 89.56 168 ALA A O 1
ATOM 1276 N N . GLY A 1 169 ? -11.683 13.781 4.396 1.00 87.44 169 GLY A N 1
ATOM 1277 C CA . GLY A 1 169 ? -10.457 13.227 3.806 1.00 87.44 169 GLY A CA 1
ATOM 1278 C C . GLY A 1 169 ? -9.243 13.444 4.713 1.00 87.44 169 GLY A C 1
ATOM 1279 O O . GLY A 1 169 ? -9.008 12.666 5.633 1.00 87.44 169 GLY A O 1
ATOM 1280 N N . SER A 1 170 ? -8.484 14.521 4.468 1.00 84.50 170 SER A N 1
ATOM 1281 C CA . SER A 1 170 ? -7.301 14.887 5.270 1.00 84.50 170 SER A CA 1
ATOM 1282 C C . SER A 1 170 ? -7.640 15.210 6.730 1.00 84.50 170 SER A C 1
ATOM 1284 O O . SER A 1 170 ? -6.903 14.817 7.631 1.00 84.50 170 SER A O 1
ATOM 1286 N N . ASP A 1 171 ? -8.774 15.876 6.979 1.00 87.31 171 ASP A N 1
ATOM 1287 C CA . ASP A 1 171 ? -9.315 16.090 8.329 1.00 87.31 171 ASP A CA 1
ATOM 1288 C C . ASP A 1 171 ? -10.199 14.911 8.750 1.00 87.31 171 ASP A C 1
ATOM 1290 O O . ASP A 1 171 ? -11.422 14.996 8.883 1.00 87.31 171 ASP A O 1
ATOM 1294 N N . VAL A 1 172 ? -9.561 13.756 8.898 1.00 85.25 172 VAL A N 1
ATOM 1295 C CA . VAL A 1 172 ? -10.286 12.502 9.077 1.00 85.25 172 VAL A CA 1
ATOM 1296 C C . VAL A 1 172 ? -11.039 12.425 10.407 1.00 85.25 172 VAL A C 1
ATOM 1298 O O . VAL A 1 172 ? -12.049 11.735 10.530 1.00 85.25 172 VAL A O 1
ATOM 1301 N N . VAL A 1 173 ? -10.599 13.181 11.414 1.00 88.44 173 VAL A N 1
ATOM 1302 C CA . VAL A 1 173 ? -11.258 13.225 12.726 1.00 88.44 173 VAL A CA 1
ATOM 1303 C C . VAL A 1 173 ? -12.602 13.955 12.693 1.00 88.44 173 VAL A C 1
ATOM 1305 O O . VAL A 1 173 ? -13.368 13.809 13.646 1.00 88.44 173 VAL A O 1
ATOM 1308 N N . SER A 1 174 ? -12.917 14.678 11.617 1.00 90.31 174 SER A N 1
ATOM 1309 C CA . SER A 1 174 ? -14.204 15.356 11.400 1.00 90.31 174 SER A CA 1
ATOM 1310 C C . SER A 1 174 ? -15.276 14.463 10.756 1.00 90.31 174 SER A C 1
ATOM 1312 O O . SER A 1 174 ? -16.348 14.946 10.392 1.00 90.31 174 SER A O 1
ATOM 1314 N N . MET A 1 175 ? -15.014 13.154 10.652 1.00 94.69 175 MET A N 1
ATOM 1315 C CA . MET A 1 175 ? -15.987 12.147 10.219 1.00 94.69 175 MET A CA 1
ATOM 1316 C C . MET A 1 175 ? -17.302 12.200 11.019 1.00 94.69 175 MET A C 1
ATOM 1318 O O . MET A 1 175 ? -17.309 12.514 12.215 1.00 94.69 175 MET A O 1
ATOM 1322 N N . ARG A 1 176 ? -18.407 11.849 10.360 1.00 96.25 176 ARG A N 1
ATOM 1323 C CA . ARG A 1 176 ? -19.783 11.950 10.862 1.00 96.25 176 ARG A CA 1
ATOM 1324 C C . ARG A 1 176 ? -20.465 10.607 11.081 1.00 96.25 176 ARG A C 1
ATOM 1326 O O . ARG A 1 176 ? -21.481 10.598 11.767 1.00 96.25 176 ARG A O 1
ATOM 1333 N N . THR A 1 177 ? -19.939 9.500 10.545 1.00 98.12 177 THR A N 1
ATOM 1334 C CA . THR A 1 177 ? -20.468 8.154 10.837 1.00 98.12 177 THR A CA 1
ATOM 1335 C C . THR A 1 177 ? -20.560 7.966 12.347 1.00 98.12 177 THR A C 1
ATOM 1337 O O . THR A 1 177 ? -19.574 8.186 13.055 1.00 98.12 177 THR A O 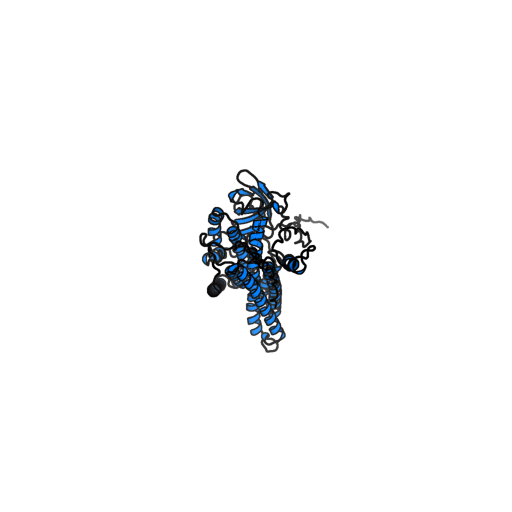1
ATOM 1340 N N . THR A 1 178 ? -21.725 7.563 12.846 1.00 98.25 178 THR A N 1
ATOM 1341 C CA . THR A 1 178 ? -21.991 7.391 14.278 1.00 98.25 178 THR A CA 1
ATOM 1342 C C . THR A 1 178 ? -22.066 5.920 14.659 1.00 98.25 178 THR A C 1
ATOM 1344 O O . THR A 1 178 ? -22.331 5.058 13.824 1.00 98.25 178 THR A O 1
ATOM 1347 N N . ALA A 1 179 ? -21.830 5.641 15.937 1.00 98.56 179 ALA A N 1
ATOM 1348 C CA . ALA A 1 179 ? -22.052 4.351 16.569 1.00 98.56 179 ALA A CA 1
ATOM 1349 C C . ALA A 1 179 ? -22.816 4.583 17.879 1.00 98.56 179 ALA A C 1
ATOM 1351 O O . ALA A 1 179 ? -22.242 5.021 18.876 1.00 98.56 179 ALA A O 1
ATOM 1352 N N . THR A 1 180 ? -24.124 4.335 17.876 1.00 98.38 180 THR A N 1
ATOM 1353 C CA . THR A 1 180 ? -24.990 4.560 19.042 1.00 98.38 180 THR A CA 1
ATOM 1354 C C . THR A 1 180 ? -25.031 3.312 19.911 1.00 98.38 180 THR A C 1
ATOM 1356 O O . THR A 1 180 ? -25.295 2.225 19.403 1.00 98.38 180 THR A O 1
ATOM 1359 N N . ALA A 1 181 ? -24.780 3.458 21.213 1.00 98.06 181 ALA A N 1
ATOM 1360 C CA . ALA A 1 181 ? -24.846 2.345 22.155 1.00 98.06 181 ALA A CA 1
ATOM 1361 C C . ALA A 1 181 ? -26.271 1.770 22.240 1.00 98.06 181 ALA A C 1
ATOM 1363 O O . ALA A 1 181 ? -27.250 2.509 22.351 1.00 98.06 181 ALA A O 1
ATOM 1364 N N . VAL A 1 182 ? -26.363 0.445 22.214 1.00 98.12 182 VAL A N 1
ATOM 1365 C CA . VAL A 1 182 ? -27.584 -0.344 22.402 1.00 98.12 182 VAL A CA 1
ATOM 1366 C C . VAL A 1 182 ? -27.280 -1.517 23.334 1.00 98.12 182 VAL A C 1
ATOM 1368 O O . VAL A 1 182 ? -26.132 -1.724 23.728 1.00 98.12 182 VAL A O 1
ATOM 1371 N N . ASP A 1 183 ? -28.293 -2.304 23.693 1.00 97.19 183 ASP A N 1
ATOM 1372 C CA . ASP A 1 183 ? -28.045 -3.521 24.465 1.00 97.19 183 ASP A CA 1
ATOM 1373 C C . ASP A 1 183 ? -27.135 -4.489 23.684 1.00 97.19 183 ASP A C 1
ATOM 1375 O O . ASP A 1 183 ? -27.325 -4.721 22.488 1.00 97.19 183 ASP A O 1
ATOM 1379 N N . GLY A 1 184 ? -26.100 -4.999 24.349 1.00 96.12 184 GLY A N 1
ATOM 1380 C CA . GLY A 1 184 ? -25.096 -5.890 23.763 1.00 96.12 184 GLY A CA 1
ATOM 1381 C C . GLY A 1 184 ? -24.062 -5.252 22.819 1.00 96.12 184 GLY A C 1
ATOM 1382 O O . GLY A 1 184 ? -23.077 -5.918 22.487 1.00 96.12 184 GLY A O 1
ATOM 1383 N N . GLY A 1 185 ? -24.191 -3.984 22.408 1.00 98.00 185 GLY A N 1
ATOM 1384 C CA . GLY A 1 185 ? -23.247 -3.397 21.449 1.00 98.00 185 GLY A CA 1
ATOM 1385 C C . GLY A 1 185 ? -23.585 -1.996 20.950 1.00 98.00 185 GLY A C 1
ATOM 1386 O O . GLY A 1 185 ? -23.993 -1.119 21.708 1.00 98.00 185 GLY A O 1
ATOM 1387 N N . TYR A 1 186 ? -23.364 -1.780 19.656 1.00 98.62 186 TYR A N 1
ATOM 1388 C CA . TYR A 1 186 ? -23.515 -0.492 18.987 1.00 98.62 186 TYR A CA 1
ATOM 1389 C C . TYR A 1 186 ? -24.260 -0.653 17.668 1.00 98.62 186 TYR A C 1
ATOM 1391 O O . TYR A 1 186 ? -24.144 -1.675 17.000 1.00 98.62 186 TYR A O 1
ATOM 1399 N N . VAL A 1 187 ? -24.991 0.379 17.265 1.00 98.69 187 VAL A N 1
ATOM 1400 C CA . VAL A 1 187 ? -25.598 0.477 15.937 1.00 98.69 187 VAL A CA 1
ATOM 1401 C C . VAL A 1 187 ? -24.885 1.570 15.154 1.00 98.69 187 VAL A C 1
ATOM 1403 O O . VAL A 1 187 ? -24.885 2.732 15.565 1.00 98.69 187 VAL A O 1
ATOM 1406 N N . LEU A 1 188 ? -24.264 1.191 14.039 1.00 98.75 188 LEU A N 1
ATOM 1407 C CA . LEU A 1 188 ? -23.532 2.091 13.156 1.00 98.75 188 LEU A CA 1
ATOM 1408 C C . LEU A 1 188 ? -24.447 2.653 12.066 1.00 98.75 188 LEU A C 1
ATOM 1410 O O . LEU A 1 188 ? -25.184 1.906 11.418 1.00 98.75 188 LEU A O 1
ATOM 1414 N N . ASN A 1 189 ? -24.350 3.965 11.848 1.00 98.69 189 ASN A N 1
ATOM 1415 C CA . ASN A 1 189 ? -25.047 4.680 10.783 1.00 98.69 189 ASN A CA 1
ATOM 1416 C C . ASN A 1 189 ? -24.117 5.689 10.098 1.00 98.69 189 ASN A C 1
ATOM 1418 O O . ASN A 1 189 ? -23.455 6.490 10.761 1.00 98.69 189 ASN A O 1
ATOM 1422 N N . GLY A 1 190 ? -24.085 5.674 8.766 1.00 97.94 190 GLY A N 1
ATOM 1423 C CA . GLY A 1 190 ? -23.289 6.608 7.971 1.00 97.94 190 GLY A CA 1
ATOM 1424 C C . GLY A 1 190 ? -22.793 6.006 6.664 1.00 97.94 190 GLY A C 1
ATOM 1425 O O . GLY A 1 190 ? -23.254 4.951 6.227 1.00 97.94 190 GLY A O 1
ATOM 1426 N N . SER A 1 191 ? -21.826 6.677 6.048 1.00 97.69 191 SER A N 1
ATOM 1427 C CA . SER A 1 191 ? -21.156 6.183 4.852 1.00 97.69 191 SER A CA 1
ATOM 1428 C C . SER A 1 191 ? -19.661 6.463 4.892 1.00 97.69 191 SER A C 1
ATOM 1430 O O . SER A 1 191 ? -19.189 7.383 5.560 1.00 97.69 191 SER A O 1
ATOM 1432 N N . LYS A 1 192 ? -18.906 5.634 4.178 1.00 98.19 192 LYS A N 1
ATOM 1433 C CA . LYS A 1 192 ? -17.457 5.732 4.010 1.00 98.19 192 LYS A CA 1
ATOM 1434 C C . LYS A 1 192 ? -17.128 5.761 2.527 1.00 98.19 192 LYS A C 1
ATOM 1436 O O . LYS A 1 192 ? -17.823 5.150 1.720 1.00 98.19 192 LYS A O 1
ATOM 1441 N N . MET A 1 193 ? -16.064 6.465 2.169 1.00 96.25 193 MET A N 1
ATOM 1442 C CA . MET A 1 193 ? -15.705 6.735 0.779 1.00 96.25 193 MET A CA 1
ATOM 1443 C C . MET A 1 193 ? -14.237 6.403 0.529 1.00 96.25 193 MET A C 1
ATOM 1445 O O . MET A 1 193 ? -13.398 6.621 1.399 1.00 96.25 193 MET A O 1
ATOM 1449 N N . TRP A 1 194 ? -13.935 5.931 -0.683 1.00 95.94 194 TRP A N 1
ATOM 1450 C CA . TRP A 1 194 ? -12.588 5.541 -1.120 1.00 95.94 194 TRP A CA 1
ATOM 1451 C C . TRP A 1 194 ? -12.031 4.312 -0.389 1.00 95.94 194 TRP A C 1
ATOM 1453 O O . TRP A 1 194 ? -10.825 4.203 -0.180 1.00 95.94 194 TRP A O 1
ATOM 1463 N N . ILE A 1 195 ? -12.896 3.366 -0.009 1.00 98.00 195 ILE A N 1
ATOM 1464 C CA . ILE A 1 195 ? -12.475 2.223 0.804 1.00 98.00 195 ILE A CA 1
ATOM 1465 C C . ILE A 1 195 ? -11.905 1.118 -0.075 1.00 98.00 195 ILE A C 1
ATOM 1467 O O . ILE A 1 195 ? -12.644 0.403 -0.756 1.00 98.00 195 ILE A O 1
ATOM 1471 N N . THR A 1 196 ? -10.579 0.989 -0.060 1.00 98.00 196 THR A N 1
ATOM 1472 C CA . THR A 1 196 ? -9.861 -0.116 -0.701 1.00 98.00 196 THR A CA 1
ATOM 1473 C C . THR A 1 196 ? -10.276 -1.454 -0.096 1.00 98.00 196 THR A C 1
ATOM 1475 O O . THR A 1 196 ? -10.466 -1.562 1.113 1.00 98.00 196 THR A O 1
ATOM 1478 N N . ASN A 1 197 ? -10.456 -2.453 -0.960 1.00 98.12 197 ASN A N 1
ATOM 1479 C CA . ASN A 1 197 ? -11.028 -3.776 -0.694 1.00 98.12 197 ASN A CA 1
ATOM 1480 C C . ASN A 1 197 ? -12.490 -3.756 -0.226 1.00 98.12 197 ASN A C 1
ATOM 1482 O O . ASN A 1 197 ? -13.107 -4.807 -0.169 1.00 98.12 197 ASN A O 1
ATOM 1486 N N . GLY A 1 198 ? -13.087 -2.590 0.043 1.00 96.81 198 GLY A N 1
ATOM 1487 C CA . GLY A 1 198 ? -14.458 -2.468 0.546 1.00 96.81 198 GLY A CA 1
ATOM 1488 C C . GLY A 1 198 ? -15.521 -3.269 -0.227 1.00 96.81 198 GLY A C 1
ATOM 1489 O O . GLY A 1 198 ? -16.372 -3.865 0.428 1.00 96.81 198 GLY A O 1
ATOM 1490 N N . PRO A 1 199 ? -15.489 -3.326 -1.576 1.00 96.88 199 PRO A N 1
ATOM 1491 C CA . PRO A 1 199 ? -16.434 -4.137 -2.346 1.00 96.88 199 PRO A CA 1
ATOM 1492 C C . PRO A 1 199 ? -16.330 -5.654 -2.126 1.00 96.88 199 PRO A C 1
ATOM 1494 O O . PRO A 1 199 ? -17.326 -6.341 -2.331 1.00 96.88 199 PRO A O 1
ATOM 1497 N N . ASP A 1 200 ? -15.159 -6.164 -1.729 1.00 95.75 200 ASP A N 1
ATOM 1498 C CA . ASP A 1 200 ? -14.871 -7.606 -1.640 1.00 95.75 200 ASP A CA 1
ATOM 1499 C C . ASP A 1 200 ? -14.490 -8.067 -0.223 1.00 95.75 200 ASP A C 1
ATOM 1501 O O . ASP A 1 200 ? -14.290 -9.256 0.003 1.00 95.75 200 ASP A O 1
ATOM 1505 N N . ALA A 1 201 ? -14.345 -7.142 0.728 1.00 97.56 201 ALA A N 1
ATOM 1506 C CA . ALA A 1 201 ? -13.914 -7.445 2.084 1.00 97.56 201 ALA A CA 1
ATOM 1507 C C . ALA A 1 201 ? -14.965 -8.274 2.834 1.00 97.56 201 ALA A C 1
ATOM 1509 O O . ALA A 1 201 ? -16.167 -8.044 2.709 1.00 97.56 201 ALA A O 1
ATOM 1510 N N . ASP A 1 202 ? -14.502 -9.178 3.691 1.00 98.56 202 ASP A N 1
ATOM 1511 C CA . ASP A 1 202 ? -15.321 -9.881 4.680 1.00 98.56 202 ASP A CA 1
ATOM 1512 C C . ASP A 1 202 ? -15.275 -9.184 6.044 1.00 98.56 202 ASP A C 1
ATOM 1514 O O . ASP A 1 202 ? -16.247 -9.232 6.799 1.00 98.56 202 ASP A O 1
ATOM 1518 N N . LEU A 1 203 ? -14.153 -8.523 6.356 1.00 98.69 203 LEU A N 1
ATOM 1519 C CA . LEU A 1 203 ? -13.927 -7.811 7.610 1.00 98.69 203 LEU A CA 1
ATOM 1520 C C . LEU A 1 203 ? -13.357 -6.418 7.350 1.00 98.69 203 LEU A C 1
ATOM 1522 O O . LEU A 1 203 ? -12.365 -6.253 6.640 1.00 98.69 203 LEU A O 1
ATOM 1526 N N . ILE A 1 204 ? -13.954 -5.406 7.974 1.00 98.56 204 ILE A N 1
ATOM 1527 C CA . ILE A 1 204 ? -13.513 -4.018 7.840 1.00 98.56 204 ILE A CA 1
ATOM 1528 C C . ILE A 1 204 ? -13.284 -3.406 9.219 1.00 98.56 204 ILE A C 1
ATOM 1530 O O . ILE A 1 204 ? -14.152 -3.466 10.091 1.00 98.56 204 ILE A O 1
ATOM 1534 N N . VAL A 1 205 ? -12.126 -2.766 9.399 1.00 98.50 205 VAL A N 1
ATOM 1535 C CA . VAL A 1 205 ? -11.864 -1.887 10.546 1.00 98.50 205 VAL A CA 1
ATOM 1536 C C . VAL A 1 205 ? -12.547 -0.545 10.286 1.00 98.50 205 VAL A C 1
ATOM 1538 O O . VAL A 1 205 ? -12.099 0.223 9.437 1.00 98.50 205 VAL A O 1
ATOM 1541 N N . VAL A 1 206 ? -13.643 -0.252 10.982 1.00 98.50 206 VAL A N 1
ATOM 1542 C CA . VAL A 1 206 ? -14.460 0.954 10.773 1.00 98.50 206 VAL A CA 1
ATOM 1543 C C . VAL A 1 206 ? -14.250 1.948 11.907 1.00 98.50 206 VAL A C 1
ATOM 1545 O O . VAL A 1 206 ? -14.404 1.606 13.077 1.00 98.50 206 VAL A O 1
ATOM 1548 N N . TYR A 1 207 ? -13.960 3.203 11.567 1.00 98.19 207 TYR A N 1
ATOM 1549 C CA . TYR A 1 207 ? -13.923 4.303 12.532 1.00 98.19 207 TYR A CA 1
ATOM 1550 C C . TYR A 1 207 ? -15.250 5.065 12.539 1.00 98.19 207 TYR A C 1
ATOM 1552 O O . TYR A 1 207 ? -15.733 5.493 11.487 1.00 98.19 207 TYR A O 1
ATOM 1560 N N . ALA A 1 208 ? -15.823 5.264 13.727 1.00 98.19 208 ALA A N 1
ATOM 1561 C CA . ALA A 1 208 ? -17.087 5.976 13.917 1.00 98.19 208 ALA A CA 1
ATOM 1562 C C . ALA A 1 208 ? -17.099 6.796 15.220 1.00 98.19 208 ALA A C 1
ATOM 1564 O O . ALA A 1 208 ? -16.305 6.565 16.136 1.00 98.19 208 ALA A O 1
ATOM 1565 N N . LYS A 1 209 ? -18.009 7.769 15.306 1.00 98.06 209 LYS A N 1
ATOM 1566 C CA . LYS A 1 209 ? -18.254 8.603 16.486 1.00 98.06 209 LYS A CA 1
ATOM 1567 C C . LYS A 1 209 ? -19.215 7.916 17.450 1.00 98.06 209 LYS A C 1
ATOM 1569 O O . LYS A 1 209 ? -20.397 7.774 17.154 1.00 98.06 209 LYS A O 1
ATOM 1574 N N . THR A 1 210 ? -18.713 7.551 18.620 1.00 97.88 210 THR A N 1
ATOM 1575 C CA . THR A 1 210 ? -19.520 7.115 19.769 1.00 97.88 210 THR A CA 1
ATOM 1576 C C . THR A 1 210 ? -19.965 8.297 20.631 1.00 97.88 210 THR A C 1
ATOM 1578 O O . THR A 1 210 ? -21.031 8.247 21.231 1.00 97.88 210 THR A O 1
ATOM 1581 N N . GLU A 1 211 ? -19.187 9.385 20.635 1.00 96.75 211 GLU A N 1
ATOM 1582 C CA . GLU A 1 211 ? -19.494 10.655 21.313 1.00 96.75 211 GLU A CA 1
ATOM 1583 C C . GLU A 1 211 ? -19.195 11.833 20.359 1.00 96.75 211 GLU A C 1
ATOM 1585 O O . GLU A 1 211 ? -18.118 12.441 20.428 1.00 96.75 211 GLU A O 1
ATOM 1590 N N . PRO A 1 212 ? -20.087 12.132 19.392 1.00 93.62 212 PRO A N 1
ATOM 1591 C CA . PRO A 1 212 ? -19.837 13.124 18.339 1.00 93.62 212 PRO A CA 1
ATOM 1592 C C . PRO A 1 212 ? -19.403 14.503 18.859 1.00 93.62 212 PRO A C 1
ATOM 1594 O O . PRO A 1 212 ? -18.539 15.153 18.270 1.00 93.62 212 PRO A O 1
ATOM 1597 N N . GLU A 1 213 ? -19.946 14.925 19.999 1.00 94.38 213 GLU A N 1
ATOM 1598 C CA . GLU A 1 213 ? -19.666 16.199 20.658 1.00 94.38 213 GLU A CA 1
ATOM 1599 C C . GLU A 1 213 ? -18.230 16.324 21.191 1.00 94.38 213 GLU A C 1
ATOM 1601 O O . GLU A 1 213 ? -17.745 17.437 21.396 1.00 94.38 213 GLU A O 1
ATOM 1606 N N . LYS A 1 214 ? -17.512 15.207 21.379 1.00 92.44 214 LYS A N 1
ATOM 1607 C CA . LYS A 1 214 ? -16.122 15.204 21.870 1.00 92.44 214 LYS A CA 1
ATOM 1608 C C . LYS A 1 214 ? -15.079 15.187 20.753 1.00 92.44 214 LYS A C 1
ATOM 1610 O O . LYS A 1 214 ? -13.890 14.981 2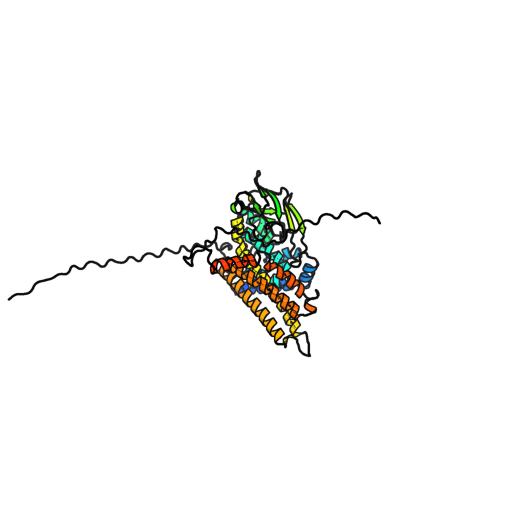1.023 1.00 92.44 214 LYS A O 1
ATOM 1615 N N . ALA A 1 215 ? -15.496 15.426 19.507 1.00 90.25 215 ALA A N 1
ATOM 1616 C CA . ALA A 1 215 ? -14.628 15.475 18.334 1.00 90.25 215 ALA A CA 1
ATOM 1617 C C . ALA A 1 215 ? -13.693 14.250 18.280 1.00 90.25 215 ALA A C 1
ATOM 1619 O O . ALA A 1 215 ? -14.160 13.110 18.307 1.00 90.25 215 ALA A O 1
ATOM 1620 N N . SER A 1 216 ? -12.375 14.440 18.193 1.00 89.00 216 SER A N 1
ATOM 1621 C CA . SER A 1 216 ? -11.399 13.344 18.120 1.00 89.00 216 SER A CA 1
ATOM 1622 C C . SER A 1 216 ? -11.456 12.403 19.335 1.00 89.00 216 SER A C 1
ATOM 1624 O O . SER A 1 216 ? -11.279 11.198 19.183 1.00 89.00 216 SER A O 1
ATOM 1626 N N . LYS A 1 217 ? -11.797 12.906 20.527 1.00 92.62 217 LYS A N 1
ATOM 1627 C CA . LYS A 1 217 ? -11.875 12.105 21.760 1.00 92.62 217 LYS A CA 1
ATOM 1628 C C . LYS A 1 217 ? -13.116 11.216 21.846 1.00 92.62 217 LYS A C 1
ATOM 1630 O O . LYS A 1 217 ? -13.183 10.408 22.757 1.00 92.62 217 LYS A O 1
ATOM 1635 N N . GLY A 1 218 ? -14.080 11.371 20.939 1.00 95.19 218 GLY A N 1
ATOM 1636 C CA . GLY A 1 218 ? -15.310 10.574 20.894 1.00 95.19 218 GLY A CA 1
ATOM 1637 C C . GLY A 1 218 ? -15.350 9.558 19.755 1.00 95.19 218 GLY A C 1
ATOM 1638 O O . GLY A 1 218 ? -16.428 9.196 19.289 1.00 95.19 218 GLY A O 1
ATOM 1639 N N . MET A 1 219 ? -14.185 9.169 19.233 1.00 97.12 219 MET A N 1
ATOM 1640 C CA . MET A 1 219 ? -14.053 8.244 18.108 1.00 97.12 219 MET A CA 1
ATOM 1641 C C . MET A 1 219 ? -13.690 6.843 18.597 1.00 97.12 219 MET A C 1
ATOM 1643 O O . MET A 1 219 ? -12.820 6.699 19.453 1.00 97.12 219 MET A O 1
ATOM 1647 N N . THR A 1 220 ? -14.288 5.814 18.007 1.00 98.31 220 THR A N 1
ATOM 1648 C CA . THR A 1 220 ? -14.042 4.398 18.316 1.00 98.31 220 THR A CA 1
ATOM 1649 C C . THR A 1 220 ? -13.776 3.624 17.027 1.00 98.31 220 THR A C 1
ATOM 1651 O O . THR A 1 220 ? -14.316 3.970 15.976 1.00 98.31 220 THR A O 1
ATOM 1654 N N . ALA A 1 221 ? -12.913 2.609 17.104 1.00 98.25 221 ALA A N 1
ATOM 1655 C CA . ALA A 1 221 ? -12.669 1.663 16.020 1.00 98.25 221 ALA A CA 1
ATOM 1656 C C . ALA A 1 221 ? -13.465 0.373 16.267 1.00 98.25 221 ALA A C 1
ATOM 1658 O O . ALA A 1 221 ? -13.544 -0.107 17.398 1.00 98.25 221 ALA A O 1
ATOM 1659 N N . PHE A 1 222 ? -14.037 -0.188 15.209 1.00 98.75 222 PHE A N 1
ATOM 1660 C CA . PHE A 1 222 ? -14.904 -1.361 15.246 1.00 98.75 222 PHE A CA 1
ATOM 1661 C C . PHE A 1 222 ? -14.467 -2.385 14.204 1.00 98.75 222 PHE A C 1
ATOM 1663 O O . PHE A 1 222 ? -14.033 -2.018 13.117 1.00 98.75 222 PHE A O 1
ATOM 1670 N N . LEU A 1 223 ? -14.632 -3.665 14.516 1.00 98.75 223 LEU A N 1
ATOM 1671 C CA . LEU A 1 223 ? -14.525 -4.766 13.566 1.00 98.75 223 LEU A CA 1
ATOM 1672 C C . LEU A 1 223 ? -15.923 -5.066 13.016 1.00 98.75 223 LEU A C 1
ATOM 1674 O O . LEU A 1 223 ? -16.802 -5.513 13.755 1.00 98.75 223 LEU A O 1
ATOM 1678 N N . VAL A 1 224 ? -16.143 -4.801 11.730 1.00 98.69 224 VAL A N 1
ATOM 1679 C CA . VAL A 1 224 ? -17.440 -5.008 11.076 1.00 98.69 224 VAL A CA 1
ATOM 1680 C C . VAL A 1 224 ? -17.323 -6.128 10.054 1.00 98.69 224 VAL A C 1
ATOM 1682 O O . VAL A 1 224 ? -16.569 -6.012 9.090 1.00 98.69 224 VAL A O 1
ATOM 1685 N N . GLU A 1 225 ? -18.082 -7.203 10.263 1.00 98.38 225 GLU A N 1
ATOM 1686 C CA . GLU A 1 225 ? -18.245 -8.272 9.276 1.00 98.38 225 GLU A CA 1
ATOM 1687 C C . GLU A 1 225 ? -19.218 -7.794 8.187 1.00 98.38 225 GLU A C 1
ATOM 1689 O O . GLU A 1 225 ? -20.342 -7.383 8.491 1.00 98.38 225 GLU A O 1
ATOM 1694 N N . THR A 1 226 ? -18.826 -7.846 6.917 1.00 97.12 226 THR A N 1
ATOM 1695 C CA . THR A 1 226 ? -19.595 -7.238 5.809 1.00 97.12 226 THR A CA 1
ATOM 1696 C C . THR A 1 226 ? -20.900 -7.968 5.484 1.00 97.12 226 THR A C 1
ATOM 1698 O O . THR A 1 226 ? -21.786 -7.412 4.841 1.00 97.12 226 THR A O 1
ATOM 1701 N N . LYS A 1 227 ? -21.075 -9.195 5.989 1.00 96.94 227 LYS A N 1
ATOM 1702 C CA . LYS A 1 227 ? -22.337 -9.955 5.911 1.00 96.94 227 LYS A CA 1
ATOM 1703 C C . LYS A 1 227 ? -23.379 -9.504 6.942 1.00 96.94 227 LYS A C 1
ATOM 1705 O O . LYS A 1 227 ? -24.510 -9.993 6.923 1.00 96.94 227 LYS A O 1
ATOM 1710 N N . THR A 1 228 ? -23.023 -8.589 7.844 1.00 97.38 228 THR A N 1
ATOM 1711 C CA . THR A 1 228 ? -23.946 -8.048 8.848 1.00 97.38 228 THR A CA 1
ATOM 1712 C C . THR A 1 228 ? -25.081 -7.280 8.171 1.00 97.38 228 THR A C 1
ATOM 1714 O O . THR A 1 228 ? -24.857 -6.457 7.283 1.00 97.38 228 THR A O 1
ATOM 1717 N N . LYS A 1 229 ? -26.323 -7.521 8.606 1.00 98.25 229 LYS A N 1
ATOM 1718 C CA . LYS A 1 229 ? -27.504 -6.823 8.078 1.00 98.25 229 LYS A CA 1
ATOM 1719 C C . LYS A 1 229 ? -27.324 -5.302 8.182 1.00 98.25 229 LYS A C 1
ATOM 1721 O O . LYS A 1 229 ? -26.940 -4.801 9.234 1.00 98.25 229 LYS A O 1
ATOM 1726 N N . GLY A 1 230 ? -27.649 -4.596 7.099 1.00 97.88 230 GLY A N 1
ATOM 1727 C CA . GLY A 1 230 ? -27.540 -3.136 7.012 1.00 97.88 230 GLY A CA 1
ATOM 1728 C C . GLY A 1 230 ? -26.233 -2.636 6.393 1.00 97.88 230 GLY A C 1
ATOM 1729 O O . GLY A 1 230 ? -26.159 -1.481 5.978 1.00 97.88 230 GLY A O 1
ATOM 1730 N N . PHE A 1 231 ? -25.210 -3.492 6.290 1.00 98.38 231 PHE A N 1
ATOM 1731 C CA . PHE A 1 231 ? -23.988 -3.167 5.564 1.00 98.38 231 PHE A CA 1
ATOM 1732 C C . PHE A 1 231 ? -24.217 -3.327 4.060 1.00 98.38 231 PHE A C 1
ATOM 1734 O O . PHE A 1 231 ? -24.844 -4.289 3.612 1.00 98.38 231 PHE A O 1
ATOM 1741 N N . SER A 1 232 ? -23.688 -2.401 3.263 1.00 97.81 232 SER A N 1
ATOM 1742 C CA . SER A 1 232 ? -23.644 -2.551 1.807 1.00 97.81 232 SER A CA 1
ATOM 1743 C C . SER A 1 232 ? -22.497 -1.759 1.183 1.00 97.81 232 SER A C 1
ATOM 1745 O O . SER A 1 232 ? -22.090 -0.717 1.693 1.00 97.81 232 SER A O 1
ATOM 1747 N N . CYS A 1 233 ? -22.001 -2.227 0.038 1.00 97.31 233 CYS A N 1
ATOM 1748 C CA . CYS A 1 233 ? -21.175 -1.419 -0.855 1.00 97.31 233 CYS A CA 1
ATOM 1749 C C . CYS A 1 233 ? -22.099 -0.730 -1.871 1.00 97.31 233 CYS A C 1
ATOM 1751 O O . CYS A 1 233 ? -22.637 -1.385 -2.762 1.00 97.31 233 CYS A O 1
ATOM 1753 N N . ALA A 1 234 ? -22.290 0.583 -1.738 1.00 94.38 234 ALA A N 1
ATOM 1754 C CA . ALA A 1 234 ? -23.195 1.376 -2.571 1.00 94.38 234 ALA A CA 1
ATOM 1755 C C . ALA A 1 234 ? -22.773 1.373 -4.043 1.00 94.38 234 ALA A C 1
ATOM 1757 O O . ALA A 1 234 ? -23.600 1.254 -4.947 1.00 94.38 234 ALA A O 1
ATOM 1758 N N . ARG A 1 235 ? -21.465 1.503 -4.278 1.00 94.62 235 ARG A N 1
ATOM 1759 C CA . ARG A 1 235 ? -20.854 1.393 -5.602 1.00 94.62 235 ARG A CA 1
ATOM 1760 C C . ARG A 1 235 ? -19.371 1.088 -5.497 1.00 94.62 235 ARG A C 1
ATOM 1762 O O . ARG A 1 235 ? -18.691 1.550 -4.581 1.00 94.62 235 ARG A O 1
ATOM 1769 N N . LYS A 1 236 ? -18.866 0.385 -6.505 1.00 96.12 236 LYS A N 1
ATOM 1770 C CA . LYS A 1 236 ? -17.440 0.309 -6.808 1.00 96.12 236 LYS A CA 1
ATOM 1771 C C . LYS A 1 236 ? -17.050 1.493 -7.692 1.00 96.12 236 LYS A C 1
ATOM 1773 O O . LYS A 1 236 ? -17.770 1.837 -8.627 1.00 96.12 236 LYS A O 1
ATOM 1778 N N . LEU A 1 237 ? -15.925 2.122 -7.379 1.00 94.81 237 LEU A N 1
ATOM 1779 C CA . LEU A 1 237 ? -15.441 3.325 -8.046 1.00 94.81 237 LEU A CA 1
ATOM 1780 C C . LEU A 1 237 ? -14.594 2.967 -9.271 1.00 94.81 237 LEU A C 1
ATOM 1782 O O . LEU A 1 237 ? -13.730 2.089 -9.206 1.00 94.81 237 LEU A O 1
ATOM 1786 N N . ASP A 1 238 ? -14.820 3.684 -10.370 1.00 95.94 238 ASP A N 1
ATOM 1787 C CA . ASP A 1 238 ? -13.978 3.630 -11.563 1.00 95.94 238 ASP A CA 1
ATOM 1788 C C . ASP A 1 238 ? -12.882 4.698 -11.461 1.00 95.94 238 ASP A C 1
ATOM 1790 O O . ASP A 1 238 ? -13.172 5.889 -11.341 1.00 95.94 238 ASP A O 1
ATOM 1794 N N . LYS A 1 239 ? -11.620 4.262 -11.408 1.00 95.69 239 LYS A N 1
ATOM 1795 C CA . LYS A 1 239 ? -10.466 5.104 -11.061 1.00 95.69 239 LYS A CA 1
ATOM 1796 C C . LYS A 1 239 ? -9.518 5.260 -12.249 1.00 95.69 239 LYS A C 1
ATOM 1798 O O . LYS A 1 239 ? -9.416 4.367 -13.090 1.00 95.69 239 LYS A O 1
ATOM 1803 N N . MET A 1 240 ? -8.763 6.365 -12.256 1.00 96.19 240 MET A N 1
ATOM 1804 C CA . MET A 1 240 ? -7.689 6.627 -13.228 1.00 96.19 240 MET A CA 1
ATOM 1805 C C . MET A 1 240 ? -6.653 5.490 -13.255 1.00 96.19 240 MET A C 1
ATOM 1807 O O . MET A 1 240 ? -6.331 4.963 -14.313 1.00 96.19 240 MET A O 1
ATOM 1811 N N . GLY A 1 241 ? -6.145 5.104 -12.087 1.00 96.75 241 GLY A N 1
ATOM 1812 C CA . GLY A 1 241 ? -5.218 3.990 -11.900 1.00 96.75 241 GLY A CA 1
ATOM 1813 C C . GLY A 1 241 ? -5.631 3.139 -10.710 1.00 96.75 241 GLY A C 1
ATOM 1814 O O . GLY A 1 241 ? -6.728 3.298 -10.166 1.00 96.75 241 GLY A O 1
ATOM 1815 N N . MET A 1 242 ? -4.755 2.233 -10.297 1.00 97.75 242 MET A N 1
ATOM 1816 C CA . MET A 1 242 ? -5.002 1.275 -9.223 1.00 97.75 242 MET A CA 1
ATOM 1817 C C . MET A 1 242 ? -6.272 0.452 -9.481 1.00 97.75 242 MET A C 1
ATOM 1819 O O . MET A 1 242 ? -7.094 0.215 -8.591 1.00 97.75 242 MET A O 1
ATOM 1823 N N . ARG A 1 243 ? -6.465 0.060 -10.743 1.00 97.44 243 ARG A N 1
ATOM 1824 C CA . ARG A 1 243 ? -7.702 -0.551 -11.256 1.00 97.44 243 ARG A CA 1
ATOM 1825 C C . ARG A 1 243 ? -7.861 -2.019 -10.841 1.00 97.44 243 ARG A C 1
ATOM 1827 O O . ARG A 1 243 ? -8.978 -2.498 -10.701 1.00 97.44 243 ARG A O 1
ATOM 1834 N N . GLY A 1 244 ? -6.765 -2.694 -10.503 1.00 95.75 244 GLY A N 1
ATOM 1835 C CA . GLY A 1 244 ? -6.775 -3.978 -9.797 1.00 95.75 244 GLY A CA 1
ATOM 1836 C C . GLY A 1 244 ? -7.067 -3.912 -8.305 1.00 95.75 244 GLY A C 1
ATOM 1837 O O . GLY A 1 244 ? -7.195 -4.951 -7.681 1.00 95.75 244 GLY A O 1
ATOM 1838 N N . SER A 1 245 ? -7.183 -2.723 -7.718 1.00 97.50 245 SER A N 1
ATOM 1839 C CA . SER A 1 245 ? -7.529 -2.547 -6.310 1.00 97.50 245 SER A CA 1
ATOM 1840 C C . SER A 1 245 ? -8.969 -2.072 -6.223 1.00 97.50 245 SER A C 1
ATOM 1842 O O . SER A 1 245 ? -9.241 -0.883 -6.398 1.00 97.50 245 SER A O 1
ATOM 1844 N N . ASN A 1 246 ? -9.909 -2.976 -5.958 1.00 97.75 246 ASN A N 1
ATOM 1845 C CA . ASN A 1 246 ? -11.319 -2.612 -5.851 1.00 97.75 246 ASN A CA 1
ATOM 1846 C C . ASN A 1 246 ? -11.514 -1.580 -4.726 1.00 97.75 246 ASN A C 1
ATOM 1848 O O . ASN A 1 246 ? -11.015 -1.739 -3.615 1.00 97.75 246 ASN A O 1
ATOM 1852 N N . THR A 1 247 ? -12.213 -0.486 -5.028 1.00 97.56 247 THR A N 1
ATOM 1853 C CA . THR A 1 247 ? -12.432 0.624 -4.091 1.00 97.56 247 THR A CA 1
ATOM 1854 C C . THR A 1 247 ? -13.906 0.972 -4.093 1.00 97.56 247 THR A C 1
ATOM 1856 O O . THR A 1 247 ? -14.488 1.118 -5.168 1.00 97.56 247 THR A O 1
ATOM 1859 N N . GLY A 1 248 ? -14.504 1.094 -2.912 1.00 96.75 248 GLY A N 1
ATOM 1860 C CA . GLY A 1 248 ? -15.944 1.251 -2.768 1.00 96.75 248 GLY A CA 1
ATOM 1861 C C . GLY A 1 248 ? -16.368 2.445 -1.929 1.00 96.75 248 GLY A C 1
ATOM 1862 O O . GLY A 1 248 ? -15.605 2.989 -1.127 1.00 96.75 248 GLY A O 1
ATOM 1863 N N . GLU A 1 249 ? -17.625 2.813 -2.126 1.00 97.50 249 GLU A N 1
ATOM 1864 C CA . GLU A 1 249 ? -18.418 3.597 -1.188 1.00 97.50 249 GLU A CA 1
ATOM 1865 C C . GLU A 1 249 ? -19.219 2.621 -0.321 1.00 97.50 249 GLU A C 1
ATOM 1867 O O . GLU A 1 249 ? -19.957 1.788 -0.850 1.00 97.50 249 GLU A O 1
ATOM 1872 N N . LEU A 1 250 ? -19.040 2.681 0.996 1.00 98.25 250 LEU A N 1
ATOM 1873 C CA . LEU A 1 250 ? -19.679 1.771 1.945 1.00 98.25 250 LEU A CA 1
ATOM 1874 C C . LEU A 1 250 ? -20.780 2.497 2.698 1.00 98.25 250 LEU A C 1
ATOM 1876 O O . LEU A 1 250 ? -20.564 3.612 3.162 1.00 98.25 250 LEU A O 1
ATOM 1880 N N . ASN A 1 251 ? -21.913 1.834 2.883 1.00 98.31 251 ASN A N 1
ATOM 1881 C CA . ASN A 1 251 ? -23.050 2.341 3.631 1.00 98.31 251 ASN A CA 1
ATOM 1882 C C . ASN A 1 251 ? -23.327 1.452 4.839 1.00 98.31 251 ASN A C 1
ATOM 1884 O O . ASN A 1 251 ? -23.330 0.222 4.745 1.00 98.31 251 ASN A O 1
ATOM 1888 N N . PHE A 1 252 ? -23.606 2.110 5.957 1.00 98.62 252 PHE A N 1
ATOM 1889 C CA . PHE A 1 252 ? -24.014 1.500 7.209 1.00 98.62 252 PHE A CA 1
ATOM 1890 C C . PHE A 1 252 ? -25.416 2.019 7.519 1.00 98.62 252 PHE A C 1
ATOM 1892 O O . PHE A 1 252 ? -25.576 3.188 7.869 1.00 98.62 252 PHE A O 1
ATOM 1899 N N . ASP A 1 253 ? -26.421 1.165 7.347 1.00 98.50 253 ASP A N 1
ATOM 1900 C CA . ASP A 1 253 ? -27.809 1.439 7.722 1.00 98.50 253 ASP A CA 1
ATOM 1901 C C . ASP A 1 253 ? -28.193 0.528 8.886 1.00 98.50 253 ASP A C 1
ATOM 1903 O O . ASP A 1 253 ? -28.481 -0.656 8.708 1.00 98.50 253 ASP A O 1
ATOM 1907 N N . ASN A 1 254 ? -28.154 1.081 10.094 1.00 98.44 254 ASN A N 1
ATOM 1908 C CA . ASN A 1 254 ? -28.462 0.374 11.331 1.00 98.44 254 ASN A CA 1
ATOM 1909 C C . ASN A 1 254 ? -27.676 -0.941 11.515 1.00 98.44 254 ASN A C 1
ATOM 1911 O O . ASN A 1 254 ? -28.224 -1.967 11.926 1.00 98.44 254 ASN A O 1
ATOM 1915 N N . VAL A 1 255 ? -26.372 -0.902 11.233 1.00 98.69 255 VAL A N 1
ATOM 1916 C CA . VAL A 1 255 ? -25.485 -2.068 11.346 1.00 98.69 255 VAL A CA 1
ATOM 1917 C C . VAL A 1 255 ? -25.175 -2.341 12.811 1.00 98.69 255 VAL A C 1
ATOM 1919 O O . VAL A 1 255 ? -24.486 -1.554 13.457 1.00 98.69 255 VAL A O 1
ATOM 1922 N N . PHE A 1 256 ? -25.660 -3.462 13.341 1.00 98.69 256 PHE A N 1
ATOM 1923 C CA . PHE A 1 256 ? -25.343 -3.883 14.704 1.00 98.69 256 PHE A CA 1
ATOM 1924 C C . PHE A 1 256 ? -23.919 -4.443 14.793 1.00 98.69 256 PHE A C 1
ATOM 1926 O O . PHE A 1 256 ? -23.557 -5.360 14.061 1.00 98.69 256 PHE A O 1
ATOM 1933 N N . VAL A 1 257 ? -23.130 -3.921 15.727 1.00 98.50 257 VAL A N 1
ATOM 1934 C CA . VAL A 1 257 ? -21.774 -4.373 16.036 1.00 98.50 257 VAL A CA 1
ATOM 1935 C C . VAL A 1 257 ? -21.722 -4.738 17.517 1.00 98.50 257 VAL A C 1
ATOM 1937 O O . VAL A 1 257 ? -21.991 -3.878 18.359 1.00 98.50 257 VAL A O 1
ATOM 1940 N N . PRO A 1 258 ? -21.381 -5.986 17.868 1.00 98.25 258 PRO A N 1
ATOM 1941 C CA . PRO A 1 258 ? -21.391 -6.414 19.257 1.00 98.25 258 PRO A CA 1
ATOM 1942 C C . PRO A 1 258 ? -20.222 -5.792 20.039 1.00 98.25 258 PRO A C 1
ATOM 1944 O O . PRO A 1 258 ? -19.223 -5.355 19.461 1.00 98.25 258 PRO A O 1
ATOM 1947 N N . THR A 1 259 ? -20.340 -5.721 21.367 1.00 98.31 259 THR A N 1
ATOM 1948 C CA . THR A 1 259 ? -19.357 -5.030 22.226 1.00 98.31 259 THR A CA 1
ATOM 1949 C C . THR A 1 259 ? -17.948 -5.614 22.088 1.00 98.31 259 THR A C 1
ATOM 1951 O O . THR A 1 259 ? -16.967 -4.871 22.072 1.00 98.31 259 THR A O 1
ATOM 1954 N N . GLU A 1 260 ? -17.833 -6.931 21.920 1.00 98.00 260 GLU A N 1
ATOM 1955 C CA . GLU A 1 260 ? -16.569 -7.639 21.700 1.00 98.00 260 GLU A CA 1
ATOM 1956 C C . GLU A 1 260 ? -15.891 -7.305 20.365 1.00 98.00 260 GLU A C 1
ATOM 1958 O O . GLU A 1 260 ? -14.721 -7.634 20.188 1.00 98.00 260 GLU A O 1
ATOM 1963 N N . ASN A 1 261 ? -16.579 -6.629 19.440 1.00 98.44 261 ASN A N 1
ATOM 1964 C CA . ASN A 1 261 ? -16.012 -6.152 18.180 1.00 98.44 261 ASN A CA 1
ATOM 1965 C C . ASN A 1 261 ? -15.508 -4.698 18.259 1.00 98.44 261 ASN A C 1
ATOM 1967 O O . ASN A 1 261 ? -15.066 -4.150 17.249 1.00 98.44 261 ASN A O 1
ATOM 1971 N N . VAL A 1 262 ? -15.517 -4.060 19.434 1.00 98.56 262 VAL A N 1
ATOM 1972 C CA . VAL A 1 262 ? -14.773 -2.809 19.652 1.00 98.56 262 VAL A CA 1
ATOM 1973 C C . VAL A 1 262 ? -13.271 -3.108 19.590 1.00 98.56 262 VAL A C 1
ATOM 1975 O O . VAL A 1 262 ? -12.754 -3.897 20.380 1.00 98.56 262 VAL A O 1
ATOM 1978 N N . LEU A 1 263 ? -12.555 -2.476 18.659 1.00 97.94 263 LEU A N 1
ATOM 1979 C CA . LEU A 1 263 ? -11.108 -2.627 18.513 1.00 97.94 263 LEU A CA 1
ATOM 1980 C C . LEU A 1 263 ? -10.387 -1.633 19.434 1.00 97.94 263 LEU A C 1
ATOM 1982 O O . LEU A 1 263 ? -10.553 -0.416 19.319 1.00 97.94 263 LEU A O 1
ATOM 1986 N N . GLY A 1 264 ? -9.572 -2.145 20.355 1.00 96.06 264 GLY A N 1
ATOM 1987 C CA . GLY A 1 264 ? -8.928 -1.333 21.383 1.00 96.06 264 GLY A CA 1
ATOM 1988 C C . GLY A 1 264 ? -9.895 -0.941 22.506 1.00 96.06 264 GLY A C 1
ATOM 1989 O O . GLY A 1 264 ? -10.372 -1.791 23.252 1.00 96.06 264 GLY A O 1
ATOM 1990 N N . LYS A 1 265 ? -10.138 0.361 22.695 1.00 96.12 265 LYS A N 1
ATOM 1991 C CA . LYS A 1 265 ? -11.008 0.881 23.768 1.00 96.12 265 LYS A CA 1
ATOM 1992 C C . LYS A 1 265 ? -12.112 1.760 23.195 1.00 96.12 265 LYS A C 1
ATOM 1994 O O . LYS A 1 265 ? -11.879 2.486 22.229 1.00 96.12 265 LYS A O 1
ATOM 1999 N N . LEU A 1 266 ? -13.271 1.769 23.858 1.00 97.50 266 LEU A N 1
ATOM 2000 C CA . LEU A 1 266 ? -14.319 2.765 23.624 1.00 97.50 266 LEU A CA 1
ATOM 2001 C C . LEU A 1 266 ? -13.725 4.178 23.714 1.00 97.50 266 LEU A C 1
ATOM 2003 O O . LEU A 1 266 ? -12.958 4.468 24.636 1.00 97.50 266 LEU A O 1
ATOM 2007 N N . ASN A 1 267 ? -14.058 5.034 22.747 1.00 96.56 267 ASN A N 1
ATOM 2008 C CA . ASN A 1 267 ? -13.523 6.389 22.572 1.00 96.56 267 ASN A CA 1
ATOM 2009 C C . ASN A 1 267 ? -11.992 6.450 22.352 1.00 96.56 267 ASN A C 1
ATOM 2011 O O . ASN A 1 267 ? -11.379 7.518 22.379 1.00 96.56 267 ASN A O 1
ATOM 2015 N N . GLY A 1 268 ? -11.351 5.300 22.123 1.00 95.06 268 GLY A N 1
ATOM 2016 C CA . GLY A 1 268 ? -9.914 5.147 21.902 1.00 95.06 268 GLY A CA 1
ATOM 2017 C C . GLY A 1 268 ? -9.506 5.073 20.429 1.00 95.06 268 GLY A C 1
ATOM 2018 O O . GLY A 1 268 ? -8.354 4.762 20.140 1.00 95.06 268 GLY A O 1
ATOM 2019 N N . GLY A 1 269 ? -10.408 5.355 19.488 1.00 93.62 269 GLY A N 1
ATOM 2020 C CA . GLY A 1 269 ? -10.177 5.201 18.049 1.00 93.62 269 GLY A CA 1
ATOM 2021 C C . GLY A 1 269 ? -9.008 6.036 17.520 1.00 93.62 269 GLY A C 1
ATOM 2022 O O . GLY A 1 269 ? -8.253 5.557 16.684 1.00 93.62 269 GLY A O 1
ATOM 2023 N N . VAL A 1 270 ? -8.778 7.247 18.044 1.00 91.56 270 VAL A N 1
ATOM 2024 C CA . VAL A 1 270 ? -7.600 8.053 17.648 1.00 91.56 270 VAL A CA 1
ATOM 2025 C C . VAL A 1 270 ? -6.305 7.353 18.029 1.00 91.56 270 VAL A C 1
ATOM 2027 O O . VAL A 1 270 ? -5.348 7.389 17.269 1.00 91.56 270 VAL A O 1
ATOM 2030 N N . ARG A 1 271 ? -6.268 6.689 19.187 1.00 90.62 271 ARG A N 1
ATOM 2031 C CA . ARG A 1 271 ? -5.091 5.931 19.599 1.00 90.62 271 ARG A CA 1
ATOM 2032 C C . ARG A 1 271 ? -4.849 4.768 18.637 1.00 90.62 271 ARG A C 1
ATOM 2034 O O . ARG A 1 271 ? -3.738 4.646 18.150 1.00 90.62 271 ARG A O 1
ATOM 2041 N N . VAL A 1 272 ? -5.883 3.991 18.309 1.00 92.00 272 VAL A N 1
ATOM 2042 C CA . VAL A 1 272 ? -5.792 2.893 17.324 1.00 92.00 272 VAL A CA 1
ATOM 2043 C C . VAL A 1 272 ? -5.282 3.400 15.972 1.00 92.00 272 VAL A C 1
ATOM 2045 O O . VAL A 1 272 ? -4.422 2.782 15.356 1.00 92.00 272 VAL A O 1
ATOM 2048 N N . LEU A 1 273 ? -5.780 4.553 15.516 1.00 88.75 273 LEU A N 1
ATOM 2049 C CA . LEU A 1 273 ? -5.306 5.194 14.290 1.00 88.75 273 LEU A CA 1
ATOM 2050 C C . LEU A 1 273 ? -3.813 5.546 14.375 1.00 88.75 273 LEU A C 1
ATOM 2052 O O . LEU A 1 273 ? -3.038 5.154 13.510 1.00 88.75 273 LEU A O 1
ATOM 2056 N N . MET A 1 274 ? -3.401 6.255 15.427 1.00 83.56 274 MET A N 1
ATOM 2057 C CA . MET A 1 274 ? -2.019 6.725 15.582 1.00 83.56 274 MET A CA 1
ATOM 2058 C C . MET A 1 274 ? -1.022 5.592 15.842 1.00 83.56 274 MET A C 1
ATOM 2060 O O . MET A 1 274 ? 0.154 5.744 15.538 1.00 83.56 274 MET A O 1
ATOM 2064 N N . GLU A 1 275 ? -1.469 4.457 16.384 1.00 83.56 275 GLU A N 1
ATOM 2065 C CA . GLU A 1 275 ? -0.611 3.286 16.575 1.00 83.56 275 GLU A CA 1
ATOM 2066 C C . GLU A 1 275 ? -0.199 2.616 15.255 1.00 83.56 275 GLU A C 1
ATOM 2068 O O . GLU A 1 275 ? 0.883 2.035 15.216 1.00 83.56 275 GLU A O 1
ATOM 2073 N N . GLY A 1 276 ? -1.017 2.716 14.201 1.00 86.12 276 GLY A N 1
ATOM 2074 C CA . GLY A 1 276 ? -0.745 2.102 12.896 1.00 86.12 276 GLY A CA 1
ATOM 2075 C C . GLY A 1 276 ? -0.318 3.076 11.795 1.00 86.12 276 GLY A C 1
ATOM 2076 O O . GLY A 1 276 ? 0.402 2.677 10.887 1.00 86.12 276 GLY A O 1
ATOM 2077 N N . LEU A 1 277 ? -0.710 4.355 11.863 1.00 87.94 277 LEU A N 1
ATOM 2078 C CA . LEU A 1 277 ? -0.592 5.296 10.737 1.00 87.94 277 LEU A CA 1
ATOM 2079 C C . LEU A 1 277 ? 0.847 5.512 10.231 1.00 87.94 277 LEU A C 1
ATOM 2081 O O . LEU A 1 277 ? 1.075 5.628 9.027 1.00 87.94 277 LEU A O 1
ATOM 2085 N N . ASP A 1 278 ? 1.831 5.585 11.126 1.00 91.44 278 ASP A N 1
ATOM 2086 C CA . ASP A 1 278 ? 3.228 5.770 10.712 1.00 91.44 278 ASP A CA 1
ATOM 2087 C C . ASP A 1 278 ? 3.805 4.503 10.072 1.00 91.44 278 ASP A C 1
ATOM 2089 O O . ASP A 1 278 ? 4.499 4.577 9.059 1.00 91.44 278 ASP A O 1
ATOM 2093 N N . LEU A 1 279 ? 3.436 3.333 10.589 1.00 93.88 279 LEU A N 1
ATOM 2094 C CA . LEU A 1 279 ? 3.817 2.047 10.013 1.00 93.88 279 LEU A CA 1
ATOM 2095 C C . LEU A 1 279 ? 3.126 1.821 8.664 1.00 93.88 279 LEU A C 1
ATOM 2097 O O . LEU A 1 279 ? 3.735 1.302 7.732 1.00 93.88 279 LEU A O 1
ATOM 2101 N N . GLU A 1 280 ? 1.864 2.230 8.526 1.00 94.06 280 GLU A N 1
ATOM 2102 C CA . GLU A 1 280 ? 1.141 2.265 7.253 1.00 94.06 280 GLU A CA 1
ATOM 2103 C C . GLU A 1 280 ? 1.922 3.067 6.207 1.00 94.06 280 GLU A C 1
ATOM 2105 O O . GLU A 1 280 ? 2.188 2.557 5.119 1.00 94.06 280 GLU A O 1
ATOM 2110 N N . ARG A 1 281 ? 2.338 4.295 6.542 1.00 94.56 281 ARG A N 1
ATOM 2111 C CA . ARG A 1 281 ? 3.123 5.154 5.640 1.00 94.56 281 ARG A CA 1
ATOM 2112 C C . ARG A 1 281 ? 4.452 4.519 5.261 1.00 94.56 281 ARG A C 1
ATOM 2114 O O . ARG A 1 281 ? 4.825 4.557 4.091 1.00 94.56 281 ARG A O 1
ATOM 2121 N N . LEU A 1 282 ? 5.144 3.932 6.235 1.00 97.06 282 LEU A N 1
ATOM 2122 C CA . LEU A 1 282 ? 6.399 3.232 6.005 1.00 97.06 282 LEU A CA 1
ATOM 2123 C C . LEU A 1 282 ? 6.222 2.092 4.994 1.00 97.06 282 LEU A C 1
ATOM 2125 O O . LEU A 1 282 ? 6.898 2.086 3.971 1.00 97.06 282 LEU A O 1
ATOM 2129 N N . VAL A 1 283 ? 5.287 1.169 5.218 1.00 98.06 283 VAL A N 1
ATOM 2130 C CA . VAL A 1 283 ? 5.083 0.033 4.302 1.00 98.06 283 VAL A CA 1
ATOM 2131 C C . VAL A 1 283 ? 4.596 0.505 2.931 1.00 98.06 283 VAL A C 1
ATOM 2133 O O . VAL A 1 283 ? 5.103 0.058 1.904 1.00 98.06 283 VAL A O 1
ATOM 2136 N N . LEU A 1 284 ? 3.670 1.468 2.879 1.00 97.75 284 LEU A N 1
ATOM 2137 C CA . LEU A 1 284 ? 3.184 2.023 1.613 1.00 97.75 284 LEU A CA 1
ATOM 2138 C C . LEU A 1 284 ? 4.266 2.778 0.829 1.00 97.75 284 LEU A C 1
ATOM 2140 O O . LEU A 1 284 ? 4.145 2.872 -0.392 1.00 97.75 284 LEU A O 1
ATOM 2144 N N . SER A 1 285 ? 5.333 3.265 1.475 1.00 98.38 285 SER A N 1
ATOM 2145 C CA . SER A 1 285 ? 6.470 3.884 0.778 1.00 98.38 285 SER A CA 1
ATOM 2146 C C . SER A 1 285 ? 7.233 2.910 -0.127 1.00 98.38 285 SER A C 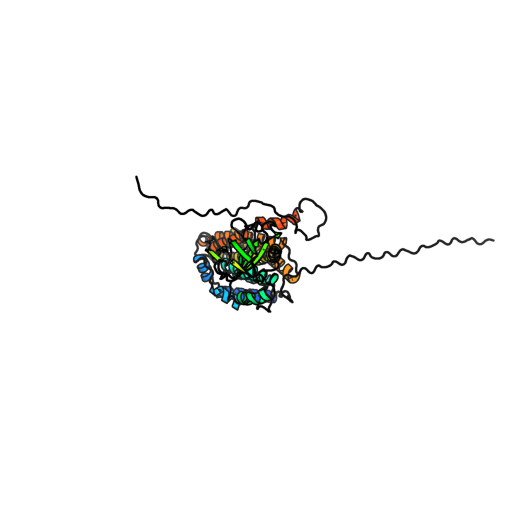1
ATOM 2148 O O . SER A 1 285 ? 7.859 3.352 -1.090 1.00 98.38 285 SER A O 1
ATOM 2150 N N . ALA A 1 286 ? 7.104 1.597 0.102 1.00 98.75 286 ALA A N 1
ATOM 2151 C CA . ALA A 1 286 ? 7.704 0.567 -0.740 1.00 98.75 286 ALA A CA 1
ATOM 2152 C C . ALA A 1 286 ? 6.969 0.356 -2.078 1.00 98.75 286 ALA A C 1
ATOM 2154 O O . ALA A 1 286 ? 7.589 -0.018 -3.072 1.00 98.75 286 ALA A O 1
ATOM 2155 N N . GLY A 1 287 ? 5.667 0.655 -2.149 1.00 98.75 287 GLY A N 1
ATOM 2156 C CA . GLY A 1 287 ? 4.887 0.520 -3.385 1.00 98.75 287 GLY A CA 1
ATOM 2157 C C . GLY A 1 287 ? 5.431 1.355 -4.558 1.00 98.75 287 GLY A C 1
ATOM 2158 O O . GLY A 1 287 ? 5.698 0.805 -5.631 1.00 98.75 287 GLY A O 1
ATOM 2159 N N . PRO A 1 288 ? 5.688 2.665 -4.367 1.00 98.88 288 PRO A N 1
ATOM 2160 C CA . PRO A 1 288 ? 6.358 3.510 -5.353 1.00 98.88 288 PRO A CA 1
ATOM 2161 C C . PRO A 1 288 ? 7.731 2.989 -5.803 1.00 98.88 288 PRO A C 1
ATOM 2163 O O . PRO A 1 288 ? 8.097 3.191 -6.961 1.00 98.88 288 PRO A O 1
ATOM 2166 N N . LEU A 1 289 ? 8.486 2.307 -4.930 1.00 98.94 289 LEU A N 1
ATOM 2167 C CA . LEU A 1 289 ? 9.783 1.712 -5.290 1.00 98.94 289 LEU A CA 1
ATOM 2168 C C . LEU A 1 289 ? 9.609 0.625 -6.351 1.00 98.94 289 LEU A C 1
ATOM 2170 O O . LEU A 1 289 ? 10.322 0.626 -7.355 1.00 98.94 289 LEU A O 1
ATOM 2174 N N . GLY A 1 290 ? 8.609 -0.240 -6.161 1.00 98.88 290 GLY A N 1
ATOM 2175 C CA . GLY A 1 290 ? 8.249 -1.276 -7.123 1.00 98.88 290 GLY A CA 1
ATOM 2176 C C . GLY A 1 290 ? 7.878 -0.681 -8.478 1.00 98.88 290 GLY A C 1
ATOM 2177 O O . GLY A 1 290 ? 8.418 -1.085 -9.507 1.00 98.88 290 GLY A O 1
ATOM 2178 N N . ILE A 1 291 ? 7.035 0.355 -8.478 1.00 98.88 291 ILE A N 1
ATOM 2179 C CA . ILE A 1 291 ? 6.612 1.046 -9.705 1.00 98.88 291 ILE A CA 1
ATOM 2180 C C . ILE A 1 291 ? 7.799 1.714 -10.419 1.00 98.88 291 ILE A C 1
ATOM 2182 O O . ILE A 1 291 ? 7.914 1.620 -11.641 1.00 98.88 291 ILE A O 1
ATOM 2186 N N . MET A 1 292 ? 8.711 2.359 -9.685 1.00 98.94 292 MET A N 1
ATOM 2187 C CA . MET A 1 292 ? 9.936 2.934 -10.257 1.00 98.94 292 MET A CA 1
ATOM 2188 C C . MET A 1 292 ? 10.843 1.871 -10.877 1.00 98.94 292 MET A C 1
ATOM 2190 O O . MET A 1 292 ? 11.381 2.083 -11.966 1.00 98.94 292 MET A O 1
ATOM 2194 N N . GLN A 1 293 ? 11.003 0.728 -10.207 1.00 98.88 293 GLN A N 1
ATOM 2195 C CA . GLN A 1 293 ? 11.773 -0.386 -10.746 1.00 98.88 293 GLN A CA 1
ATOM 2196 C C . GLN A 1 293 ? 11.122 -0.935 -12.021 1.00 98.88 293 GLN A C 1
ATOM 2198 O O . GLN A 1 293 ? 11.817 -1.098 -13.019 1.00 98.88 293 GLN A O 1
ATOM 2203 N N . ALA A 1 294 ? 9.800 -1.124 -12.036 1.00 98.81 294 ALA A N 1
ATOM 2204 C CA . ALA A 1 294 ? 9.064 -1.556 -13.223 1.00 98.81 294 ALA A CA 1
ATOM 2205 C C . ALA A 1 294 ? 9.214 -0.564 -14.390 1.00 98.81 294 ALA A C 1
ATOM 2207 O O . ALA A 1 294 ? 9.414 -0.958 -15.538 1.00 98.81 294 ALA A O 1
ATOM 2208 N N . ALA A 1 295 ? 9.188 0.741 -14.101 1.00 98.75 295 ALA A N 1
ATOM 2209 C CA . ALA A 1 295 ? 9.390 1.781 -15.105 1.00 98.75 295 ALA A CA 1
ATOM 2210 C C . ALA A 1 295 ? 10.783 1.696 -15.760 1.00 98.75 295 ALA A C 1
ATOM 2212 O O . ALA A 1 295 ? 10.899 1.899 -16.974 1.00 98.75 295 ALA A O 1
ATOM 2213 N N . LEU A 1 296 ? 11.822 1.372 -14.979 1.00 98.62 296 LEU A N 1
ATOM 2214 C CA . LEU A 1 296 ? 13.179 1.102 -15.470 1.00 98.62 296 LEU A CA 1
ATOM 2215 C C . LEU A 1 296 ? 13.266 -0.219 -16.243 1.00 98.62 296 LEU A C 1
ATOM 2217 O O . LEU A 1 296 ? 13.882 -0.245 -17.308 1.00 98.62 296 LEU A O 1
ATOM 2221 N N . ASP A 1 297 ? 12.630 -1.283 -15.751 1.00 98.25 297 ASP A N 1
ATOM 2222 C CA . ASP A 1 297 ? 12.618 -2.605 -16.395 1.00 98.25 297 ASP A CA 1
ATOM 2223 C C . ASP A 1 297 ? 12.002 -2.559 -17.797 1.00 98.25 297 ASP A C 1
ATOM 2225 O O . ASP A 1 297 ? 12.384 -3.329 -18.674 1.00 98.25 297 ASP A O 1
ATOM 2229 N N . VAL A 1 298 ? 11.074 -1.629 -18.025 1.00 97.62 298 VAL A N 1
ATOM 2230 C CA . VAL A 1 298 ? 10.442 -1.394 -19.326 1.00 97.62 298 VAL A CA 1
ATOM 2231 C C . VAL A 1 298 ? 11.295 -0.467 -20.197 1.00 97.62 298 VAL A C 1
ATOM 2233 O O . VAL A 1 298 ? 11.545 -0.756 -21.371 1.00 97.62 298 VAL A O 1
ATOM 2236 N N . ALA A 1 299 ? 11.771 0.652 -19.642 1.00 98.06 299 ALA A N 1
ATOM 2237 C CA . ALA A 1 299 ? 12.494 1.666 -20.409 1.00 98.06 299 ALA A CA 1
ATOM 2238 C C . ALA A 1 299 ? 13.901 1.217 -20.834 1.00 98.06 299 ALA A C 1
ATOM 2240 O O . ALA A 1 299 ? 14.336 1.501 -21.955 1.00 98.06 299 ALA A O 1
ATOM 2241 N N . LEU A 1 300 ? 14.630 0.509 -19.967 1.00 97.50 300 LEU A N 1
ATOM 2242 C CA . LEU A 1 300 ? 16.024 0.156 -20.219 1.00 97.50 300 LEU A CA 1
ATOM 2243 C C . LEU A 1 300 ? 16.168 -0.800 -21.422 1.00 97.50 300 LEU A C 1
ATOM 2245 O O . LEU A 1 300 ? 16.874 -0.437 -22.366 1.00 97.50 300 LEU A O 1
ATOM 2249 N N . PRO A 1 301 ? 15.465 -1.948 -21.513 1.00 97.75 301 PRO A N 1
ATOM 2250 C CA . PRO A 1 301 ? 15.548 -2.805 -22.697 1.00 97.75 301 PRO A CA 1
ATOM 2251 C C . PRO A 1 301 ? 15.088 -2.089 -23.972 1.00 97.75 301 PRO A C 1
ATOM 2253 O O . PRO A 1 301 ? 15.740 -2.207 -25.013 1.00 97.75 301 PRO A O 1
ATOM 2256 N N . PHE A 1 302 ? 14.015 -1.293 -23.891 1.00 98.00 302 PHE A N 1
ATOM 2257 C CA . PHE A 1 302 ? 13.493 -0.551 -25.039 1.00 98.00 302 PHE A CA 1
ATOM 2258 C C . PHE A 1 302 ? 14.535 0.415 -25.611 1.00 98.00 302 PHE A C 1
ATOM 2260 O O . PHE A 1 302 ? 14.757 0.441 -26.822 1.00 98.00 302 PHE A O 1
ATOM 2267 N N . THR A 1 303 ? 15.224 1.176 -24.757 1.00 97.94 303 THR A N 1
ATOM 2268 C CA . THR A 1 303 ? 16.235 2.150 -25.202 1.00 97.94 303 THR A CA 1
ATOM 2269 C C . THR A 1 303 ? 17.469 1.502 -25.837 1.00 97.94 303 THR A C 1
ATOM 2271 O O . THR A 1 303 ? 18.084 2.092 -26.731 1.00 97.94 303 THR A O 1
ATOM 2274 N N . HIS A 1 304 ? 17.812 0.274 -25.439 1.00 97.75 304 HIS A N 1
ATOM 2275 C CA . HIS A 1 304 ? 18.887 -0.508 -26.056 1.00 97.75 304 HIS A CA 1
ATOM 2276 C C . HIS A 1 304 ? 18.491 -1.134 -27.402 1.00 97.75 304 HIS A C 1
ATOM 2278 O O . HIS A 1 304 ? 19.347 -1.327 -28.268 1.00 97.75 304 HIS A O 1
ATOM 2284 N N . GLN A 1 305 ? 17.209 -1.443 -27.600 1.00 97.56 305 GLN A N 1
ATOM 2285 C CA . GLN A 1 305 ? 16.711 -2.071 -28.827 1.00 97.56 305 GLN A CA 1
ATOM 2286 C C . GLN A 1 305 ? 16.285 -1.045 -29.885 1.00 97.56 305 GLN A C 1
ATOM 2288 O O . GLN A 1 305 ? 16.565 -1.212 -31.076 1.00 97.56 305 GLN A O 1
ATOM 2293 N N . ARG A 1 306 ? 15.618 0.037 -29.471 1.00 97.62 306 ARG A N 1
ATOM 2294 C CA . ARG A 1 306 ? 15.093 1.066 -30.370 1.00 97.62 306 ARG A CA 1
ATOM 2295 C C . ARG A 1 306 ? 16.234 1.860 -30.993 1.00 97.62 306 ARG A C 1
ATOM 2297 O O . ARG A 1 306 ? 17.052 2.440 -30.284 1.00 97.62 306 ARG A O 1
ATOM 2304 N N . LYS A 1 307 ? 16.245 1.960 -32.326 1.00 98.12 307 LYS A N 1
ATOM 2305 C CA . LYS A 1 307 ? 17.231 2.753 -33.072 1.00 98.12 307 LYS A CA 1
ATOM 2306 C C . LYS A 1 307 ? 16.619 4.008 -33.684 1.00 98.12 307 LYS A C 1
ATOM 2308 O O . LYS A 1 307 ? 15.519 3.961 -34.236 1.00 98.12 307 LYS A O 1
ATOM 2313 N N . GLN A 1 308 ? 17.351 5.113 -33.621 1.00 97.25 308 GLN A N 1
ATOM 2314 C CA . GLN A 1 308 ? 17.119 6.341 -34.385 1.00 97.25 308 GLN A CA 1
ATOM 2315 C C . GLN A 1 308 ? 18.470 6.869 -34.857 1.00 97.25 308 GLN A C 1
ATOM 2317 O O . GLN A 1 308 ? 19.482 6.639 -34.201 1.00 97.25 308 GLN A O 1
ATOM 2322 N N . PHE A 1 309 ? 18.498 7.523 -36.019 1.00 96.88 309 PHE A N 1
ATOM 2323 C CA . PHE A 1 309 ? 19.748 8.015 -36.616 1.00 96.88 309 PHE A CA 1
ATOM 2324 C C . PHE A 1 309 ? 20.835 6.922 -36.743 1.00 96.88 309 PHE A C 1
ATOM 2326 O O . PHE A 1 309 ? 22.021 7.181 -36.585 1.00 96.88 309 PHE A O 1
ATOM 2333 N N . GLY A 1 310 ? 20.423 5.674 -37.004 1.00 96.56 310 GLY A N 1
ATOM 2334 C CA . GLY A 1 310 ? 21.323 4.531 -37.208 1.00 96.56 310 GLY A CA 1
ATOM 2335 C C . GLY A 1 310 ? 21.882 3.868 -35.940 1.00 96.56 310 GLY A C 1
ATOM 2336 O O . GLY A 1 310 ? 22.479 2.799 -36.051 1.00 96.56 310 GLY A O 1
ATOM 2337 N N . ILE A 1 311 ? 21.646 4.421 -34.745 1.00 97.69 311 ILE A N 1
ATOM 2338 C CA . ILE A 1 311 ? 22.185 3.914 -33.469 1.00 97.69 311 ILE A CA 1
ATOM 2339 C C . ILE A 1 311 ? 21.075 3.621 -32.448 1.00 97.69 311 ILE A C 1
ATOM 2341 O O . ILE A 1 311 ? 19.995 4.212 -32.535 1.00 97.69 311 ILE A O 1
ATOM 2345 N N . PRO A 1 312 ? 21.295 2.712 -31.478 1.00 98.19 312 PRO A N 1
ATOM 2346 C CA . PRO A 1 312 ? 20.415 2.573 -30.320 1.00 98.19 312 PRO A CA 1
ATOM 2347 C C . PRO A 1 312 ? 20.229 3.902 -29.588 1.00 98.19 312 PRO A C 1
ATOM 2349 O O . PRO A 1 312 ? 21.203 4.622 -29.359 1.00 98.19 312 PRO A O 1
ATOM 2352 N N . ILE A 1 313 ? 19.002 4.221 -29.173 1.00 98.25 313 ILE A N 1
ATOM 2353 C CA . ILE A 1 313 ? 18.727 5.505 -28.516 1.00 98.25 313 ILE A CA 1
ATOM 2354 C C . ILE A 1 313 ? 19.438 5.637 -27.163 1.00 98.25 313 ILE A C 1
ATOM 2356 O O . ILE A 1 313 ? 19.750 6.758 -26.767 1.00 98.25 313 ILE A O 1
ATOM 2360 N N . ALA A 1 314 ? 19.785 4.519 -26.513 1.00 97.31 314 ALA A N 1
ATOM 2361 C CA . ALA A 1 314 ? 20.616 4.473 -25.307 1.00 97.31 314 ALA A CA 1
ATOM 2362 C C . ALA A 1 314 ? 22.032 5.064 -25.486 1.00 97.31 314 ALA A C 1
ATOM 2364 O O . ALA A 1 314 ? 22.700 5.362 -24.499 1.00 97.31 314 ALA A O 1
ATOM 2365 N N . GLN A 1 315 ? 22.515 5.259 -26.720 1.00 97.50 315 GLN A N 1
ATOM 2366 C CA . GLN A 1 315 ? 23.805 5.916 -26.978 1.00 97.50 315 GLN A CA 1
ATOM 2367 C C . GLN A 1 315 ? 23.722 7.452 -26.935 1.00 97.50 315 GLN A C 1
ATOM 2369 O O . GLN A 1 315 ? 24.753 8.120 -26.905 1.00 97.50 315 GLN A O 1
ATOM 2374 N N . ASN A 1 316 ? 22.517 8.030 -26.905 1.00 97.62 316 ASN A N 1
ATOM 2375 C CA . ASN A 1 316 ? 22.339 9.476 -26.806 1.00 97.62 316 ASN A CA 1
ATOM 2376 C C . ASN A 1 316 ? 22.496 9.944 -25.352 1.00 97.62 316 ASN A C 1
ATOM 2378 O O . ASN A 1 316 ? 21.798 9.459 -24.462 1.00 97.62 316 ASN A O 1
ATOM 2382 N N . GLN A 1 317 ? 23.339 10.951 -25.111 1.00 97.50 317 GLN A N 1
ATOM 2383 C CA . GLN A 1 317 ? 23.640 11.438 -23.755 1.00 97.50 317 GLN A CA 1
ATOM 2384 C C . GLN A 1 317 ? 22.405 11.932 -22.984 1.00 97.50 317 GLN A C 1
ATOM 2386 O O . GLN A 1 317 ? 22.304 11.696 -21.785 1.00 97.50 317 GLN A O 1
ATOM 2391 N N . PHE A 1 318 ? 21.425 12.551 -23.652 1.00 96.62 318 PHE A N 1
ATOM 2392 C CA . PHE A 1 318 ? 20.178 12.964 -22.991 1.00 96.62 318 PHE A CA 1
ATOM 2393 C C . PHE A 1 318 ? 19.327 11.777 -22.512 1.00 96.62 318 PHE A C 1
ATOM 2395 O O . PHE A 1 318 ? 18.652 11.877 -21.490 1.00 96.62 318 PHE A O 1
ATOM 2402 N N . ILE A 1 319 ? 19.382 10.644 -23.219 1.00 98.19 319 ILE A N 1
ATOM 2403 C CA . ILE A 1 319 ? 18.710 9.403 -22.813 1.00 98.19 319 ILE A CA 1
ATOM 2404 C C . ILE A 1 319 ? 19.447 8.774 -21.627 1.00 98.19 319 ILE A C 1
ATOM 2406 O O . ILE A 1 319 ? 18.814 8.390 -20.648 1.00 98.19 319 ILE A O 1
ATOM 2410 N N . GLN A 1 320 ? 20.781 8.742 -21.676 1.00 98.06 320 GLN A N 1
ATOM 2411 C CA . GLN A 1 320 ? 21.617 8.253 -20.573 1.00 98.06 320 GLN A CA 1
ATOM 2412 C C . GLN A 1 320 ? 21.413 9.067 -19.294 1.00 98.06 320 GLN A C 1
ATOM 2414 O O . GLN A 1 320 ? 21.243 8.478 -18.232 1.00 98.06 320 GLN A O 1
ATOM 2419 N N . GLY A 1 321 ? 21.371 10.400 -19.399 1.00 98.19 321 GLY A N 1
ATOM 2420 C CA . GLY A 1 321 ? 21.103 11.285 -18.265 1.00 98.19 321 GLY A CA 1
ATOM 2421 C C . GLY A 1 321 ? 19.754 10.987 -17.612 1.00 98.19 321 GLY A C 1
ATOM 2422 O O . GLY A 1 321 ? 19.684 10.808 -16.403 1.00 98.19 321 GLY A O 1
ATOM 2423 N N . LYS A 1 322 ? 18.698 10.808 -18.415 1.00 98.12 322 LYS A N 1
ATOM 2424 C CA . LYS A 1 322 ? 17.365 10.457 -17.905 1.00 98.12 322 LYS A CA 1
ATOM 2425 C C . LYS A 1 322 ? 17.338 9.094 -17.203 1.00 98.12 322 LYS A C 1
ATOM 2427 O O . LYS A 1 322 ? 16.769 8.979 -16.124 1.00 98.12 322 LYS A O 1
ATOM 2432 N N . LEU A 1 323 ? 17.983 8.076 -17.777 1.00 98.31 323 LEU A N 1
ATOM 2433 C CA . LEU A 1 323 ? 18.108 6.758 -17.141 1.00 98.31 323 LEU A CA 1
ATOM 2434 C C . LEU A 1 323 ? 18.902 6.831 -15.826 1.00 98.31 323 LEU A C 1
ATOM 2436 O O . LEU A 1 323 ? 18.522 6.194 -14.844 1.00 98.31 323 LEU A O 1
ATOM 2440 N N . ALA A 1 324 ? 19.972 7.631 -15.788 1.00 98.56 324 ALA A N 1
ATOM 2441 C CA . ALA A 1 324 ? 20.756 7.864 -14.580 1.00 98.56 324 ALA A CA 1
ATOM 2442 C C . ALA A 1 324 ? 19.929 8.566 -13.491 1.00 98.56 324 ALA A C 1
ATOM 2444 O O . ALA A 1 324 ? 19.973 8.151 -12.334 1.00 98.56 324 ALA A O 1
ATOM 2445 N N . ASP A 1 325 ? 19.130 9.571 -13.855 1.00 98.62 325 ASP A N 1
ATOM 2446 C CA . ASP A 1 325 ? 18.232 10.260 -12.927 1.00 98.62 325 ASP A CA 1
ATOM 2447 C C . ASP A 1 325 ? 17.168 9.310 -12.368 1.00 98.62 325 ASP A C 1
ATOM 2449 O O . ASP A 1 325 ? 16.965 9.268 -11.155 1.00 98.62 325 ASP A O 1
ATOM 2453 N N . MET A 1 326 ? 16.525 8.504 -13.223 1.00 98.75 326 MET A N 1
ATOM 2454 C CA . MET A 1 326 ? 15.548 7.495 -12.793 1.00 98.75 326 MET A CA 1
ATOM 2455 C C . MET A 1 326 ? 16.162 6.500 -11.797 1.00 98.75 326 MET A C 1
ATOM 2457 O O . MET A 1 326 ? 15.578 6.230 -10.747 1.00 98.75 326 MET A O 1
ATOM 2461 N N . TYR A 1 327 ? 17.360 5.988 -12.094 1.00 98.75 327 TYR A N 1
ATOM 2462 C CA . TYR A 1 327 ? 18.077 5.074 -11.206 1.00 98.75 327 TYR A CA 1
ATOM 2463 C C . TYR A 1 327 ? 18.431 5.732 -9.869 1.00 98.75 327 TYR A C 1
ATOM 2465 O O . TYR A 1 327 ? 18.140 5.174 -8.813 1.00 98.75 327 TYR A O 1
ATOM 2473 N N . THR A 1 328 ? 19.012 6.933 -9.889 1.00 98.81 328 THR A N 1
ATOM 2474 C CA . THR A 1 328 ? 19.395 7.653 -8.668 1.00 98.81 328 THR A CA 1
ATOM 2475 C C . THR A 1 328 ? 18.186 7.954 -7.786 1.00 98.81 328 THR A C 1
ATOM 2477 O O . THR A 1 328 ? 18.256 7.752 -6.574 1.00 98.81 328 THR A O 1
ATOM 2480 N N . LYS A 1 329 ? 17.061 8.378 -8.379 1.00 98.81 329 LYS A N 1
ATOM 2481 C CA . LYS A 1 329 ? 15.800 8.605 -7.658 1.00 98.81 329 LYS A CA 1
ATOM 2482 C C . LYS A 1 329 ? 15.337 7.332 -6.949 1.00 98.81 329 LYS A C 1
ATOM 2484 O O . LYS A 1 329 ? 15.084 7.374 -5.749 1.00 98.81 329 LYS A O 1
ATOM 2489 N N . LEU A 1 330 ? 15.310 6.200 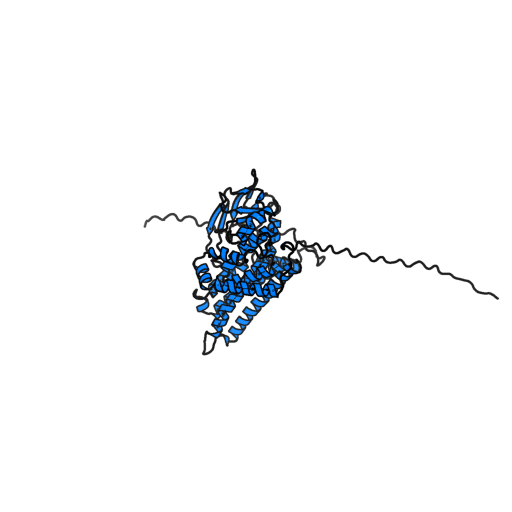-7.657 1.00 98.88 330 LEU A N 1
ATOM 2490 C CA . LEU A 1 330 ? 14.939 4.908 -7.080 1.00 98.88 330 LEU A CA 1
ATOM 2491 C C . LEU A 1 330 ? 15.863 4.499 -5.926 1.00 98.88 330 LEU A C 1
ATOM 2493 O O . LEU A 1 330 ? 15.377 4.126 -4.860 1.00 98.88 330 LEU A O 1
ATOM 2497 N N . GLN A 1 331 ? 17.182 4.587 -6.108 1.00 98.81 331 GLN A N 1
ATOM 2498 C CA . GLN A 1 331 ? 18.132 4.197 -5.062 1.00 98.81 331 GLN A CA 1
ATOM 2499 C C . GLN A 1 331 ? 18.029 5.097 -3.827 1.00 98.81 331 GLN A C 1
ATOM 2501 O O . GLN A 1 331 ? 18.047 4.594 -2.706 1.00 98.81 331 GLN A O 1
ATOM 2506 N N . ALA A 1 332 ? 17.849 6.408 -4.011 1.00 98.81 332 ALA A N 1
ATOM 2507 C CA . ALA A 1 332 ? 17.623 7.333 -2.904 1.00 98.81 332 ALA A CA 1
ATOM 2508 C C . ALA A 1 332 ? 16.325 7.007 -2.144 1.00 98.81 332 ALA A C 1
ATOM 2510 O O . ALA A 1 332 ? 16.326 6.955 -0.913 1.00 98.81 332 ALA A O 1
ATOM 2511 N N . SER A 1 333 ? 15.230 6.727 -2.859 1.00 98.81 333 SER A N 1
ATOM 2512 C CA . SER A 1 333 ? 13.952 6.349 -2.246 1.00 98.81 333 SER A CA 1
ATOM 2513 C C . SER A 1 333 ? 14.020 5.001 -1.517 1.00 98.81 333 SER A C 1
ATOM 2515 O O . SER A 1 333 ? 13.482 4.891 -0.413 1.00 98.81 333 SER A O 1
ATOM 2517 N N . ARG A 1 334 ? 14.709 3.995 -2.081 1.00 98.69 334 ARG A N 1
ATOM 2518 C CA . ARG A 1 334 ? 14.973 2.705 -1.416 1.00 98.69 334 ARG A CA 1
ATOM 2519 C C . ARG A 1 334 ? 15.776 2.891 -0.147 1.00 98.69 334 ARG A C 1
ATOM 2521 O O . ARG A 1 334 ? 15.362 2.400 0.896 1.00 98.69 334 ARG A O 1
ATOM 2528 N N . ALA A 1 335 ? 16.896 3.605 -0.233 1.00 98.75 335 ALA A N 1
ATOM 2529 C CA . ALA A 1 335 ? 17.771 3.830 0.907 1.00 98.75 335 ALA A CA 1
ATOM 2530 C C . ALA A 1 335 ? 17.010 4.487 2.061 1.00 98.75 335 ALA A C 1
ATOM 2532 O O . ALA A 1 335 ? 17.127 4.032 3.193 1.00 98.75 335 ALA A O 1
ATOM 2533 N N . TYR A 1 336 ? 16.179 5.497 1.778 1.00 98.56 336 TYR A N 1
ATOM 2534 C CA . TYR A 1 336 ? 15.375 6.141 2.815 1.00 98.56 336 TYR A CA 1
ATOM 2535 C C . TYR A 1 336 ? 14.337 5.177 3.412 1.00 98.56 336 TYR A C 1
ATOM 2537 O O . TYR A 1 336 ? 14.316 4.970 4.621 1.00 98.56 336 TYR A O 1
ATOM 2545 N N . THR A 1 337 ? 13.537 4.524 2.566 1.00 98.62 337 THR A N 1
ATOM 2546 C CA . THR A 1 337 ? 12.487 3.584 2.996 1.00 98.62 337 THR A CA 1
ATOM 2547 C C . THR A 1 337 ? 13.044 2.449 3.856 1.00 98.62 337 THR A C 1
ATOM 2549 O O . THR A 1 337 ? 12.561 2.206 4.962 1.00 98.62 337 THR A O 1
ATOM 2552 N N . TYR A 1 338 ? 14.090 1.773 3.376 1.00 98.56 338 TYR A N 1
ATOM 2553 C CA . TYR A 1 338 ? 14.683 0.637 4.075 1.00 98.56 338 TYR A CA 1
ATOM 2554 C C . TYR A 1 338 ? 15.469 1.055 5.315 1.00 98.56 338 TYR A C 1
ATOM 2556 O O . TYR A 1 338 ? 15.397 0.354 6.318 1.00 98.56 338 TYR A O 1
ATOM 2564 N N . ALA A 1 339 ? 16.137 2.214 5.316 1.00 98.31 339 ALA A N 1
ATOM 2565 C CA . ALA A 1 339 ? 16.754 2.733 6.536 1.00 98.31 339 ALA A CA 1
ATOM 2566 C C . ALA A 1 339 ? 15.706 3.034 7.619 1.00 98.31 339 ALA A C 1
ATOM 2568 O O . ALA A 1 339 ? 15.935 2.735 8.791 1.00 98.31 339 ALA A O 1
ATOM 2569 N N . THR A 1 340 ? 14.544 3.582 7.245 1.00 97.81 340 THR A N 1
ATOM 2570 C CA . THR A 1 340 ? 13.438 3.797 8.187 1.00 97.81 340 THR A CA 1
ATOM 2571 C C . THR A 1 340 ? 12.861 2.471 8.681 1.00 97.81 340 THR A C 1
ATOM 2573 O O . THR A 1 340 ? 12.689 2.315 9.887 1.00 97.81 340 THR A O 1
ATOM 2576 N N . ALA A 1 341 ? 12.630 1.491 7.802 1.00 97.75 341 ALA A N 1
ATOM 2577 C CA . ALA A 1 341 ? 12.129 0.173 8.205 1.00 97.75 341 ALA A CA 1
ATOM 2578 C C . ALA A 1 341 ? 13.097 -0.557 9.142 1.00 97.75 341 ALA A C 1
ATOM 2580 O O . ALA A 1 341 ? 12.688 -1.078 10.177 1.00 97.75 341 ALA A O 1
ATOM 2581 N N . ARG A 1 342 ? 14.394 -0.508 8.832 1.00 97.12 342 ARG A N 1
ATOM 2582 C CA . ARG A 1 342 ? 15.459 -1.042 9.678 1.00 97.12 342 ARG A CA 1
ATOM 2583 C C . ARG A 1 342 ? 15.499 -0.371 11.046 1.00 97.12 342 ARG A C 1
ATOM 2585 O O . ARG A 1 342 ? 15.615 -1.051 12.056 1.00 97.12 342 ARG A O 1
ATOM 2592 N N . ALA A 1 343 ? 15.365 0.955 11.105 1.00 96.12 343 ALA A N 1
ATOM 2593 C CA . ALA A 1 343 ? 15.326 1.671 12.378 1.00 96.12 343 ALA A CA 1
ATOM 2594 C C . ALA A 1 343 ? 14.109 1.282 13.236 1.00 96.12 343 ALA A C 1
ATOM 2596 O O . ALA A 1 343 ? 14.226 1.224 14.462 1.00 96.12 343 ALA A O 1
ATOM 2597 N N . VAL A 1 344 ? 12.966 0.995 12.606 1.00 95.56 344 VAL A N 1
ATOM 2598 C CA . VAL A 1 344 ? 11.794 0.456 13.301 1.00 95.56 344 VAL A CA 1
ATOM 2599 C C . VAL A 1 344 ? 12.099 -0.935 13.846 1.00 95.56 344 VAL A C 1
ATOM 2601 O O . VAL A 1 344 ? 11.954 -1.135 15.047 1.00 95.56 344 VAL A O 1
ATOM 2604 N N . ASP A 1 345 ? 12.557 -1.864 13.009 1.00 95.75 345 ASP A N 1
ATOM 2605 C CA . ASP A 1 345 ? 12.758 -3.262 13.404 1.00 95.75 345 ASP A CA 1
ATOM 2606 C C . ASP A 1 345 ? 13.906 -3.443 14.407 1.00 95.75 345 ASP A C 1
ATOM 2608 O O . ASP A 1 345 ? 13.710 -4.044 15.459 1.00 95.75 345 ASP A O 1
ATOM 2612 N N . GLU A 1 346 ? 15.088 -2.893 14.133 1.00 94.31 346 GLU A N 1
ATOM 2613 C CA . GLU A 1 346 ? 16.279 -3.116 14.965 1.00 94.31 346 GLU A CA 1
ATOM 2614 C C . GLU A 1 346 ? 16.280 -2.275 16.248 1.00 94.31 346 GLU A C 1
ATOM 2616 O O . GLU A 1 346 ? 16.776 -2.719 17.282 1.00 94.31 346 GLU A O 1
ATOM 2621 N N . ASN A 1 347 ? 15.733 -1.053 16.198 1.00 91.81 347 ASN A N 1
ATOM 2622 C CA . ASN A 1 347 ? 15.855 -0.084 17.295 1.00 91.81 347 ASN A CA 1
ATOM 2623 C C . ASN A 1 347 ? 14.514 0.286 17.950 1.00 91.81 347 ASN A C 1
ATOM 2625 O O . ASN A 1 347 ? 14.501 1.068 18.903 1.00 91.81 347 ASN A O 1
ATOM 2629 N N . GLY A 1 348 ? 13.380 -0.208 17.437 1.00 90.00 348 GLY A N 1
ATOM 2630 C CA . GLY A 1 348 ? 12.043 0.185 17.898 1.00 90.00 348 GLY A CA 1
ATOM 2631 C C . GLY A 1 348 ? 11.716 1.661 17.640 1.00 90.00 348 GLY A C 1
ATOM 2632 O O . GLY A 1 348 ? 10.856 2.238 18.311 1.00 90.00 348 GLY A O 1
ATOM 2633 N N . LEU A 1 349 ? 12.435 2.312 16.717 1.00 89.94 349 LEU A N 1
ATOM 2634 C CA . LEU A 1 349 ? 12.373 3.754 16.518 1.00 89.94 349 LEU A CA 1
ATOM 2635 C C . LEU A 1 349 ? 11.355 4.117 15.435 1.00 89.94 349 LEU A C 1
ATOM 2637 O O . LEU A 1 349 ? 11.682 4.201 14.254 1.00 89.94 349 LEU A O 1
ATOM 2641 N N . ILE A 1 350 ? 10.124 4.401 15.856 1.00 91.62 350 ILE A N 1
ATOM 2642 C CA . ILE A 1 350 ? 9.055 4.868 14.967 1.00 91.62 350 ILE A CA 1
ATOM 2643 C C . ILE A 1 350 ? 8.975 6.390 15.050 1.00 91.62 350 ILE A C 1
ATOM 2645 O O . ILE A 1 350 ? 8.566 6.960 16.063 1.00 91.62 350 ILE A O 1
ATOM 2649 N N . ARG A 1 351 ? 9.392 7.056 13.974 1.00 90.69 351 ARG A N 1
ATOM 2650 C CA . ARG A 1 351 ? 9.390 8.515 13.850 1.00 90.69 351 ARG A CA 1
ATOM 2651 C C . ARG A 1 351 ? 8.447 8.939 12.736 1.00 90.69 351 ARG A C 1
ATOM 2653 O O . ARG A 1 351 ? 8.680 8.617 11.571 1.00 90.69 351 ARG A O 1
ATOM 2660 N N . THR A 1 352 ? 7.426 9.717 13.089 1.00 89.38 352 THR A N 1
ATOM 2661 C CA . THR A 1 352 ? 6.429 10.244 12.146 1.00 89.38 352 THR A CA 1
ATOM 2662 C C . THR A 1 352 ? 7.076 10.974 10.974 1.00 89.38 352 THR A C 1
ATOM 2664 O O . THR A 1 352 ? 6.682 10.764 9.830 1.00 89.38 352 THR A O 1
ATOM 2667 N N . GLN A 1 353 ? 8.103 11.794 11.225 1.00 90.50 353 GLN A N 1
ATOM 2668 C CA . GLN A 1 353 ? 8.805 12.523 10.168 1.00 90.50 353 GLN A CA 1
ATOM 2669 C C . GLN A 1 353 ? 9.531 11.601 9.182 1.00 90.50 353 GLN A C 1
ATOM 2671 O O . GLN A 1 353 ? 9.535 11.893 7.990 1.00 90.50 353 GLN A O 1
ATOM 2676 N N . ASP A 1 354 ? 10.092 10.485 9.655 1.00 94.12 354 ASP A N 1
ATOM 2677 C CA . ASP A 1 354 ? 10.842 9.559 8.807 1.00 94.12 354 ASP A CA 1
ATOM 2678 C C . ASP A 1 354 ? 9.871 8.734 7.957 1.00 94.12 354 ASP A C 1
ATOM 2680 O O . ASP A 1 354 ? 10.031 8.646 6.743 1.00 94.12 354 ASP A O 1
ATOM 2684 N N . CYS A 1 355 ? 8.789 8.240 8.566 1.00 94.50 355 CYS A N 1
ATOM 2685 C CA . CYS A 1 355 ? 7.753 7.486 7.859 1.00 94.50 355 CYS A CA 1
ATOM 2686 C C . CYS A 1 355 ? 7.012 8.357 6.828 1.00 94.50 355 CYS A C 1
ATOM 2688 O O . CYS A 1 355 ? 6.799 7.937 5.691 1.00 94.50 355 CYS A O 1
ATOM 2690 N N . ALA A 1 356 ? 6.645 9.591 7.196 1.00 93.56 356 ALA A N 1
ATOM 2691 C CA . ALA A 1 356 ? 6.006 10.539 6.283 1.00 93.56 356 ALA A CA 1
ATOM 2692 C C . ALA A 1 356 ? 6.964 11.025 5.182 1.00 93.56 356 ALA A C 1
ATOM 2694 O O . ALA A 1 356 ? 6.542 11.185 4.035 1.00 93.56 356 ALA A O 1
ATOM 2695 N N . GLY A 1 357 ? 8.240 11.244 5.515 1.00 95.88 357 GLY A N 1
ATOM 2696 C CA . GLY A 1 357 ? 9.277 11.653 4.572 1.00 95.88 357 GLY A CA 1
ATOM 2697 C C . GLY A 1 357 ? 9.583 10.579 3.529 1.00 95.88 357 GLY A C 1
ATOM 2698 O O . GLY A 1 357 ? 9.667 10.904 2.343 1.00 95.88 357 GLY A O 1
ATOM 2699 N N . ALA A 1 358 ? 9.672 9.311 3.943 1.00 97.31 358 ALA A N 1
ATOM 2700 C CA . ALA A 1 358 ? 9.930 8.184 3.049 1.00 97.31 358 ALA A CA 1
ATOM 2701 C C . ALA A 1 358 ? 8.857 8.071 1.954 1.00 97.31 358 ALA A C 1
ATOM 2703 O O . ALA A 1 358 ? 9.182 8.112 0.766 1.00 97.31 358 ALA A O 1
ATOM 2704 N N . ILE A 1 359 ? 7.572 8.023 2.332 1.0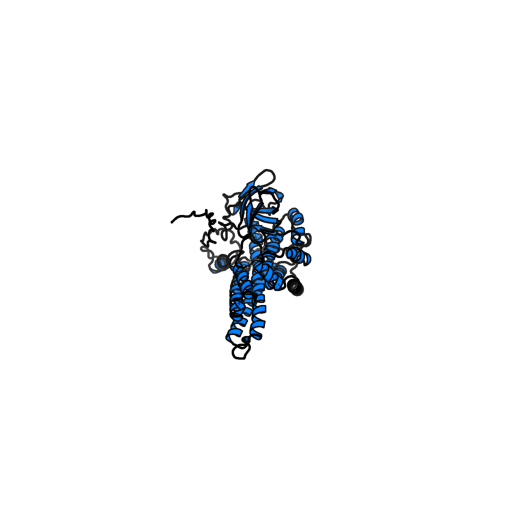0 97.44 359 ILE A N 1
ATOM 2705 C CA . ILE A 1 359 ? 6.476 7.925 1.355 1.00 97.44 359 ILE A CA 1
ATOM 2706 C C . ILE A 1 359 ? 6.305 9.203 0.526 1.00 97.44 359 ILE A C 1
ATOM 2708 O O . ILE A 1 359 ? 6.024 9.107 -0.664 1.00 97.44 359 ILE A O 1
ATOM 2712 N N . LEU A 1 360 ? 6.504 10.395 1.106 1.00 97.62 360 LEU A N 1
ATOM 2713 C CA . LEU A 1 360 ? 6.487 11.658 0.357 1.00 97.62 360 LEU A CA 1
ATOM 2714 C C . LEU A 1 360 ? 7.515 11.631 -0.777 1.00 97.62 360 LEU A C 1
ATOM 2716 O O . LEU A 1 360 ? 7.173 11.886 -1.930 1.00 97.62 360 LEU A O 1
ATOM 2720 N N . TYR A 1 361 ? 8.764 11.301 -0.444 1.00 98.38 361 TYR A N 1
ATOM 2721 C CA . TYR A 1 361 ? 9.847 11.288 -1.415 1.00 98.38 361 TYR A CA 1
ATOM 2722 C C . TYR A 1 361 ? 9.638 10.187 -2.460 1.00 98.38 361 TYR A C 1
ATOM 2724 O O . TYR A 1 361 ? 9.715 10.453 -3.657 1.00 98.38 361 TYR A O 1
ATOM 2732 N N . ALA A 1 362 ? 9.328 8.961 -2.033 1.00 98.62 362 ALA A N 1
ATOM 2733 C CA . ALA A 1 362 ? 9.135 7.834 -2.941 1.00 98.62 362 ALA A CA 1
ATOM 2734 C C . ALA A 1 362 ? 7.950 8.041 -3.904 1.00 98.62 362 ALA A C 1
ATOM 2736 O O . ALA A 1 362 ? 8.087 7.759 -5.094 1.00 98.62 362 ALA A O 1
ATOM 2737 N N . ALA A 1 363 ? 6.820 8.578 -3.426 1.00 98.50 363 ALA A N 1
ATOM 2738 C CA . ALA A 1 363 ? 5.632 8.814 -4.248 1.00 98.50 363 ALA A CA 1
ATOM 2739 C C . ALA A 1 363 ? 5.898 9.796 -5.399 1.00 98.50 363 ALA A C 1
ATOM 2741 O O . ALA A 1 363 ? 5.611 9.492 -6.555 1.00 98.50 363 ALA A O 1
ATOM 2742 N N . GLU A 1 364 ? 6.499 10.950 -5.103 1.00 98.62 364 GLU A N 1
ATOM 2743 C CA . GLU A 1 364 ? 6.758 11.981 -6.118 1.00 98.62 364 GLU A CA 1
ATOM 2744 C C . GLU A 1 364 ? 7.831 11.534 -7.114 1.00 98.62 364 GLU A C 1
ATOM 2746 O O . GLU A 1 364 ? 7.712 11.762 -8.320 1.00 98.62 364 GLU A O 1
ATOM 2751 N N . ARG A 1 365 ? 8.861 10.828 -6.631 1.00 98.81 365 ARG A N 1
ATOM 2752 C CA . ARG A 1 365 ? 9.874 10.230 -7.505 1.00 98.81 365 ARG A CA 1
ATOM 2753 C C . ARG A 1 365 ? 9.290 9.156 -8.423 1.00 98.81 365 ARG A C 1
ATOM 2755 O O . ARG A 1 365 ? 9.702 9.091 -9.579 1.00 98.81 365 ARG A O 1
ATOM 2762 N N . ALA A 1 366 ? 8.303 8.378 -7.978 1.00 98.81 366 ALA A N 1
ATOM 2763 C CA . ALA A 1 366 ? 7.639 7.398 -8.836 1.00 98.81 366 ALA A CA 1
ATOM 2764 C C . ALA A 1 366 ? 6.848 8.034 -9.982 1.00 98.81 366 ALA A C 1
ATOM 2766 O O . ALA A 1 366 ? 6.959 7.572 -11.121 1.00 98.81 366 ALA A O 1
ATOM 2767 N N . THR A 1 367 ? 6.117 9.120 -9.730 1.00 98.75 367 THR A N 1
ATOM 2768 C CA . THR A 1 367 ? 5.441 9.876 -10.797 1.00 98.75 367 THR A CA 1
ATOM 2769 C C . THR A 1 367 ? 6.446 10.435 -11.805 1.00 98.75 367 THR A C 1
ATOM 2771 O O . THR A 1 367 ? 6.256 10.303 -13.011 1.00 98.75 367 THR A O 1
ATOM 2774 N N . GLU A 1 368 ? 7.563 11.001 -11.344 1.00 98.69 368 GLU A N 1
ATOM 2775 C CA . GLU A 1 368 ? 8.609 11.497 -12.246 1.00 98.69 368 GLU A CA 1
ATOM 2776 C C . GLU A 1 368 ? 9.242 10.384 -13.089 1.00 98.69 368 GLU A C 1
ATOM 2778 O O . GLU A 1 368 ? 9.358 10.524 -14.304 1.00 98.69 368 GLU A O 1
ATOM 2783 N N . CYS A 1 369 ? 9.622 9.263 -12.470 1.00 98.81 369 CYS A N 1
ATOM 2784 C CA . CYS A 1 369 ? 10.228 8.134 -13.174 1.00 98.81 369 CYS A CA 1
ATOM 2785 C C . CYS A 1 369 ? 9.270 7.502 -14.193 1.00 98.81 369 CYS A C 1
ATOM 2787 O O . CYS A 1 369 ? 9.698 7.088 -15.268 1.00 98.81 369 CYS A O 1
ATOM 2789 N N . THR A 1 370 ? 7.973 7.425 -13.889 1.00 98.75 370 THR A N 1
ATOM 2790 C CA . THR A 1 370 ? 6.975 6.880 -14.824 1.00 98.75 370 THR A CA 1
ATOM 2791 C C . THR A 1 370 ? 6.693 7.831 -15.987 1.00 98.75 370 THR A C 1
ATOM 2793 O O . THR A 1 370 ? 6.594 7.371 -17.125 1.00 98.75 370 THR A O 1
ATOM 2796 N N . LEU A 1 371 ? 6.676 9.149 -15.755 1.00 98.69 371 LEU A N 1
ATOM 2797 C CA . LEU A 1 371 ? 6.650 10.151 -16.830 1.00 98.69 371 LEU A CA 1
ATOM 2798 C C . LEU A 1 371 ? 7.892 10.055 -17.726 1.00 98.69 371 LEU A C 1
ATOM 2800 O O . LEU A 1 371 ? 7.779 10.060 -18.954 1.00 98.69 371 LEU A O 1
ATOM 2804 N N . ASP A 1 372 ? 9.074 9.922 -17.123 1.00 98.56 372 ASP A N 1
ATOM 2805 C CA . ASP A 1 372 ? 10.328 9.745 -17.851 1.00 98.56 372 ASP A CA 1
ATOM 2806 C C . ASP A 1 372 ? 10.337 8.441 -18.659 1.00 98.56 372 ASP A C 1
ATOM 2808 O O . ASP A 1 372 ? 10.776 8.445 -19.810 1.00 98.56 372 ASP A O 1
ATOM 2812 N N . SER A 1 373 ? 9.787 7.354 -18.113 1.00 98.50 373 SER A N 1
ATOM 2813 C CA . SER A 1 373 ? 9.614 6.086 -18.826 1.00 98.50 373 SER A CA 1
ATOM 2814 C C . SER A 1 373 ? 8.750 6.269 -20.077 1.00 98.50 373 SER A C 1
ATOM 2816 O O . SER A 1 373 ? 9.204 5.959 -21.177 1.00 98.50 373 SER A O 1
ATOM 2818 N N . ILE A 1 374 ? 7.571 6.893 -19.966 1.00 98.44 374 ILE A N 1
ATOM 2819 C CA . ILE A 1 374 ? 6.724 7.207 -21.133 1.00 98.44 374 ILE A CA 1
ATOM 2820 C C . ILE A 1 374 ? 7.508 8.016 -22.175 1.00 98.44 374 ILE A C 1
ATOM 2822 O O . ILE A 1 374 ? 7.490 7.690 -23.364 1.00 98.44 374 ILE A O 1
ATOM 2826 N N . GLN A 1 375 ? 8.252 9.033 -21.737 1.00 98.25 375 GLN A N 1
ATOM 2827 C CA . GLN A 1 375 ? 9.039 9.878 -22.632 1.00 98.25 375 GLN A CA 1
ATOM 2828 C C . GLN A 1 375 ? 10.163 9.110 -23.349 1.00 98.25 375 GLN A C 1
ATOM 2830 O O . GLN A 1 375 ? 10.433 9.388 -24.520 1.00 98.25 375 GLN A O 1
ATOM 2835 N N . LEU A 1 376 ? 10.807 8.150 -22.674 1.00 98.19 376 LEU A N 1
ATOM 2836 C CA . LEU A 1 376 ? 11.839 7.274 -23.244 1.00 98.19 376 LEU A CA 1
ATOM 2837 C C . LEU A 1 376 ? 11.270 6.296 -24.277 1.00 98.19 376 LEU A C 1
ATOM 2839 O O . LEU A 1 376 ? 11.927 6.012 -25.282 1.00 98.19 376 LEU A O 1
ATOM 2843 N N . LEU A 1 377 ? 10.050 5.807 -24.055 1.00 98.12 377 LEU A N 1
ATOM 2844 C CA . LEU A 1 377 ? 9.346 4.943 -25.001 1.00 98.12 377 LEU A CA 1
ATOM 2845 C C . LEU A 1 377 ? 8.760 5.721 -26.197 1.00 98.12 377 LEU A C 1
ATOM 2847 O O . LEU A 1 377 ? 8.476 5.139 -27.250 1.00 98.12 377 LEU A O 1
ATOM 2851 N N . GLY A 1 378 ? 8.588 7.039 -26.066 1.00 97.06 378 GLY A N 1
ATOM 2852 C CA . GLY A 1 378 ? 7.998 7.892 -27.094 1.00 97.06 378 GLY A CA 1
ATOM 2853 C C . GLY A 1 378 ? 6.548 7.493 -27.379 1.00 97.06 378 GLY A C 1
ATOM 2854 O O . GLY A 1 378 ? 5.775 7.253 -26.458 1.00 97.06 378 GLY A O 1
ATOM 2855 N N . GLY A 1 379 ? 6.175 7.371 -28.658 1.00 96.62 379 GLY A N 1
ATOM 2856 C CA . GLY A 1 379 ? 4.814 6.963 -29.040 1.00 96.62 379 GLY A CA 1
ATOM 2857 C C . GLY A 1 379 ? 4.382 5.616 -28.445 1.00 96.62 379 GLY A C 1
ATOM 2858 O O . GLY A 1 379 ? 3.221 5.466 -28.083 1.00 96.62 379 GLY A O 1
ATOM 2859 N N . MET A 1 380 ? 5.320 4.677 -28.251 1.00 96.38 380 MET A N 1
ATOM 2860 C CA . MET A 1 380 ? 5.022 3.385 -27.618 1.00 96.38 380 MET A CA 1
ATOM 2861 C C . MET A 1 380 ? 4.687 3.516 -26.130 1.00 96.38 380 MET A C 1
ATOM 2863 O O . MET A 1 380 ? 4.004 2.659 -25.590 1.00 96.38 380 MET A O 1
ATOM 2867 N N . GLY A 1 381 ? 5.146 4.578 -25.464 1.00 96.50 381 GLY A N 1
ATOM 2868 C CA . GLY A 1 381 ? 4.828 4.836 -24.059 1.00 96.50 381 GLY A CA 1
ATOM 2869 C C . GLY A 1 381 ? 3.429 5.414 -23.856 1.00 96.50 381 GLY A C 1
ATOM 2870 O O . GLY A 1 381 ? 2.942 5.433 -22.731 1.00 96.50 381 GLY A O 1
ATOM 2871 N N . TYR A 1 382 ? 2.795 5.897 -24.929 1.00 96.38 382 TYR A N 1
ATOM 2872 C CA . TYR A 1 382 ? 1.472 6.521 -24.893 1.00 96.38 382 TYR A CA 1
ATOM 2873 C C . TYR A 1 382 ? 0.339 5.572 -25.310 1.00 96.38 382 TYR A C 1
ATOM 2875 O O . TYR A 1 382 ? -0.831 5.888 -25.112 1.00 96.38 382 TYR A O 1
ATOM 2883 N N . VAL A 1 383 ? 0.671 4.420 -25.897 1.00 94.75 383 VAL A N 1
ATOM 2884 C CA . VAL A 1 383 ? -0.303 3.382 -26.257 1.00 94.75 383 VAL A CA 1
ATOM 2885 C C . VAL A 1 383 ? -0.370 2.318 -25.164 1.00 94.75 383 VAL A C 1
ATOM 2887 O O . VAL A 1 383 ? 0.645 1.956 -24.577 1.00 94.75 383 VAL A O 1
ATOM 2890 N N . GLU A 1 384 ? -1.561 1.768 -24.932 1.00 91.75 384 GLU A N 1
ATOM 2891 C CA . GLU A 1 384 ? -1.810 0.759 -23.884 1.00 91.75 384 GLU A CA 1
ATOM 2892 C C . GLU A 1 384 ? -1.223 -0.635 -24.209 1.00 91.75 384 GLU A C 1
ATOM 2894 O O . GLU A 1 384 ? -1.426 -1.581 -23.455 1.00 91.75 384 GLU A O 1
ATOM 2899 N N . GLU A 1 385 ? -0.498 -0.790 -25.324 1.00 89.88 385 GLU A N 1
ATOM 2900 C CA . GLU A 1 385 ? 0.264 -2.016 -25.630 1.00 89.88 385 GLU A CA 1
ATOM 2901 C C . GLU A 1 385 ? 1.491 -2.182 -24.722 1.00 89.88 385 GLU A C 1
ATOM 2903 O O . GLU A 1 385 ? 2.017 -3.286 -24.587 1.00 89.88 385 GLU A O 1
ATOM 2908 N N . MET A 1 386 ? 1.956 -1.090 -24.110 1.00 94.12 386 MET A N 1
ATOM 2909 C CA . MET A 1 386 ? 3.068 -1.085 -23.166 1.00 94.12 386 MET A CA 1
ATOM 2910 C C . MET A 1 386 ? 2.564 -0.708 -21.768 1.00 94.12 386 MET A C 1
ATOM 2912 O O . MET A 1 386 ? 1.701 0.160 -21.637 1.00 94.12 386 MET A O 1
ATOM 2916 N N . PRO A 1 387 ? 3.162 -1.248 -20.694 1.00 96.62 387 PRO A N 1
ATOM 2917 C CA . PRO A 1 387 ? 2.709 -0.984 -19.325 1.00 96.62 387 PRO A CA 1
ATOM 2918 C C . PRO A 1 387 ? 2.979 0.451 -18.839 1.00 96.62 387 PRO A C 1
ATOM 2920 O O . PRO A 1 387 ? 2.568 0.810 -17.738 1.00 96.62 387 PRO A O 1
ATOM 2923 N N . ALA A 1 388 ? 3.680 1.286 -19.613 1.00 97.38 388 ALA A N 1
ATOM 2924 C CA . ALA A 1 388 ? 4.153 2.597 -19.170 1.00 97.38 388 ALA A CA 1
ATOM 2925 C C . ALA A 1 388 ? 3.016 3.536 -18.720 1.00 97.38 388 ALA A C 1
ATOM 2927 O O . ALA A 1 388 ? 3.136 4.181 -17.676 1.00 97.38 388 ALA A O 1
ATOM 2928 N N . SER A 1 389 ? 1.896 3.578 -19.453 1.00 96.56 389 SER A N 1
ATOM 2929 C CA . SER A 1 389 ? 0.734 4.392 -19.075 1.00 96.56 389 SER A CA 1
ATOM 2930 C C . SER A 1 389 ? 0.083 3.886 -17.782 1.00 96.56 389 SER A C 1
ATOM 2932 O O . SER A 1 389 ? -0.204 4.688 -16.891 1.00 96.56 389 SER A O 1
ATOM 2934 N N . ARG A 1 390 ? -0.082 2.562 -17.630 1.00 98.00 390 ARG A N 1
ATOM 2935 C CA . ARG A 1 390 ? -0.568 1.918 -16.397 1.00 98.00 390 ARG A CA 1
ATOM 2936 C C . ARG A 1 390 ? 0.295 2.296 -15.200 1.00 98.00 390 ARG A C 1
ATOM 2938 O O . ARG A 1 390 ? -0.239 2.733 -14.187 1.00 98.00 390 ARG A O 1
ATOM 2945 N N . LEU A 1 391 ? 1.618 2.184 -15.326 1.00 98.69 391 LEU A N 1
ATOM 2946 C CA . LEU A 1 391 ? 2.552 2.507 -14.244 1.00 98.69 391 LEU A CA 1
ATOM 2947 C C . LEU A 1 391 ? 2.420 3.966 -13.783 1.00 98.69 391 LEU A C 1
ATOM 2949 O O . LEU A 1 391 ? 2.400 4.214 -12.580 1.00 98.69 391 LEU A O 1
ATOM 2953 N N . LEU A 1 392 ? 2.269 4.923 -14.708 1.00 98.56 392 LEU A N 1
ATOM 2954 C CA . LEU A 1 392 ? 2.012 6.327 -14.358 1.00 98.56 392 LEU A CA 1
ATOM 2955 C C . LEU A 1 392 ? 0.672 6.506 -13.630 1.00 98.56 392 LEU A C 1
ATOM 2957 O O . LEU A 1 392 ? 0.601 7.201 -12.614 1.00 98.56 392 LEU A O 1
ATOM 2961 N N . ARG A 1 393 ? -0.398 5.896 -14.157 1.00 98.38 393 ARG A N 1
ATOM 2962 C CA . ARG A 1 393 ? -1.740 5.972 -13.560 1.00 98.38 393 ARG A CA 1
ATOM 2963 C C . ARG A 1 393 ? -1.740 5.407 -12.137 1.00 98.38 393 ARG A C 1
ATOM 2965 O O . ARG A 1 393 ? -2.348 6.010 -11.253 1.00 98.38 393 ARG A O 1
ATOM 2972 N N . ASP A 1 394 ? -1.032 4.303 -11.910 1.00 98.56 394 ASP A N 1
ATOM 2973 C CA . ASP A 1 394 ? -0.867 3.682 -10.594 1.00 98.56 394 ASP A CA 1
ATOM 2974 C C . ASP A 1 394 ? -0.004 4.548 -9.659 1.00 98.56 394 ASP A C 1
ATOM 2976 O O . ASP A 1 394 ? -0.406 4.804 -8.523 1.00 98.56 394 ASP A O 1
ATOM 2980 N N . ALA A 1 395 ? 1.137 5.069 -10.131 1.00 98.50 395 ALA A N 1
ATOM 2981 C CA . ALA A 1 395 ? 2.050 5.893 -9.329 1.00 98.50 395 ALA A CA 1
ATOM 2982 C C . ALA A 1 395 ? 1.343 7.092 -8.686 1.00 98.50 395 ALA A C 1
ATOM 2984 O O . ALA A 1 395 ? 1.563 7.395 -7.510 1.00 98.50 395 ALA A O 1
ATOM 2985 N N . LYS A 1 396 ? 0.448 7.742 -9.440 1.00 98.19 396 LYS A N 1
ATOM 2986 C CA . LYS A 1 396 ? -0.150 9.011 -9.025 1.00 98.19 396 LYS A CA 1
ATOM 2987 C C . LYS A 1 396 ? -0.949 8.921 -7.724 1.00 98.19 396 LYS A C 1
ATOM 2989 O O . LYS A 1 396 ? -1.006 9.902 -6.981 1.00 98.19 396 LYS A O 1
ATOM 2994 N N . LEU A 1 397 ? -1.550 7.767 -7.413 1.00 97.31 397 LEU A N 1
ATOM 2995 C CA . LEU A 1 397 ? -2.331 7.623 -6.181 1.00 97.31 397 LEU A CA 1
ATOM 2996 C C . LEU A 1 397 ? -1.465 7.804 -4.929 1.00 97.31 397 LEU A C 1
ATOM 2998 O O . LEU A 1 397 ? -1.966 8.317 -3.931 1.00 97.31 397 LEU A O 1
ATOM 3002 N N . TYR A 1 398 ? -0.185 7.427 -4.961 1.00 97.56 398 TYR A N 1
ATOM 3003 C CA . TYR A 1 398 ? 0.671 7.493 -3.776 1.00 97.56 398 TYR A CA 1
ATOM 3004 C C . TYR A 1 398 ? 0.941 8.918 -3.288 1.00 97.56 398 TYR A C 1
ATOM 3006 O O . TYR A 1 398 ? 1.296 9.091 -2.125 1.00 97.56 398 TYR A O 1
ATOM 3014 N N . GLU A 1 399 ? 0.730 9.943 -4.115 1.00 96.75 399 GLU A N 1
ATOM 3015 C CA . GLU A 1 399 ? 0.778 11.351 -3.692 1.00 96.75 399 GLU A CA 1
ATOM 3016 C C . GLU A 1 399 ? -0.501 11.805 -2.961 1.00 96.75 399 GLU A C 1
ATOM 3018 O O . GLU A 1 399 ? -0.510 12.855 -2.321 1.00 96.75 399 GLU A O 1
ATOM 3023 N N . ILE A 1 400 ? -1.588 11.029 -3.053 1.00 94.25 400 ILE A N 1
ATOM 3024 C CA . ILE A 1 400 ? -2.939 11.413 -2.614 1.00 94.25 400 ILE A CA 1
ATOM 3025 C C . ILE A 1 400 ? -3.429 10.522 -1.459 1.00 94.25 400 ILE A C 1
ATOM 3027 O O . ILE A 1 400 ? -3.896 11.027 -0.438 1.00 94.25 400 ILE A O 1
ATOM 3031 N N . GLY A 1 401 ? -3.348 9.198 -1.622 1.00 87.12 401 GLY A N 1
ATOM 3032 C CA . GLY A 1 401 ? -3.794 8.209 -0.634 1.00 87.12 401 GLY A CA 1
ATOM 3033 C C . GLY A 1 401 ? -2.918 8.176 0.623 1.00 87.12 401 GLY A C 1
ATOM 3034 O O . GLY A 1 401 ? -1.791 8.658 0.603 1.00 87.12 401 GLY A O 1
ATOM 3035 N N . ALA A 1 402 ? -3.426 7.613 1.728 1.00 75.94 402 ALA A N 1
ATOM 3036 C CA . ALA A 1 402 ? -2.711 7.513 3.017 1.00 75.94 402 ALA A CA 1
ATOM 3037 C C . ALA A 1 402 ? -2.149 8.862 3.545 1.00 75.94 402 ALA A C 1
ATOM 3039 O O . ALA A 1 402 ? -1.102 8.936 4.197 1.00 75.94 402 ALA A O 1
ATOM 3040 N N . GLY A 1 403 ? -2.863 9.955 3.247 1.00 84.44 403 GLY A N 1
ATOM 3041 C CA . GLY A 1 403 ? -2.464 11.342 3.505 1.00 84.44 403 GLY A CA 1
ATOM 3042 C C . GLY A 1 403 ? -1.692 11.938 2.330 1.00 84.44 403 GLY A C 1
ATOM 3043 O O . GLY A 1 403 ? -0.747 11.325 1.851 1.00 84.44 403 GLY A O 1
ATOM 3044 N N . THR A 1 404 ? -2.068 13.133 1.877 1.00 91.75 404 THR A N 1
ATOM 3045 C CA . THR A 1 404 ? -1.471 13.733 0.674 1.00 91.75 404 THR A CA 1
ATOM 3046 C C . THR A 1 404 ? -0.023 14.177 0.892 1.00 91.75 404 THR A C 1
ATOM 3048 O O . THR A 1 404 ? 0.422 14.367 2.032 1.00 91.75 404 THR A O 1
ATOM 3051 N N . SER A 1 405 ? 0.713 14.410 -0.195 1.00 91.69 405 SER A N 1
ATOM 3052 C CA . SER A 1 405 ? 2.047 15.017 -0.141 1.00 91.69 405 SER A CA 1
ATOM 3053 C C . SER A 1 405 ? 2.076 16.328 0.663 1.00 91.69 405 SER A C 1
ATOM 3055 O O . SER A 1 405 ? 3.028 16.579 1.399 1.00 91.69 405 SER A O 1
ATOM 3057 N N . GLU A 1 406 ? 1.031 17.155 0.599 1.00 92.12 406 GLU A N 1
ATOM 3058 C CA . GLU A 1 406 ? 0.917 18.400 1.376 1.00 92.12 406 GLU A CA 1
ATOM 3059 C C . GLU A 1 406 ? 0.861 18.117 2.878 1.00 92.12 406 GLU A C 1
ATOM 3061 O O . GLU A 1 406 ? 1.626 18.705 3.643 1.00 92.12 406 GLU A O 1
ATOM 3066 N N . ILE A 1 407 ? 0.012 17.173 3.297 1.00 87.31 407 ILE A N 1
ATOM 3067 C CA . ILE A 1 407 ? -0.099 16.767 4.704 1.00 87.31 407 ILE A CA 1
ATOM 3068 C C . ILE A 1 407 ? 1.220 16.171 5.195 1.00 87.31 407 ILE A C 1
ATOM 3070 O O . ILE A 1 407 ? 1.674 16.478 6.296 1.00 87.31 407 ILE A O 1
ATOM 3074 N N . ARG A 1 408 ? 1.889 15.360 4.372 1.00 87.38 408 ARG A N 1
ATOM 3075 C CA . ARG A 1 408 ? 3.174 14.749 4.735 1.00 87.38 408 ARG A CA 1
ATOM 3076 C C . ARG A 1 408 ? 4.279 15.783 4.924 1.00 87.38 408 ARG A C 1
ATOM 3078 O O . ARG A 1 408 ? 5.088 15.617 5.828 1.00 87.38 408 ARG A O 1
ATOM 3085 N N . ARG A 1 409 ? 4.294 16.868 4.139 1.00 87.44 409 ARG A N 1
ATOM 3086 C CA . ARG A 1 409 ? 5.258 17.974 4.297 1.00 87.44 409 ARG A CA 1
ATOM 3087 C C . ARG A 1 409 ? 5.113 18.717 5.619 1.00 87.44 409 ARG A C 1
ATOM 3089 O O . ARG A 1 409 ? 6.098 19.277 6.091 1.00 87.44 409 ARG A O 1
ATOM 3096 N N . MET A 1 410 ? 3.930 18.707 6.235 1.00 80.12 410 MET A N 1
ATOM 3097 C CA . MET A 1 410 ? 3.736 19.363 7.527 1.00 80.12 410 MET A CA 1
ATOM 3098 C C . MET A 1 410 ? 4.611 18.727 8.618 1.00 80.12 410 MET A C 1
ATOM 3100 O O . MET A 1 410 ? 5.178 19.457 9.426 1.00 80.12 410 MET A O 1
ATOM 3104 N N . PHE A 1 411 ? 4.800 17.400 8.621 1.00 69.19 411 PHE A N 1
ATOM 3105 C CA . PHE A 1 411 ? 5.524 16.715 9.703 1.00 69.19 411 PHE A CA 1
ATOM 3106 C C . PHE A 1 411 ? 7.027 17.050 9.761 1.00 69.19 411 PHE A C 1
ATOM 3108 O O . PHE A 1 411 ? 7.479 17.455 10.834 1.00 69.19 411 PHE A O 1
ATOM 3115 N N . PRO A 1 412 ? 7.812 16.976 8.661 1.00 56.25 412 PRO A N 1
ATOM 3116 C CA . PRO A 1 412 ? 9.201 17.439 8.673 1.00 56.25 412 PRO A CA 1
ATOM 3117 C C . PRO A 1 412 ? 9.323 18.938 8.989 1.00 56.25 412 PRO A C 1
ATOM 3119 O O . PRO A 1 412 ? 10.251 19.359 9.680 1.00 56.25 412 PRO A O 1
ATOM 3122 N N . LEU A 1 413 ? 8.364 19.751 8.527 1.00 43.03 413 LEU A N 1
ATOM 3123 C CA . LEU A 1 413 ? 8.381 21.204 8.703 1.00 43.03 413 LEU A CA 1
ATOM 3124 C C . LEU A 1 413 ? 8.203 21.635 10.170 1.00 43.03 413 LEU A C 1
ATOM 3126 O O . LEU A 1 413 ? 8.832 22.606 10.593 1.00 43.03 413 LEU A O 1
ATOM 3130 N N . PHE A 1 414 ? 7.409 20.904 10.964 1.00 43.94 414 PHE A N 1
ATOM 3131 C CA . PHE A 1 414 ? 7.208 21.205 12.390 1.00 43.94 414 PHE A CA 1
ATOM 3132 C C . PHE A 1 414 ? 8.492 21.116 13.223 1.00 43.94 414 PHE A C 1
ATOM 3134 O O . PHE A 1 414 ? 8.616 21.826 14.221 1.00 43.94 414 PHE A O 1
ATOM 3141 N N . ILE A 1 415 ? 9.463 20.306 12.794 1.00 46.72 415 ILE A N 1
ATOM 3142 C CA . ILE A 1 415 ? 10.776 20.212 13.442 1.00 46.72 415 ILE A CA 1
ATOM 3143 C C . ILE A 1 415 ? 11.676 21.375 13.001 1.00 46.72 415 ILE A C 1
ATOM 3145 O O . ILE A 1 415 ? 12.334 21.990 13.835 1.00 46.72 415 ILE A O 1
ATOM 3149 N N . CYS A 1 416 ? 11.691 21.714 11.706 1.00 38.12 416 CYS A N 1
ATOM 3150 C CA . CYS A 1 416 ? 12.588 22.746 11.173 1.00 38.12 416 CYS A CA 1
ATOM 3151 C C . CYS A 1 416 ? 12.193 24.178 11.555 1.00 38.12 416 CYS A C 1
ATOM 3153 O O . CYS A 1 416 ? 13.069 25.025 11.702 1.00 38.12 416 CYS A O 1
ATOM 3155 N N . ILE A 1 417 ? 10.897 24.465 11.694 1.00 46.28 417 ILE A N 1
ATOM 3156 C CA . ILE A 1 417 ? 10.418 25.821 12.012 1.00 46.28 417 ILE A CA 1
ATOM 3157 C C . ILE A 1 417 ? 10.241 26.016 13.528 1.00 46.28 417 ILE A C 1
ATOM 3159 O O . ILE A 1 417 ? 10.209 27.151 14.003 1.00 46.28 417 ILE A O 1
ATOM 3163 N N . GLY A 1 418 ? 10.190 24.923 14.300 1.00 39.34 418 GLY A N 1
ATOM 3164 C CA . GLY A 1 418 ? 9.685 24.939 15.667 1.00 39.34 418 GLY A CA 1
ATOM 3165 C C . GLY A 1 418 ? 8.197 25.295 15.661 1.00 39.34 418 GLY A C 1
ATOM 3166 O O . GLY A 1 418 ? 7.749 26.195 14.950 1.00 39.34 418 GLY A O 1
ATOM 3167 N N . SER A 1 419 ? 7.377 24.598 16.443 1.00 42.00 419 SER A N 1
ATOM 3168 C CA . SER A 1 419 ? 6.018 25.084 16.683 1.00 42.00 419 SER A CA 1
ATOM 3169 C C . SER A 1 419 ? 6.123 26.510 17.225 1.00 42.00 419 SER A C 1
ATOM 3171 O O . SER A 1 419 ? 6.778 26.734 18.244 1.00 42.00 419 SER A O 1
ATOM 3173 N N . SER A 1 420 ? 5.530 27.472 16.526 1.00 41.34 420 SER A N 1
ATOM 3174 C CA . SER A 1 420 ? 5.472 28.873 16.928 1.00 41.34 420 SER A CA 1
ATOM 3175 C C . SER A 1 420 ? 5.162 28.999 18.426 1.00 41.34 420 SER A C 1
ATOM 3177 O O . SER A 1 420 ? 4.040 28.717 18.844 1.00 41.34 420 SER A O 1
ATOM 3179 N N . GLY A 1 421 ? 6.165 29.419 19.209 1.00 34.53 421 GLY A N 1
ATOM 3180 C CA . GLY A 1 421 ? 5.997 29.847 20.598 1.00 34.53 421 GLY A CA 1
ATOM 3181 C C . GLY A 1 421 ? 6.581 28.966 21.711 1.00 34.53 421 GLY A C 1
ATOM 3182 O O . GLY A 1 421 ? 5.930 28.849 22.738 1.00 34.53 421 GLY A O 1
ATOM 3183 N N . ASN A 1 422 ? 7.774 28.377 21.574 1.00 29.25 422 ASN A N 1
ATOM 3184 C CA . ASN A 1 422 ? 8.738 28.300 22.691 1.00 29.25 422 ASN A CA 1
ATOM 3185 C C . ASN A 1 422 ? 10.083 27.735 22.222 1.00 29.25 422 ASN A C 1
ATOM 3187 O O . ASN A 1 422 ? 10.238 26.542 21.983 1.00 29.25 422 ASN A O 1
ATOM 3191 N N . THR A 1 423 ? 11.083 28.601 22.107 1.00 34.78 423 THR A N 1
ATOM 3192 C CA . THR A 1 423 ? 12.464 28.224 21.802 1.00 34.78 423 THR A CA 1
ATOM 3193 C C . THR A 1 423 ? 13.167 27.737 23.064 1.00 34.78 423 THR A C 1
ATOM 3195 O O . THR A 1 423 ? 13.942 28.503 23.620 1.00 34.78 423 THR A O 1
ATOM 3198 N N . HIS A 1 424 ? 12.933 26.505 23.525 1.00 29.02 424 HIS A N 1
ATOM 3199 C CA . HIS A 1 424 ? 13.827 25.803 24.461 1.00 29.02 424 HIS A CA 1
ATOM 3200 C C . HIS A 1 424 ? 13.916 24.318 24.074 1.00 29.02 424 HIS A C 1
ATOM 3202 O O . HIS A 1 424 ? 12.915 23.617 24.119 1.00 29.02 424 HIS A O 1
ATOM 3208 N N . GLY A 1 425 ? 15.131 23.864 23.748 1.00 27.77 425 GLY A N 1
ATOM 3209 C CA . GLY A 1 425 ? 15.535 22.455 23.798 1.00 27.77 425 GLY A CA 1
ATOM 3210 C C . GLY A 1 425 ? 15.159 21.591 22.594 1.00 27.77 425 GLY A C 1
ATOM 3211 O O . GLY A 1 425 ? 14.025 21.152 22.451 1.00 27.77 425 GLY A O 1
ATOM 3212 N N . PHE A 1 426 ? 16.158 21.269 21.770 1.00 36.44 426 PHE A N 1
ATOM 3213 C CA . PHE A 1 426 ? 16.176 20.040 20.975 1.00 36.44 426 PHE A CA 1
ATOM 3214 C C . PHE A 1 426 ? 16.202 18.854 21.944 1.00 36.44 426 PHE A C 1
ATOM 3216 O O . PHE A 1 426 ? 17.279 18.473 22.373 1.00 36.44 426 PHE A O 1
ATOM 3223 N N . GLU A 1 427 ? 15.033 18.369 22.351 1.00 33.88 427 GLU A N 1
ATOM 3224 C CA . GLU A 1 427 ? 14.749 17.062 22.964 1.00 33.88 427 GLU A CA 1
ATOM 3225 C C . GLU A 1 427 ? 13.399 17.197 23.667 1.00 33.88 427 GLU A C 1
ATOM 3227 O O . GLU A 1 427 ? 13.317 17.782 24.737 1.00 33.88 427 GLU A O 1
ATOM 3232 N N . ASP A 1 428 ? 12.328 16.740 23.018 1.00 31.91 428 ASP A N 1
ATOM 3233 C CA . ASP A 1 428 ? 11.272 15.961 23.669 1.00 31.91 428 ASP A CA 1
ATOM 3234 C C . ASP A 1 428 ? 10.163 15.625 22.666 1.00 31.91 428 ASP A C 1
ATOM 3236 O O . ASP A 1 428 ? 9.484 16.479 22.092 1.00 31.91 428 ASP A O 1
ATOM 3240 N N . GLY A 1 429 ? 9.979 14.321 22.461 1.00 37.09 429 GLY A N 1
ATOM 3241 C CA . GLY A 1 429 ? 8.860 13.751 21.730 1.00 37.09 429 GLY A CA 1
ATOM 3242 C C . GLY A 1 429 ? 7.579 13.904 22.535 1.00 37.09 429 GLY A C 1
ATOM 3243 O O . GLY A 1 429 ? 7.201 13.011 23.287 1.00 37.09 429 GLY A O 1
ATOM 3244 N N . ASN A 1 430 ? 6.898 15.035 22.373 1.00 33.75 430 ASN A N 1
ATOM 3245 C CA . ASN A 1 430 ? 5.494 15.150 22.745 1.00 33.75 430 ASN A CA 1
ATOM 3246 C C . ASN A 1 430 ? 4.785 16.235 21.926 1.00 33.75 430 ASN A C 1
ATOM 3248 O O . ASN A 1 430 ? 4.343 17.250 22.457 1.00 33.75 430 ASN A O 1
ATOM 3252 N N . VAL A 1 431 ? 4.639 16.015 20.618 1.00 36.16 431 VAL A N 1
ATOM 3253 C CA . VAL A 1 431 ? 3.713 16.804 19.788 1.00 36.16 431 VAL A CA 1
ATOM 3254 C C . VAL A 1 431 ? 2.415 16.014 19.640 1.00 36.16 431 VAL A C 1
ATOM 3256 O O . VAL A 1 431 ? 2.037 15.566 18.567 1.00 36.16 431 VAL A O 1
ATOM 3259 N N . ALA A 1 432 ? 1.750 15.784 20.771 1.00 34.75 432 ALA A N 1
ATOM 3260 C CA . ALA A 1 432 ? 0.440 15.142 20.830 1.00 34.75 432 ALA A CA 1
ATOM 3261 C C . ALA A 1 432 ? -0.580 16.035 21.543 1.00 34.75 432 ALA A C 1
ATOM 3263 O O . ALA A 1 432 ? -1.453 15.544 22.245 1.00 34.75 432 ALA A O 1
ATOM 3264 N N . HIS A 1 433 ? -0.495 17.355 21.380 1.00 31.67 433 HIS A N 1
ATOM 3265 C CA . HIS A 1 433 ? -1.583 18.250 21.758 1.00 31.67 433 HIS A CA 1
ATOM 3266 C C . HIS A 1 433 ? -1.629 19.447 20.808 1.00 31.67 433 HIS A C 1
ATOM 3268 O O . HIS A 1 433 ? -0.637 20.137 20.619 1.00 31.67 433 HIS A O 1
ATOM 3274 N N . HIS A 1 434 ? -2.814 19.661 20.232 1.00 33.53 434 HIS A N 1
ATOM 3275 C CA . HIS A 1 434 ? -3.186 20.716 19.287 1.00 33.53 434 HIS A CA 1
ATOM 3276 C C . HIS A 1 434 ? -2.585 20.653 17.892 1.00 33.53 434 HIS A C 1
ATOM 3278 O O . HIS A 1 434 ? -1.640 21.379 17.633 1.00 33.53 434 HIS A O 1
ATOM 3284 N N . GLN A 1 435 ? -3.262 19.955 16.969 1.00 33.50 435 GLN A N 1
ATOM 3285 C CA . GLN A 1 435 ? -3.413 20.435 15.587 1.00 33.50 435 GLN A CA 1
ATOM 3286 C C . GLN A 1 435 ? -4.796 20.061 15.042 1.00 33.50 435 GLN A C 1
ATOM 3288 O O . GLN A 1 435 ? -5.000 19.009 14.450 1.00 33.50 435 GLN A O 1
ATOM 3293 N N . THR A 1 436 ? -5.761 20.948 15.271 1.00 28.59 436 THR A N 1
ATOM 3294 C CA . THR A 1 436 ? -6.899 21.127 14.367 1.00 28.59 436 THR A CA 1
ATOM 3295 C C . THR A 1 436 ? -6.572 22.406 13.616 1.00 28.59 436 THR A C 1
ATOM 3297 O O . THR A 1 436 ? -6.772 23.496 14.145 1.00 28.59 436 THR A O 1
ATOM 3300 N N . LEU A 1 437 ? -5.962 22.281 12.440 1.00 26.44 437 LEU A N 1
ATOM 3301 C CA . LEU A 1 437 ? -5.867 23.394 11.507 1.00 26.44 437 LEU A CA 1
ATOM 3302 C C . LEU A 1 437 ? -6.680 23.017 10.276 1.00 26.44 437 LEU A C 1
ATOM 3304 O O . LEU A 1 437 ? -6.278 22.186 9.466 1.00 26.44 437 LEU A O 1
ATOM 3308 N N . THR A 1 438 ? -7.860 23.616 10.183 1.00 26.55 438 THR A N 1
ATOM 3309 C CA . THR A 1 438 ? -8.696 23.613 8.990 1.00 26.55 438 THR A CA 1
ATOM 3310 C C . THR A 1 438 ? -7.946 24.370 7.895 1.00 26.55 438 THR A C 1
ATOM 3312 O O . THR A 1 438 ? -7.859 25.595 7.940 1.00 26.55 438 THR A O 1
ATOM 3315 N N . LEU A 1 439 ? -7.386 23.653 6.920 1.00 23.98 439 LEU A N 1
ATOM 3316 C CA . LEU A 1 439 ? -6.941 24.242 5.660 1.00 23.98 439 LEU A CA 1
ATOM 3317 C C . LEU A 1 439 ? -7.589 23.481 4.500 1.00 23.98 439 LEU A C 1
ATOM 3319 O O . LEU A 1 439 ? -7.482 22.261 4.397 1.00 23.98 439 LEU A O 1
ATOM 3323 N N . LEU A 1 440 ? -8.293 24.236 3.657 1.00 25.69 440 LEU A N 1
ATOM 3324 C CA . LEU A 1 440 ? -8.952 23.788 2.435 1.00 25.69 440 LEU A CA 1
ATOM 3325 C C . LEU A 1 440 ? -7.944 23.143 1.475 1.00 25.69 440 LEU A C 1
ATOM 3327 O O . LEU A 1 440 ? -7.249 23.836 0.739 1.00 25.69 440 LEU A O 1
ATOM 3331 N N . VAL A 1 441 ? -7.933 21.815 1.425 1.00 24.72 441 VAL A N 1
ATOM 3332 C CA . VAL A 1 441 ? -7.609 21.070 0.204 1.00 24.72 441 VAL A CA 1
ATOM 3333 C C . VAL A 1 441 ? -8.762 20.097 0.006 1.00 24.72 441 VAL A C 1
ATOM 3335 O O . VAL A 1 441 ? -8.761 18.972 0.503 1.00 24.72 441 VAL A O 1
ATOM 3338 N N . GLY A 1 442 ? -9.825 20.611 -0.613 1.00 24.58 442 GLY A N 1
ATOM 3339 C CA . GLY A 1 442 ? -11.017 19.843 -0.929 1.00 24.58 442 GLY A CA 1
ATOM 3340 C C . GLY A 1 442 ? -10.681 18.761 -1.946 1.00 24.58 442 GLY A C 1
ATOM 3341 O O . GLY A 1 442 ? -10.342 19.059 -3.088 1.00 24.58 442 GLY A O 1
ATOM 3342 N N . ILE A 1 443 ? -10.825 17.502 -1.544 1.00 32.28 443 ILE A N 1
ATOM 3343 C CA . ILE A 1 443 ? -11.236 16.467 -2.488 1.00 32.28 443 ILE A CA 1
ATOM 3344 C C . ILE A 1 443 ? -12.686 16.842 -2.801 1.00 32.28 443 ILE A C 1
ATOM 3346 O O . ILE A 1 443 ? -13.522 16.804 -1.902 1.00 32.28 443 ILE A O 1
ATOM 3350 N N . GLY A 1 444 ? -12.924 17.375 -4.002 1.00 28.58 444 GLY A N 1
ATOM 3351 C CA . GLY A 1 444 ? -14.164 18.064 -4.358 1.00 28.58 444 GLY A CA 1
ATOM 3352 C C . GLY A 1 444 ? -15.421 17.293 -3.956 1.00 28.58 444 GLY A C 1
ATOM 3353 O O . GLY A 1 444 ? -15.510 16.082 -4.164 1.00 28.58 444 GLY A O 1
ATOM 3354 N N . GLU A 1 445 ? -16.385 18.017 -3.388 1.00 29.31 445 GLU A N 1
ATOM 3355 C CA . GLU A 1 445 ? -17.753 17.542 -3.206 1.00 29.31 445 GLU A CA 1
ATOM 3356 C C . GLU A 1 445 ? -18.278 17.059 -4.564 1.00 29.31 445 GLU A C 1
ATOM 3358 O O . GLU A 1 445 ? -18.517 17.846 -5.479 1.00 29.31 445 GLU A O 1
ATOM 3363 N N . ALA A 1 446 ? -18.412 15.744 -4.728 1.00 33.41 446 ALA A N 1
ATOM 3364 C CA . ALA A 1 446 ? -19.150 15.188 -5.847 1.00 33.41 446 ALA A CA 1
ATOM 3365 C C . ALA A 1 446 ? -20.639 15.286 -5.501 1.00 33.41 446 ALA A C 1
ATOM 3367 O O . ALA A 1 446 ? -21.171 14.429 -4.794 1.00 33.41 446 ALA A O 1
ATOM 3368 N N . GLU A 1 447 ? -21.307 16.341 -5.973 1.00 28.55 447 GLU A N 1
ATOM 3369 C CA . GLU A 1 447 ? -22.768 16.373 -5.989 1.00 28.55 447 GLU A CA 1
ATOM 3370 C C . GLU A 1 447 ? -23.298 15.169 -6.795 1.00 28.55 447 GLU A C 1
ATOM 3372 O O . GLU A 1 447 ? -22.766 14.847 -7.865 1.00 28.55 447 GLU A O 1
ATOM 3377 N N . PRO A 1 448 ? -24.340 14.470 -6.317 1.00 32.91 448 PRO A N 1
ATOM 3378 C CA . PRO A 1 448 ? -24.950 13.395 -7.080 1.00 32.91 448 PRO A CA 1
ATOM 3379 C C . PRO A 1 448 ? -25.635 13.986 -8.317 1.00 32.91 448 PRO A C 1
ATOM 3381 O O . PRO A 1 448 ? -26.599 14.741 -8.202 1.00 32.91 448 PRO A O 1
ATOM 3384 N N . LEU A 1 449 ? -25.142 13.623 -9.506 1.00 34.16 449 LEU A N 1
ATOM 3385 C CA . LEU A 1 449 ? -25.774 13.944 -10.787 1.00 34.16 449 LEU A CA 1
ATOM 3386 C C . LEU A 1 449 ? -27.248 13.518 -10.752 1.00 34.16 449 LEU A C 1
ATOM 3388 O O . LEU A 1 449 ? -27.580 12.330 -10.725 1.00 34.16 449 LEU A O 1
ATOM 3392 N N . GLY A 1 450 ? -28.127 14.519 -10.717 1.00 30.55 450 GLY A N 1
ATOM 3393 C CA . GLY A 1 450 ? -29.570 14.354 -10.746 1.00 30.55 450 GLY A CA 1
ATOM 3394 C C . GLY A 1 450 ? -30.023 13.598 -11.993 1.00 30.55 450 GLY A C 1
ATOM 3395 O O . GLY A 1 450 ? -29.506 13.786 -13.093 1.00 30.55 450 GLY A O 1
ATOM 3396 N N . ARG A 1 451 ? -31.015 12.727 -11.797 1.00 33.72 451 ARG A N 1
ATOM 3397 C CA . ARG A 1 451 ? -31.698 11.968 -12.849 1.00 33.72 451 ARG A CA 1
ATOM 3398 C C . ARG A 1 451 ? -32.193 12.909 -13.952 1.00 33.72 451 ARG A C 1
ATOM 3400 O O . ARG A 1 451 ? -33.065 13.739 -13.703 1.00 33.72 451 ARG A O 1
ATOM 3407 N N . ALA A 1 452 ? -31.699 12.727 -15.172 1.00 31.48 452 ALA A N 1
ATOM 3408 C CA . ALA A 1 452 ? -32.313 13.312 -16.355 1.00 31.48 452 ALA A CA 1
ATOM 3409 C C . ALA A 1 452 ? -33.649 12.597 -16.639 1.00 31.48 452 ALA A C 1
ATOM 3411 O O . ALA A 1 452 ? -33.682 11.402 -16.929 1.00 31.48 452 ALA A O 1
ATOM 3412 N N . SER A 1 453 ? -34.750 13.338 -16.507 1.00 30.88 453 SER A N 1
ATOM 3413 C CA . SER A 1 453 ? -36.081 12.988 -17.024 1.00 30.88 453 SER A CA 1
ATOM 3414 C C . SER A 1 453 ? -36.129 13.281 -18.537 1.00 30.88 453 SER A C 1
ATOM 3416 O O . SER A 1 453 ? -35.418 14.190 -18.976 1.00 30.88 453 SER A O 1
ATOM 3418 N N . PRO A 1 454 ? -36.914 12.553 -19.357 1.00 35.38 454 PRO A N 1
ATOM 3419 C CA . PRO A 1 454 ? -36.836 12.662 -20.810 1.00 35.38 454 PRO A CA 1
ATOM 3420 C C . PRO A 1 454 ? -37.514 13.945 -21.299 1.00 35.38 454 PRO A C 1
ATOM 3422 O O . PRO A 1 454 ? -38.653 14.237 -20.932 1.00 35.38 454 PRO A O 1
ATOM 3425 N N . ALA A 1 455 ? -36.819 14.705 -22.145 1.00 33.31 455 ALA A N 1
ATOM 3426 C CA . ALA A 1 455 ? -37.422 15.809 -22.875 1.00 33.31 455 ALA A CA 1
ATOM 3427 C C . ALA A 1 455 ? -38.324 15.251 -23.986 1.00 33.31 455 ALA A C 1
ATOM 3429 O O . ALA A 1 455 ? -37.886 14.462 -24.823 1.00 33.31 455 ALA A O 1
ATOM 3430 N N . GLN A 1 456 ? -39.591 15.654 -23.929 1.00 33.44 456 GLN A N 1
ATOM 3431 C CA . GLN A 1 456 ? -40.600 15.472 -24.963 1.00 33.44 456 GLN A CA 1
ATOM 3432 C C . GLN A 1 456 ? -40.333 16.398 -26.156 1.00 33.44 456 GLN A C 1
ATOM 3434 O O . GLN A 1 456 ? -39.810 17.501 -25.996 1.00 33.44 456 GLN A O 1
ATOM 3439 N N . ASP A 1 457 ? -40.760 15.934 -27.328 1.00 36.78 457 ASP A N 1
ATOM 3440 C CA . ASP A 1 457 ? -40.905 16.680 -28.576 1.00 36.78 457 ASP A CA 1
ATOM 3441 C C . ASP A 1 457 ? -41.619 18.034 -28.404 1.00 36.78 457 ASP A C 1
ATOM 3443 O O . ASP A 1 457 ? -42.630 18.111 -27.704 1.00 36.78 457 ASP A O 1
ATOM 3447 N N . SER A 1 458 ? -41.165 19.077 -29.117 1.00 33.44 458 SER A N 1
ATOM 3448 C CA . SER A 1 458 ? -41.983 19.880 -30.059 1.00 33.44 458 SER A CA 1
ATOM 3449 C C . SER A 1 458 ? -41.306 21.190 -30.517 1.00 33.44 458 SER A C 1
ATOM 3451 O O . SER A 1 458 ? -40.779 21.943 -29.702 1.00 33.44 458 SER A O 1
ATOM 3453 N N . CYS A 1 459 ? -41.461 21.448 -31.828 1.00 36.84 459 CYS A N 1
ATOM 3454 C CA . CYS A 1 459 ? -41.119 22.620 -32.662 1.00 36.84 459 CYS A CA 1
ATOM 3455 C C . CYS A 1 459 ? -39.648 22.881 -33.015 1.00 36.84 459 CYS A C 1
ATOM 3457 O O . CYS A 1 459 ? -38.919 23.491 -32.204 1.00 36.84 459 CYS A O 1
#

Mean predicted aligned error: 9.58 Å

Organism: Colletotrichum orbiculare (strain 104-T / ATCC 96160 / CBS 514.97 / LARS 414 / MAFF 240422) (NCBI:txid1213857)

Solvent-accessible surface area (backbone atoms only — not comparable to full-atom values): 24362 Å² total; per-residue (Å²): 136,88,82,87,84,87,84,86,81,86,82,77,81,82,79,80,78,74,78,78,76,72,77,76,79,75,75,73,76,59,77,58,86,64,34,88,87,63,60,66,66,51,72,66,56,47,49,55,49,44,52,53,43,49,52,46,29,63,71,75,36,35,66,67,53,37,52,49,21,46,74,68,49,35,51,69,71,70,50,39,39,54,37,14,76,72,48,65,35,13,31,52,26,41,59,94,45,68,20,64,32,42,38,52,50,48,40,23,44,52,30,15,47,38,5,34,45,26,46,17,51,25,51,37,49,43,30,24,34,46,53,22,48,38,41,39,61,76,40,39,51,75,67,51,36,67,69,48,40,43,41,42,21,48,26,79,37,37,31,7,45,37,60,30,23,80,90,6,62,90,59,40,62,66,48,77,28,31,30,48,81,51,92,75,24,30,35,28,39,42,58,32,37,78,17,42,30,48,69,72,29,44,35,30,42,35,53,27,23,63,35,68,91,52,46,56,63,10,18,22,27,31,54,42,55,50,86,42,66,45,45,47,59,80,42,74,63,90,60,92,32,35,25,18,27,41,26,10,30,36,37,31,52,67,23,71,38,50,55,85,34,50,40,63,40,88,43,32,20,54,56,60,48,64,74,38,49,45,59,46,32,41,38,56,21,21,31,27,48,10,38,30,49,37,29,45,68,54,33,54,59,48,27,60,68,44,66,56,96,92,37,40,44,52,77,39,65,74,50,42,51,51,54,50,50,42,49,51,46,44,51,54,34,47,53,48,36,51,52,47,27,43,36,27,52,74,67,37,48,81,49,60,42,55,20,32,45,27,22,43,53,15,16,55,46,16,36,51,30,18,52,49,24,21,61,69,47,42,74,55,15,74,38,88,92,33,67,37,48,57,45,30,36,29,27,52,46,51,41,53,52,97,55,29,46,70,62,33,51,50,53,54,44,46,68,77,70,46,67,92,86,68,98,72,70,102,76,77,99,70,93,82,73,88,84,88,74,94,69,95,76,74,70,70,81,78,74,80,82,72,84,83,74,86,84,75,91,85,137

Radius of gyration: 27.5 Å; Cα contacts (8 Å, |Δi|>4): 829; chains: 1; bounding box: 111×52×112 Å

Secondary structure (DSSP, 8-state):
--PPP-----PPPP------PPP---------SS-TT--PPPHHHHHHHHHHHHHHHHHHS-HHHHHHHHHHT---TTHHHHHHHTTGGGTTS-GGGT----HHHHHHHHHHHHHHH-HHHHHHHHIIIIIIIIHHHHH--HHHHHHHHHHHHTTSS-EEEE--BTTBSSSGGG---EEEEETTEEEEEEEEEEEETTTT-SEEEEEEESSGGGGGGGEEEEEEETTSTTEEEEEEPP-SS-TTS-EEEEEEEEEEEEGGGEESSTT-HHHHHHHHHHHHHHHHTHHHHHHHHHHHHHHHHHHHH-EETTEEGGGSHHHHHHHHHHHHHHHHHHHHHHHHHHHHHHH----HHHHHHHHHHHHHHHHHHHHHHHHHHTHHHHSTTSTHHHHHHHHGGGGTTTS-HHHHHHHHHHHHH--SS----S------S-------------------PPPPP--

Foldseek 3Di:
DDDDDDDDDDDDDDDDDDPPPDPPPPPPPQPLLAADPADADDPVRLVVLLVLLLVLCVPPQALVNQLVLFVVLAAPLVVLQSCLVSQLLADRAYVVLPHDRNALLSLLSNLQNNLLSHLLNSVLSLQLNQVFQSLCRRFNDPVSSNPPNNCSSNSVFGEHEFQADQPAAQNSLLDAWAWEDDVQFTWTFDKGFFIWCLQPGQWYFYKHFHPVVVRLLRIWTFIAGQPFPQKDFPDWDDALASSNTTTTMIGGDRGTGGPSRTGHDRSCVVVSCVSRLLSSLLSLLSSLLSLLVSLLVQLVVQQCPDDDPRHRNCVDVVLVVLSVLSVVLSVVLCVLSSVQRCCSSVPSDRALLSSLVSLLSSLVSSLSSLVSSLVSNDPNLVDSVGCSSNSNSSSNCSCRPSHHSVRSVVRVVCVVVPDPDDPDDPDDPDPPDDDPDDDDPNPDNPDPDDDDDDDDDDD

Nearest PDB structures (foldseek):
  5lnx-assembly2_H  TM=9.792E-01  e=7.986E-32  Bacillus subtilis subsp. subtilis str. 168
  4m9a-assembly1_B  TM=9.760E-01  e=3.389E-31  Burkholderia thailandensis E264
  3mpi-assembly2_C  TM=9.617E-01  e=1.903E-30  Desulfococcus multivorans
  7p9a-assembly1_A  TM=9.510E-01  e=1.002E-28  Geobacter metallireducens GS-15
  7p9x-assembly3_D  TM=9.572E-01  e=1.388E-28  Geobacter metallireducens GS-15

Sequence (459 aa):
MSGVRVFRSLARPARQLRPLAAPALQTRHHSSKHPKGFEPPSEDDLSELRERVQEFTRREIPEEVAANTDKSNAFPHEMWQKLGDAGFLGMTADEDVGGLALGYQAHCIVMEEISRASGSIGLSYAAHSQLCVNQLQLNGSPEQKKKYLPGLIAGTSVGGLAMSESGAGSDVVSMRTTATAVDGGYVLNGSKMWITNGPDADLIVVYAKTEPEKASKGMTAFLVETKTKGFSCARKLDKMGMRGSNTGELNFDNVFVPTENVLGKLNGGVRVLMEGLDLERLVLSAGPLGIMQAALDVALPFTHQRKQFGIPIAQNQFIQGKLADMYTKLQASRAYTYATARAVDENGLIRTQDCAGAILYAAERATECTLDSIQLLGGMGYVEEMPASRLLRDAKLYEIGAGTSEIRRMFPLFICIGSSGN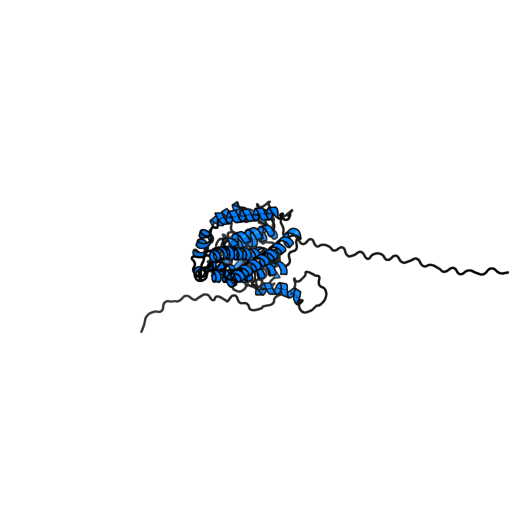THGFEDGNVAHHQTLTLLVGIGEAEPLGRASPAQDSC

InterPro domains:
  IPR006089 Acyl-CoA dehydrogenase, conserved site [PS00072] (162-174)
  IPR006089 Acyl-CoA dehydrogenase, conserved site [PS00073] (375-394)
  IPR006091 Acyl-CoA dehydrogenase/oxidase, middle domain [PF02770] (161-255)
  IPR009075 Acyl-CoA dehydrogenase/oxidase, C-terminal [PF00441] (267-410)
  IPR009100 Acyl-CoA dehydrogenase/oxidase, N-terminal and middle domain superfamily [SSF56645] (43-278)
  IPR013786 Acyl-CoA dehydrogenase/oxidase, N-terminal [PF02771] (44-155)
  IPR036250 Acyl-CoA dehydrogenase-like, C-terminal [SSF47203] (266-411)
  IPR037069 Acyl-CoA dehydrogenase/oxidase, N-terminal domain superfamily [G3DSA:1.10.540.10] (35-157)
  IPR046373 Acyl-CoA oxidase/dehydrogenase, middle domain superfamily [G3DSA:2.40.110.10] (159-272)

pLDDT: mean 85.51, std 23.75, range [23.98, 98.94]